Protein AF-A0A497PN27-F1 (afdb_monomer)

Mean predicted aligned error: 7.99 Å

Structure (mmCIF, N/CA/C/O backbone):
data_AF-A0A497PN27-F1
#
_entry.id   AF-A0A497PN27-F1
#
loop_
_atom_site.group_PDB
_atom_site.id
_atom_site.type_symbol
_atom_site.label_atom_id
_atom_site.label_alt_id
_atom_site.label_comp_id
_atom_site.label_asym_id
_atom_site.label_entity_id
_atom_site.label_seq_id
_atom_site.pdbx_PDB_ins_code
_atom_site.Cartn_x
_atom_site.Cartn_y
_atom_site.Cartn_z
_atom_site.occupancy
_atom_site.B_iso_or_equiv
_atom_site.auth_seq_id
_atom_site.auth_comp_id
_atom_site.auth_asym_id
_atom_site.auth_atom_id
_atom_site.pdbx_PDB_model_num
ATOM 1 N N . MET A 1 1 ? 17.041 17.507 54.004 1.00 37.53 1 MET A N 1
ATOM 2 C CA . MET A 1 1 ? 16.121 16.752 53.123 1.00 37.53 1 MET A CA 1
ATOM 3 C C . MET A 1 1 ? 15.592 17.704 52.048 1.00 37.53 1 MET A C 1
ATOM 5 O O . MET A 1 1 ? 14.578 18.343 52.244 1.00 37.53 1 MET A O 1
ATOM 9 N N . ARG A 1 2 ? 16.472 18.122 51.129 1.00 29.20 2 ARG A N 1
ATOM 10 C CA . ARG A 1 2 ? 16.419 17.856 49.673 1.00 29.20 2 ARG A CA 1
ATOM 11 C C . ARG A 1 2 ? 15.099 18.234 48.978 1.00 29.20 2 ARG A C 1
ATOM 13 O O . ARG A 1 2 ? 14.380 17.389 48.466 1.00 29.20 2 ARG A O 1
ATOM 20 N N . THR A 1 3 ? 14.883 19.544 48.914 1.00 31.75 3 THR A N 1
ATOM 21 C CA . THR A 1 3 ? 14.298 20.291 47.793 1.00 31.75 3 THR A CA 1
ATOM 22 C C . THR A 1 3 ? 15.016 19.929 46.487 1.00 31.75 3 THR A C 1
ATOM 24 O O . THR A 1 3 ? 16.246 19.991 46.442 1.00 31.75 3 THR A O 1
ATOM 27 N N . VAL A 1 4 ? 14.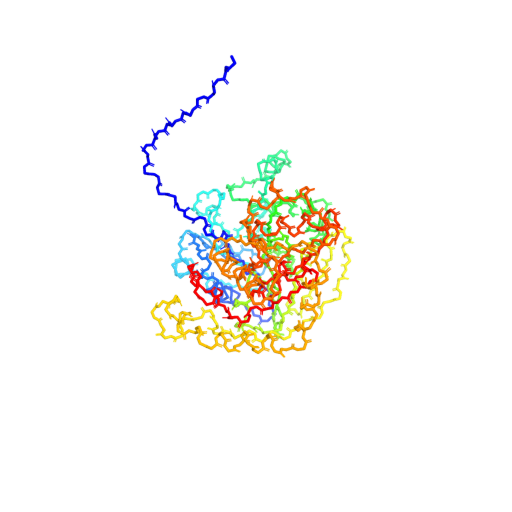280 19.554 45.438 1.00 29.28 4 VAL A N 1
ATOM 28 C CA . VAL A 1 4 ? 14.828 19.375 44.082 1.00 29.28 4 VAL A CA 1
ATOM 29 C C . VAL A 1 4 ? 14.240 20.444 43.170 1.00 29.28 4 VAL A C 1
ATOM 31 O O . VAL A 1 4 ? 13.047 20.732 43.196 1.00 29.28 4 VAL A O 1
ATOM 34 N N . TYR A 1 5 ? 15.159 21.068 42.448 1.00 27.50 5 TYR A N 1
ATOM 35 C CA . TYR A 1 5 ? 15.050 22.299 41.690 1.00 27.50 5 TYR A CA 1
ATOM 36 C C . TYR A 1 5 ? 14.263 22.138 40.386 1.00 27.50 5 TYR A C 1
ATOM 38 O O . TYR A 1 5 ? 14.474 21.194 39.629 1.00 27.50 5 TYR A O 1
ATOM 46 N N . LEU A 1 6 ? 13.438 23.145 40.101 1.00 27.86 6 LEU A N 1
ATOM 47 C CA . LEU A 1 6 ? 12.932 23.462 38.772 1.00 27.86 6 LEU A CA 1
ATOM 48 C C . LEU A 1 6 ? 14.074 24.137 37.993 1.00 27.86 6 LEU A C 1
ATOM 50 O O . LEU A 1 6 ? 14.546 25.198 38.400 1.00 27.86 6 LEU A O 1
ATOM 54 N N . VAL A 1 7 ? 14.534 23.534 36.897 1.00 27.78 7 VAL A N 1
ATOM 55 C CA . VAL A 1 7 ? 15.486 24.170 35.975 1.00 27.78 7 VAL A CA 1
ATOM 56 C C . VAL A 1 7 ? 14.773 24.397 34.648 1.00 27.78 7 VAL A C 1
ATOM 58 O O . VAL A 1 7 ? 14.574 23.475 33.862 1.00 27.78 7 VAL A O 1
ATOM 61 N N . LEU A 1 8 ? 14.370 25.650 34.432 1.00 25.27 8 LEU A N 1
ATOM 62 C CA . LEU A 1 8 ? 14.052 26.204 33.123 1.00 25.27 8 LEU A CA 1
ATOM 63 C C . LEU A 1 8 ? 15.368 26.481 32.387 1.00 25.27 8 LEU A C 1
ATOM 65 O O . LEU A 1 8 ? 16.186 27.257 32.876 1.00 25.27 8 LEU A O 1
ATOM 69 N N . PHE A 1 9 ? 15.534 25.919 31.193 1.00 26.34 9 PHE A N 1
ATOM 70 C CA . PHE A 1 9 ? 16.434 26.476 30.187 1.00 26.34 9 PHE A CA 1
ATOM 71 C C . PHE A 1 9 ? 15.620 26.829 28.948 1.00 26.34 9 PHE A C 1
ATOM 73 O O . PHE A 1 9 ? 15.089 25.962 28.257 1.00 26.34 9 PHE A O 1
ATOM 80 N N . GLY A 1 10 ? 15.518 28.135 28.701 1.00 25.56 10 GLY A N 1
ATOM 81 C CA . GLY A 1 10 ? 15.119 28.678 27.418 1.00 25.56 10 GLY A CA 1
ATOM 82 C C . GLY A 1 10 ? 16.273 28.534 26.435 1.00 25.56 10 GLY A C 1
ATOM 83 O O . GLY A 1 10 ? 17.371 29.025 26.683 1.00 25.56 10 GLY A O 1
ATOM 84 N N . ILE A 1 11 ? 16.002 27.877 25.313 1.00 26.17 11 ILE A N 1
ATOM 85 C CA . ILE A 1 11 ? 16.788 28.007 24.092 1.00 26.17 11 ILE A CA 1
ATOM 86 C C . ILE A 1 11 ? 15.805 28.457 23.019 1.00 26.17 11 ILE A C 1
ATOM 88 O O . ILE A 1 11 ? 14.969 27.699 22.534 1.00 26.17 11 ILE A O 1
ATOM 92 N N . THR A 1 12 ? 15.888 29.740 22.688 1.00 27.42 12 THR A N 1
ATOM 93 C CA . THR A 1 12 ? 15.303 30.319 21.488 1.00 27.42 12 THR A CA 1
ATOM 94 C C . THR A 1 12 ? 16.105 29.827 20.289 1.00 27.42 12 THR A C 1
ATOM 96 O O . THR A 1 12 ? 17.205 30.310 20.033 1.00 27.42 12 THR A O 1
ATOM 99 N N . SER A 1 13 ? 15.556 28.879 19.538 1.00 25.42 13 SER A N 1
ATOM 100 C CA . SER A 1 13 ? 15.930 28.692 18.139 1.00 25.42 13 SER A CA 1
ATOM 101 C C . SER A 1 13 ? 14.668 28.376 17.352 1.00 25.42 13 SER A C 1
ATOM 103 O O . SER A 1 13 ? 13.975 27.393 17.605 1.00 25.42 13 SER A O 1
ATOM 105 N N . SER A 1 14 ? 14.327 29.279 16.441 1.00 26.39 14 SER A N 1
ATOM 106 C CA . SER A 1 14 ? 13.289 29.102 15.439 1.00 26.39 14 SER A CA 1
ATOM 107 C C . SER A 1 14 ? 13.762 28.040 14.453 1.00 26.39 14 SER A C 1
ATOM 109 O O . SER A 1 14 ? 14.429 28.337 13.464 1.00 26.39 14 SER A O 1
ATOM 111 N N . HIS A 1 15 ? 13.468 26.782 14.750 1.00 23.41 15 HIS A N 1
ATOM 112 C CA . HIS A 1 15 ? 13.443 25.726 13.752 1.00 23.41 15 HIS A CA 1
ATOM 113 C C . HIS A 1 15 ? 11.990 25.563 13.332 1.00 23.41 15 HIS A C 1
ATOM 115 O O . HIS A 1 15 ? 11.125 25.269 14.155 1.00 23.41 15 HIS A O 1
ATOM 121 N N . HIS A 1 16 ? 11.717 25.838 12.056 1.00 24.20 16 HIS A N 1
ATOM 122 C CA . HIS A 1 16 ? 10.470 25.446 11.418 1.00 24.20 16 HIS A CA 1
ATOM 123 C C . HIS A 1 16 ? 10.326 23.930 11.575 1.00 24.20 16 HIS A C 1
ATOM 125 O O . HIS A 1 16 ? 10.949 23.152 10.857 1.00 24.20 16 HIS A O 1
ATOM 131 N N . PHE A 1 17 ? 9.530 23.516 12.556 1.00 21.05 17 PHE A N 1
ATOM 132 C CA . PHE A 1 17 ? 9.044 22.153 12.658 1.00 21.05 17 PHE A CA 1
ATOM 133 C C . PHE A 1 17 ? 8.073 21.954 11.492 1.00 21.05 17 PHE A C 1
ATOM 135 O O . PHE A 1 17 ? 6.913 22.360 11.556 1.00 21.05 17 PHE A O 1
ATOM 142 N N . SER A 1 18 ? 8.571 21.384 10.394 1.00 23.56 18 SER A N 1
ATOM 143 C CA . SER A 1 18 ? 7.709 20.815 9.364 1.00 23.56 18 SER A CA 1
ATOM 144 C C . SER A 1 18 ? 6.911 19.694 10.019 1.00 23.56 18 SER A C 1
ATOM 146 O O . SER A 1 18 ? 7.478 18.711 10.499 1.00 23.56 18 SER A O 1
ATOM 148 N N . ILE A 1 19 ? 5.598 19.879 10.098 1.00 25.30 19 ILE A N 1
ATOM 149 C CA . ILE A 1 19 ? 4.655 18.872 10.574 1.00 25.30 19 ILE A CA 1
ATOM 150 C C . ILE A 1 19 ? 4.836 17.641 9.676 1.00 25.30 19 ILE A C 1
ATOM 152 O O . ILE A 1 19 ? 4.710 17.748 8.458 1.00 25.30 19 ILE A O 1
ATOM 156 N N . ARG A 1 20 ? 5.188 16.491 10.269 1.00 28.73 20 ARG A N 1
ATOM 157 C CA . ARG A 1 20 ? 5.272 15.198 9.573 1.00 28.73 20 ARG A CA 1
ATOM 158 C C . ARG A 1 20 ? 3.864 14.785 9.143 1.00 28.73 20 ARG A C 1
ATOM 160 O O . ARG A 1 20 ? 3.145 14.141 9.905 1.00 28.73 20 ARG A O 1
ATOM 167 N N . GLY A 1 21 ? 3.456 15.236 7.959 1.00 27.98 21 GLY A N 1
ATOM 168 C CA . GLY A 1 21 ? 2.367 14.623 7.208 1.00 27.98 21 GLY A CA 1
ATOM 169 C C . GLY A 1 21 ? 2.752 13.188 6.857 1.00 27.98 21 GLY A C 1
ATOM 170 O O . GLY A 1 21 ? 3.933 12.875 6.766 1.00 27.98 21 GLY A O 1
ATOM 171 N N . SER A 1 22 ? 1.764 12.310 6.735 1.00 37.44 22 SER A N 1
ATOM 172 C CA . SER A 1 22 ? 1.952 10.904 6.376 1.00 37.44 22 SER A CA 1
ATOM 173 C C . SER A 1 22 ? 2.882 10.746 5.164 1.00 37.44 22 SER A C 1
ATOM 175 O O . SER A 1 22 ? 2.536 11.200 4.075 1.00 37.44 22 SER A O 1
ATOM 177 N N . ASP A 1 23 ? 4.034 10.104 5.367 1.00 45.03 23 ASP A N 1
ATOM 178 C CA . ASP A 1 23 ? 5.010 9.750 4.332 1.00 45.03 23 ASP A CA 1
ATOM 179 C C . ASP A 1 23 ? 4.366 8.755 3.346 1.00 45.03 23 ASP A C 1
ATOM 181 O O . ASP A 1 23 ? 4.362 7.548 3.587 1.00 45.03 23 ASP A O 1
ATOM 185 N N . LEU A 1 24 ? 3.737 9.236 2.269 1.00 54.97 24 LEU A N 1
ATOM 186 C CA . LEU A 1 24 ? 2.999 8.382 1.334 1.00 54.97 24 LEU A CA 1
ATOM 187 C C . LEU A 1 24 ? 3.555 8.544 -0.080 1.00 54.97 24 LEU A C 1
ATOM 189 O O . LEU A 1 24 ? 3.231 9.489 -0.788 1.00 54.97 24 LEU A O 1
ATOM 193 N N . CYS A 1 25 ? 4.363 7.577 -0.513 1.00 74.50 25 CYS A N 1
ATOM 194 C CA . CYS A 1 25 ? 4.687 7.415 -1.926 1.00 74.50 25 CYS A CA 1
ATOM 195 C C . CYS A 1 25 ? 3.486 6.798 -2.670 1.00 74.50 25 CYS A C 1
ATOM 197 O O . CYS A 1 25 ? 2.533 6.285 -2.070 1.00 74.50 25 CYS A O 1
ATOM 199 N N . GLY A 1 26 ? 3.539 6.834 -4.000 1.00 86.62 26 GLY A N 1
ATOM 200 C CA . GLY A 1 26 ? 2.612 6.127 -4.876 1.00 86.62 26 GLY A CA 1
ATOM 201 C C . GLY A 1 26 ? 3.330 5.042 -5.671 1.00 86.62 26 GLY A C 1
ATOM 202 O O . GLY A 1 26 ? 4.335 5.346 -6.302 1.00 86.62 26 GLY A O 1
ATOM 203 N N . ILE A 1 27 ? 2.817 3.809 -5.693 1.00 94.94 27 ILE A N 1
ATOM 204 C CA . ILE A 1 27 ? 3.272 2.755 -6.622 1.00 94.94 27 ILE A CA 1
ATOM 205 C C . ILE A 1 27 ? 2.103 2.356 -7.509 1.00 94.94 27 ILE A C 1
ATOM 207 O O . ILE A 1 27 ? 0.977 2.234 -7.025 1.00 94.94 27 ILE A O 1
ATOM 211 N N . THR A 1 28 ? 2.381 2.096 -8.782 1.00 97.44 28 THR A N 1
ATOM 212 C CA . THR A 1 28 ? 1.455 1.421 -9.694 1.00 97.44 28 THR A CA 1
ATOM 213 C C . THR A 1 28 ? 2.204 0.350 -10.480 1.00 97.44 28 THR A C 1
ATOM 215 O O . THR A 1 28 ? 3.196 0.670 -11.120 1.00 97.44 28 THR A O 1
ATOM 218 N N . GLY A 1 29 ? 1.737 -0.896 -10.469 1.00 98.12 29 GLY A N 1
ATOM 219 C CA . GLY A 1 29 ? 2.215 -1.972 -11.341 1.00 98.12 29 GLY A CA 1
ATOM 220 C C . GLY A 1 29 ? 1.086 -2.450 -12.246 1.00 98.12 29 GLY A C 1
ATOM 221 O O . GLY A 1 29 ? -0.030 -2.626 -11.769 1.00 98.12 29 GLY A O 1
ATOM 222 N N . ILE A 1 30 ? 1.339 -2.627 -13.542 1.00 98.31 30 ILE A N 1
ATOM 223 C CA . ILE A 1 30 ? 0.323 -3.060 -14.513 1.00 98.31 30 ILE A CA 1
ATOM 224 C C . ILE A 1 30 ? 0.901 -4.172 -15.383 1.00 98.31 30 ILE A C 1
ATOM 226 O O . ILE A 1 30 ? 2.037 -4.071 -15.843 1.00 98.31 30 ILE A O 1
ATOM 230 N N . VAL A 1 31 ? 0.093 -5.199 -15.639 1.00 98.31 31 VAL A N 1
ATOM 231 C CA . VAL A 1 31 ? 0.350 -6.248 -16.636 1.00 98.31 31 VAL A CA 1
ATOM 232 C C . VAL A 1 31 ? -0.828 -6.266 -17.603 1.00 98.31 31 VAL A C 1
ATOM 234 O O . VAL A 1 31 ? -1.978 -6.270 -17.167 1.00 98.31 31 VAL A O 1
ATOM 237 N N . THR A 1 32 ? -0.562 -6.249 -18.906 1.00 97.31 32 THR A N 1
ATOM 238 C CA . THR A 1 32 ? -1.578 -6.150 -19.964 1.00 97.31 32 THR A CA 1
ATOM 239 C C . THR A 1 32 ? -1.432 -7.258 -20.995 1.00 97.31 32 THR A C 1
ATOM 241 O O . THR A 1 32 ? -0.352 -7.809 -21.190 1.00 97.31 32 THR A O 1
ATOM 244 N N . LYS A 1 33 ? -2.533 -7.572 -21.681 1.00 93.62 33 LYS A N 1
ATOM 245 C CA . LYS A 1 33 ? -2.561 -8.464 -22.840 1.00 93.62 33 LYS A CA 1
ATOM 246 C C . LYS A 1 33 ? -2.953 -7.660 -24.070 1.00 93.62 33 LYS A C 1
ATOM 248 O O . LYS A 1 33 ? -3.862 -6.838 -24.006 1.00 93.62 33 LYS A O 1
ATOM 253 N N . ASN A 1 34 ? -2.314 -7.929 -25.209 1.00 86.62 34 ASN A N 1
ATOM 254 C CA . ASN A 1 34 ? -2.646 -7.308 -26.500 1.00 86.62 34 ASN A CA 1
ATOM 255 C C . ASN A 1 34 ? -2.577 -5.765 -26.505 1.00 86.62 34 ASN A C 1
ATOM 257 O O . ASN A 1 34 ? -3.284 -5.110 -27.275 1.00 86.62 34 ASN A O 1
ATOM 261 N N . ARG A 1 35 ? -1.733 -5.176 -25.653 1.00 91.19 35 ARG A N 1
ATOM 262 C CA . ARG A 1 35 ? -1.463 -3.738 -25.602 1.00 91.19 35 ARG A CA 1
ATOM 263 C C . ARG A 1 35 ? 0.039 -3.503 -25.625 1.00 91.19 35 ARG A C 1
ATOM 265 O O . ARG A 1 35 ? 0.805 -4.333 -25.159 1.00 91.19 35 ARG A O 1
ATOM 272 N N . ASP A 1 36 ? 0.432 -2.361 -26.178 1.00 93.56 36 ASP A N 1
ATOM 273 C CA . ASP A 1 36 ? 1.831 -1.918 -26.236 1.00 93.56 36 ASP A CA 1
ATOM 274 C C . ASP A 1 36 ? 1.983 -0.506 -25.648 1.00 93.56 36 ASP A C 1
ATOM 276 O O . ASP A 1 36 ? 3.001 0.138 -25.837 1.00 93.56 36 ASP A O 1
ATOM 280 N N . ASP A 1 37 ? 0.957 0.054 -25.002 1.00 96.25 37 ASP A N 1
ATOM 281 C CA . ASP A 1 37 ? 0.923 1.437 -24.507 1.00 96.25 37 ASP A CA 1
ATOM 282 C C . ASP A 1 37 ? 1.039 1.537 -22.979 1.00 96.25 37 ASP A C 1
ATOM 284 O O . ASP A 1 37 ? 0.483 2.451 -22.367 1.00 96.25 37 ASP A O 1
ATOM 288 N N . ILE A 1 38 ? 1.788 0.619 -22.357 1.00 97.50 38 ILE A N 1
ATOM 289 C CA . ILE A 1 38 ? 1.924 0.522 -20.897 1.00 97.50 38 ILE A CA 1
ATOM 290 C C . ILE A 1 38 ? 2.328 1.841 -20.227 1.00 97.50 38 ILE A C 1
ATOM 292 O O . ILE A 1 38 ? 1.798 2.179 -19.168 1.00 97.50 38 ILE A O 1
ATOM 296 N N . GLY A 1 39 ? 3.194 2.638 -20.866 1.00 98.06 39 GLY A N 1
ATOM 297 C CA . GLY A 1 39 ? 3.606 3.942 -20.348 1.00 98.06 39 GLY A CA 1
ATOM 298 C C . GLY A 1 39 ? 2.429 4.903 -20.172 1.00 98.06 39 GLY A C 1
ATOM 299 O O . GLY A 1 39 ? 2.338 5.599 -19.162 1.00 98.06 39 GLY A O 1
ATOM 300 N N . ALA A 1 40 ? 1.484 4.914 -21.116 1.00 97.62 40 ALA A N 1
ATOM 301 C CA . ALA A 1 40 ? 0.304 5.771 -21.048 1.00 97.62 40 ALA A CA 1
ATOM 302 C C . ALA A 1 40 ? -0.621 5.372 -19.889 1.00 97.62 40 ALA A C 1
ATOM 304 O O . ALA A 1 40 ? -1.112 6.246 -19.172 1.00 97.62 40 ALA A O 1
ATOM 305 N N . LEU A 1 41 ? -0.818 4.067 -19.673 1.00 96.81 41 LEU A N 1
ATOM 306 C CA . LEU A 1 41 ? -1.620 3.543 -18.563 1.00 96.81 41 LEU A CA 1
ATOM 307 C C . LEU A 1 41 ? -0.980 3.866 -17.209 1.00 96.81 41 LEU A C 1
ATOM 309 O O . LEU A 1 41 ? -1.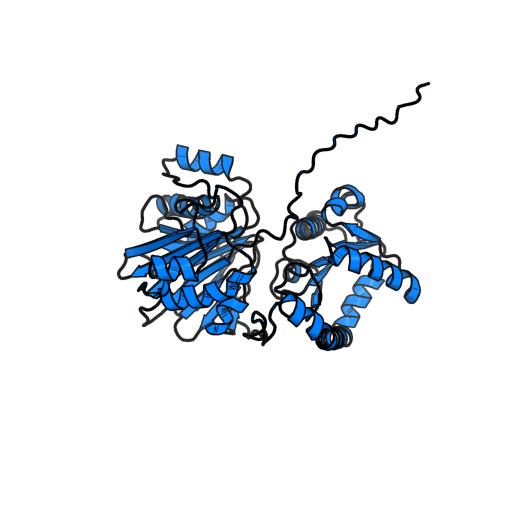637 4.416 -16.327 1.00 96.81 41 LEU A O 1
ATOM 313 N N . LEU A 1 42 ? 0.318 3.597 -17.066 1.00 97.69 42 LEU A N 1
ATOM 314 C CA . LEU A 1 42 ? 1.060 3.858 -15.835 1.00 97.69 42 LEU A CA 1
ATOM 315 C C . LEU A 1 42 ? 1.067 5.343 -15.465 1.00 97.69 42 LEU A C 1
ATOM 317 O O . LEU A 1 42 ? 0.875 5.677 -14.295 1.00 97.69 42 LEU A O 1
ATOM 321 N N . VAL A 1 43 ? 1.231 6.240 -16.444 1.00 97.00 43 VAL A N 1
ATOM 322 C CA . VAL A 1 43 ? 1.157 7.691 -16.216 1.00 97.00 43 VAL A CA 1
ATOM 323 C C . VAL A 1 43 ? -0.267 8.121 -15.850 1.00 97.00 43 VAL A C 1
ATOM 325 O O . VAL A 1 43 ? -0.443 8.918 -14.928 1.00 97.00 43 VAL A O 1
ATOM 328 N N . MET A 1 44 ? -1.292 7.587 -16.522 1.00 95.19 44 MET A N 1
ATOM 329 C CA . MET A 1 44 ? -2.699 7.880 -16.220 1.00 95.19 44 MET A CA 1
ATOM 330 C C . MET A 1 44 ? -3.059 7.515 -14.772 1.00 95.19 44 MET A C 1
ATOM 332 O O . MET A 1 44 ? -3.587 8.360 -14.048 1.00 95.19 44 MET A O 1
ATOM 336 N N . CYS A 1 45 ? -2.739 6.293 -14.341 1.00 94.12 45 CYS A N 1
ATOM 337 C CA . CYS A 1 45 ? -2.988 5.825 -12.978 1.00 94.12 45 CYS A CA 1
ATOM 338 C C . CYS A 1 45 ? -2.160 6.617 -11.957 1.00 94.12 45 CYS A C 1
ATOM 340 O O . CYS A 1 45 ? -2.692 7.110 -10.965 1.00 94.12 45 CYS A O 1
ATOM 342 N N . SER A 1 46 ? -0.875 6.842 -12.237 1.00 92.56 46 SER A N 1
ATOM 343 C CA . SER A 1 46 ? 0.019 7.587 -11.345 1.00 92.56 46 SER A CA 1
ATOM 344 C C . SER A 1 46 ? -0.397 9.050 -11.138 1.00 92.56 46 SER A C 1
ATOM 346 O O . SER A 1 46 ? -0.234 9.582 -10.041 1.00 92.56 46 SER A O 1
ATOM 348 N N . ARG A 1 47 ? -1.019 9.709 -12.131 1.00 91.94 47 ARG A N 1
ATOM 349 C CA . ARG A 1 47 ? -1.585 11.066 -11.961 1.00 91.94 47 ARG A CA 1
ATOM 350 C C . ARG A 1 47 ? -2.640 11.127 -10.858 1.00 91.94 47 ARG A C 1
ATOM 352 O O . ARG A 1 47 ? -2.743 12.140 -10.164 1.00 91.94 47 ARG A O 1
ATOM 359 N N . LYS A 1 48 ? -3.389 10.042 -10.652 1.00 89.38 48 LYS A N 1
ATOM 360 C CA . LYS A 1 48 ? -4.382 9.945 -9.578 1.00 89.38 48 LYS A CA 1
ATOM 361 C C . LYS A 1 48 ? -3.751 9.806 -8.195 1.00 89.38 48 LYS A C 1
ATOM 363 O O . LYS A 1 48 ? -4.462 10.020 -7.234 1.00 89.38 48 LYS A O 1
ATOM 368 N N . LEU A 1 49 ? -2.450 9.529 -8.072 1.00 87.69 49 LEU A N 1
ATOM 369 C CA . LEU A 1 49 ? -1.732 9.439 -6.791 1.00 87.69 49 LEU A CA 1
ATOM 370 C C . LEU A 1 49 ? -1.030 10.750 -6.396 1.00 87.69 49 LEU A C 1
ATOM 372 O O . LEU A 1 49 ? -0.451 10.839 -5.317 1.00 87.69 49 LEU A O 1
ATOM 376 N N . THR A 1 50 ? -1.086 11.782 -7.244 1.00 86.12 50 THR A N 1
ATOM 377 C CA . THR A 1 50 ? -0.328 13.037 -7.059 1.00 86.12 50 THR A CA 1
ATOM 378 C C . THR A 1 50 ? -0.670 13.792 -5.775 1.00 86.12 50 THR A C 1
ATOM 380 O O . THR A 1 50 ? 0.169 14.534 -5.268 1.00 86.12 50 THR A O 1
ATOM 383 N N . TYR A 1 51 ? -1.865 13.584 -5.216 1.00 75.00 51 TYR A N 1
ATOM 384 C CA . TYR A 1 51 ? -2.273 14.204 -3.956 1.00 75.00 51 TYR A CA 1
ATOM 385 C C . TYR A 1 51 ? -1.488 13.729 -2.738 1.00 75.00 51 TYR A C 1
ATOM 387 O O . TYR A 1 51 ? -1.465 14.426 -1.728 1.00 75.00 51 TYR A O 1
ATOM 395 N N . ARG A 1 52 ? -0.834 12.567 -2.826 1.00 76.88 52 ARG A N 1
ATOM 396 C CA . ARG A 1 52 ? 0.007 12.047 -1.745 1.00 76.88 52 ARG A CA 1
ATOM 397 C C . ARG A 1 52 ? 1.299 12.857 -1.567 1.00 76.88 52 ARG A C 1
ATOM 399 O O . ARG A 1 52 ? 1.943 12.744 -0.532 1.00 76.88 52 ARG A O 1
ATOM 406 N N . GLY A 1 53 ? 1.615 13.727 -2.533 1.00 71.62 53 GLY A N 1
ATOM 407 C CA . GLY A 1 53 ? 2.841 14.517 -2.566 1.00 71.62 53 GLY A CA 1
ATOM 408 C C . GLY A 1 53 ? 4.027 13.682 -3.043 1.00 71.62 53 GLY A C 1
ATOM 409 O O . GLY A 1 53 ? 4.111 12.489 -2.775 1.00 71.62 53 GLY A O 1
ATOM 410 N N . TYR A 1 54 ? 4.942 14.301 -3.793 1.00 84.38 54 TYR A N 1
ATOM 411 C CA . TYR A 1 54 ? 6.153 13.640 -4.281 1.00 84.38 54 TYR A CA 1
ATOM 412 C C . TYR A 1 54 ? 7.193 14.665 -4.763 1.00 84.38 54 TYR A C 1
ATOM 414 O O . TYR A 1 54 ? 6.851 15.790 -5.128 1.00 84.38 54 TYR A O 1
ATOM 422 N N . ASP A 1 55 ? 8.461 14.261 -4.757 1.00 89.38 55 ASP A N 1
ATOM 423 C CA . ASP A 1 55 ? 9.625 15.015 -5.237 1.00 89.38 55 ASP A CA 1
ATOM 424 C C . ASP A 1 55 ? 10.255 14.425 -6.507 1.00 89.38 55 ASP A C 1
ATOM 426 O O . ASP A 1 55 ? 10.981 15.120 -7.220 1.00 89.38 55 ASP A O 1
ATOM 430 N N . SER A 1 56 ? 9.991 13.155 -6.813 1.00 95.38 56 SER A N 1
ATOM 431 C CA . SER A 1 56 ? 10.554 12.467 -7.977 1.00 95.38 56 SER A CA 1
ATOM 432 C C . SER A 1 56 ? 9.617 11.391 -8.522 1.00 95.38 56 SER A C 1
ATOM 434 O O . SER A 1 56 ? 8.721 10.914 -7.820 1.00 95.38 56 SER A O 1
ATOM 436 N N . VAL A 1 57 ? 9.807 11.038 -9.797 1.00 97.25 57 VAL A N 1
ATOM 437 C CA . VAL A 1 57 ? 8.956 10.094 -10.536 1.00 97.25 57 VAL A CA 1
ATOM 438 C C . VAL A 1 57 ? 9.797 9.189 -11.420 1.00 97.25 57 VAL A C 1
ATOM 440 O O . VAL A 1 57 ? 10.802 9.617 -11.994 1.00 97.25 57 VAL A O 1
ATOM 443 N N . GLY A 1 58 ? 9.335 7.959 -11.614 1.00 98.06 58 GLY A N 1
ATOM 444 C CA . GLY A 1 58 ? 9.849 7.108 -12.674 1.00 98.06 58 GLY A CA 1
ATOM 445 C C . GLY A 1 58 ? 8.892 6.023 -13.131 1.00 98.06 58 GLY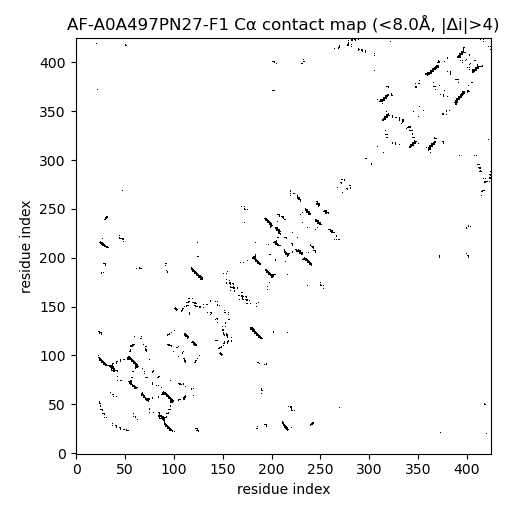 A C 1
ATOM 446 O O . GLY A 1 58 ? 7.888 5.723 -12.485 1.00 98.06 58 GLY A O 1
ATOM 447 N N . VAL A 1 59 ? 9.231 5.444 -14.280 1.00 98.69 59 VAL A N 1
ATOM 448 C CA . VAL A 1 59 ? 8.532 4.334 -14.926 1.00 98.69 59 VAL A CA 1
ATOM 449 C C . VAL A 1 59 ? 9.564 3.331 -15.429 1.00 98.69 59 VAL A C 1
ATOM 451 O O . VAL A 1 59 ? 10.550 3.713 -16.059 1.00 98.69 59 VAL A O 1
ATOM 454 N N . ALA A 1 60 ? 9.319 2.053 -15.165 1.00 98.62 60 ALA A N 1
ATOM 455 C CA . ALA A 1 60 ? 9.942 0.921 -15.831 1.00 98.62 60 ALA A CA 1
ATOM 456 C C . ALA A 1 60 ? 8.879 0.242 -16.701 1.00 98.62 60 ALA A C 1
ATOM 458 O O . ALA A 1 60 ? 7.826 -0.132 -16.187 1.00 98.62 60 ALA A O 1
ATOM 459 N N . ALA A 1 61 ? 9.132 0.106 -17.998 1.00 98.44 61 ALA A N 1
ATOM 460 C CA . ALA A 1 61 ? 8.267 -0.594 -18.944 1.00 98.44 61 ALA A CA 1
ATOM 461 C C . ALA A 1 61 ? 9.051 -1.724 -19.605 1.00 98.44 61 ALA A C 1
ATOM 463 O O . ALA A 1 61 ? 10.214 -1.531 -19.955 1.00 98.44 61 ALA A O 1
ATOM 464 N N . VAL A 1 62 ? 8.423 -2.882 -19.795 1.00 98.25 62 VAL A N 1
ATOM 465 C CA . VAL A 1 62 ? 9.071 -4.027 -20.435 1.00 98.25 62 VAL A CA 1
ATOM 466 C C . VAL A 1 62 ? 8.499 -4.258 -21.817 1.00 98.25 62 VAL A C 1
ATOM 468 O O . VAL A 1 62 ? 7.295 -4.448 -21.977 1.00 98.25 62 VAL A O 1
ATOM 471 N N . LYS A 1 63 ? 9.386 -4.283 -22.810 1.00 95.94 63 LYS A N 1
ATOM 472 C CA . LYS A 1 63 ? 9.063 -4.604 -24.195 1.00 95.94 63 LYS A CA 1
ATOM 473 C C . LYS A 1 63 ? 10.066 -5.606 -24.736 1.00 95.94 63 LYS A C 1
ATOM 475 O O . LYS A 1 63 ? 11.265 -5.375 -24.631 1.00 95.94 63 LYS A O 1
ATOM 480 N N . ASP A 1 64 ? 9.568 -6.697 -25.315 1.00 92.25 64 ASP A N 1
ATOM 481 C CA . ASP A 1 64 ? 10.387 -7.722 -25.976 1.00 92.25 64 ASP A CA 1
ATOM 482 C C . ASP A 1 64 ? 11.551 -8.225 -25.094 1.00 92.25 64 ASP A C 1
ATOM 484 O O . ASP A 1 64 ? 12.671 -8.421 -25.561 1.00 92.25 64 ASP A O 1
ATOM 488 N N . GLY A 1 65 ? 11.295 -8.390 -23.791 1.00 92.44 65 GLY A N 1
ATOM 489 C CA . GLY A 1 65 ? 12.296 -8.845 -22.823 1.00 92.44 65 GLY A CA 1
ATOM 490 C C . GLY A 1 65 ? 13.306 -7.785 -22.370 1.00 92.44 65 GLY A C 1
ATOM 491 O O . GLY A 1 65 ? 14.294 -8.130 -21.734 1.00 92.44 65 GLY A O 1
ATOM 492 N N . VAL A 1 66 ? 13.085 -6.503 -22.682 1.00 96.62 66 VAL A N 1
ATOM 493 C CA . VAL A 1 66 ? 13.984 -5.397 -22.319 1.00 96.62 66 VAL A CA 1
ATOM 494 C C . VAL A 1 66 ? 13.262 -4.390 -21.432 1.00 96.62 66 VAL A C 1
ATOM 496 O O . VAL A 1 66 ? 12.171 -3.925 -21.769 1.00 96.62 66 VAL A O 1
ATOM 499 N N . VAL A 1 67 ? 13.889 -4.017 -20.314 1.00 98.31 67 VAL A N 1
ATOM 500 C CA . VAL A 1 67 ? 13.382 -2.983 -19.403 1.00 98.31 67 VAL A CA 1
ATOM 501 C C . VAL A 1 67 ? 13.842 -1.597 -19.864 1.00 98.31 67 VAL A C 1
ATOM 503 O O . VAL A 1 67 ? 15.026 -1.267 -19.822 1.00 98.31 67 VAL A O 1
ATOM 506 N N . ASP A 1 68 ? 12.896 -0.753 -20.262 1.00 98.19 68 ASP A N 1
ATOM 507 C CA . ASP A 1 68 ? 13.089 0.686 -20.442 1.00 98.19 68 ASP A CA 1
ATOM 508 C C . ASP A 1 68 ? 12.762 1.385 -19.118 1.00 98.19 68 ASP A C 1
ATOM 510 O O . ASP A 1 68 ? 11.610 1.388 -18.685 1.00 98.19 68 ASP A O 1
ATOM 514 N N . LEU A 1 69 ? 13.774 1.945 -18.448 1.00 98.44 69 LEU A N 1
ATOM 515 C CA . LEU A 1 69 ? 13.630 2.613 -17.154 1.00 98.44 69 LEU A CA 1
ATOM 516 C C . LEU A 1 69 ? 13.954 4.102 -17.277 1.00 98.44 69 LEU A C 1
ATOM 518 O O . LEU A 1 69 ? 15.084 4.498 -17.573 1.00 98.44 69 LEU A O 1
ATOM 522 N N . ARG A 1 70 ? 12.958 4.943 -16.997 1.00 98.44 70 ARG A N 1
ATOM 523 C CA . ARG A 1 70 ? 13.043 6.403 -17.103 1.00 98.44 70 ARG A CA 1
ATOM 524 C C . ARG A 1 70 ? 12.578 7.036 -15.806 1.00 98.44 70 ARG A C 1
ATOM 526 O O . ARG A 1 70 ? 11.441 6.839 -15.391 1.00 98.44 70 ARG A O 1
ATOM 533 N N . LYS A 1 71 ? 13.458 7.803 -15.171 1.00 98.19 71 LYS A N 1
ATOM 534 C CA . LYS A 1 71 ? 13.188 8.448 -13.886 1.00 98.19 71 LYS A CA 1
ATOM 535 C C . LYS A 1 71 ? 13.953 9.750 -13.735 1.00 98.19 71 LYS A C 1
ATOM 537 O O . LYS A 1 71 ? 15.066 9.861 -14.258 1.00 98.19 71 LYS A O 1
ATOM 542 N N . ASP A 1 72 ? 13.357 10.705 -13.031 1.00 98.19 72 ASP A N 1
ATOM 543 C CA . ASP A 1 72 ? 14.001 11.961 -12.651 1.00 98.19 72 ASP A CA 1
ATOM 544 C C . ASP A 1 72 ? 13.291 12.656 -11.478 1.00 98.19 72 ASP A C 1
ATOM 546 O O . ASP A 1 72 ? 12.232 12.228 -11.013 1.00 98.19 72 ASP A O 1
ATOM 550 N N . VAL A 1 73 ? 13.897 13.739 -10.999 1.00 97.44 73 VAL A N 1
ATOM 551 C CA . VAL A 1 73 ? 13.300 14.665 -10.029 1.00 97.44 73 VAL A CA 1
ATOM 552 C C . VAL A 1 73 ? 12.292 15.570 -10.739 1.00 97.44 73 VAL A C 1
ATOM 554 O O . VAL A 1 73 ? 12.551 16.040 -11.847 1.00 97.44 73 VAL A O 1
ATOM 557 N N . GLY A 1 74 ? 11.161 15.841 -10.090 1.00 95.00 74 GLY A N 1
ATOM 558 C CA . GLY A 1 74 ? 10.111 16.717 -10.608 1.00 95.00 74 GLY A CA 1
ATOM 559 C C . GLY A 1 74 ? 8.722 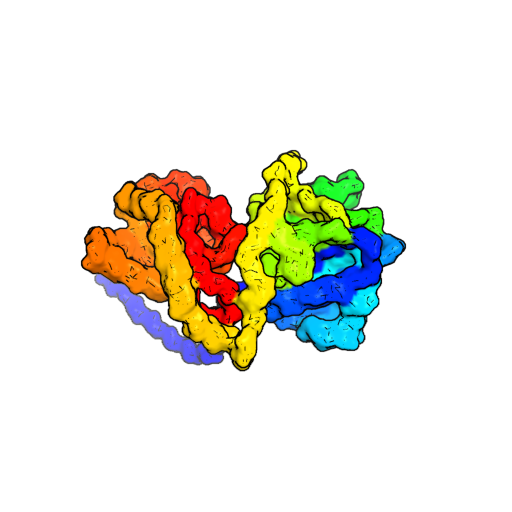16.094 -10.565 1.00 95.00 74 GLY A C 1
ATOM 560 O O . GLY A 1 74 ? 8.522 14.967 -10.106 1.00 95.00 74 GLY A O 1
ATOM 561 N N . THR A 1 75 ? 7.744 16.854 -11.050 1.00 94.62 75 THR A N 1
ATOM 562 C CA . THR A 1 75 ? 6.357 16.393 -11.146 1.00 94.62 75 THR A CA 1
ATOM 563 C C . THR A 1 75 ? 6.181 15.354 -12.261 1.00 94.62 75 THR A C 1
ATOM 565 O O . THR A 1 75 ? 6.957 15.314 -13.217 1.00 94.62 75 THR A O 1
ATOM 568 N N . ILE A 1 76 ? 5.128 14.530 -12.198 1.00 95.19 76 ILE A N 1
ATOM 569 C CA . ILE A 1 76 ? 4.849 13.511 -13.220 1.00 95.19 76 ILE A CA 1
ATOM 570 C C . ILE A 1 76 ? 4.710 14.130 -14.610 1.00 95.19 76 ILE A C 1
ATOM 572 O O . ILE A 1 76 ? 5.190 13.551 -15.576 1.00 95.19 76 ILE A O 1
ATOM 576 N N . ASP A 1 77 ? 4.115 15.317 -14.716 1.00 94.50 77 ASP A N 1
ATOM 577 C CA . ASP A 1 77 ? 3.923 15.995 -15.997 1.00 94.50 77 ASP A CA 1
ATOM 578 C C . ASP A 1 77 ? 5.232 16.591 -16.540 1.00 94.50 77 ASP A C 1
ATOM 580 O O . ASP A 1 77 ? 5.478 16.544 -17.747 1.00 94.50 77 ASP A O 1
ATOM 584 N N . GLU A 1 78 ? 6.102 17.111 -15.669 1.00 96.81 78 GLU A N 1
ATOM 585 C CA . GLU A 1 78 ? 7.435 17.589 -16.055 1.00 96.81 78 GLU A CA 1
ATOM 586 C C . GLU A 1 78 ? 8.318 16.436 -16.538 1.00 96.81 78 GLU A C 1
ATOM 588 O O . GLU A 1 78 ? 8.903 16.519 -17.623 1.00 96.81 78 GLU A O 1
ATOM 593 N N . VAL A 1 79 ? 8.373 15.341 -15.773 1.00 97.81 79 VAL A N 1
ATOM 594 C CA . VAL A 1 79 ? 9.186 14.166 -16.110 1.00 97.81 79 VAL A CA 1
ATOM 595 C C . VAL A 1 79 ? 8.615 13.438 -17.332 1.00 97.81 79 VAL A C 1
ATOM 597 O O . VAL A 1 79 ? 9.383 13.034 -18.203 1.00 97.81 79 VAL A O 1
ATOM 600 N N . ASP A 1 80 ? 7.288 13.336 -17.479 1.00 98.19 80 ASP A N 1
ATOM 601 C CA . ASP A 1 80 ? 6.640 12.799 -18.687 1.00 98.19 80 ASP A CA 1
ATOM 602 C C . ASP A 1 80 ? 6.982 13.630 -19.927 1.00 98.19 80 ASP A C 1
ATOM 604 O O . ASP A 1 80 ? 7.367 13.083 -20.961 1.00 98.19 80 ASP A O 1
ATOM 608 N N . LYS A 1 81 ? 6.941 14.961 -19.828 1.00 97.88 81 LYS A N 1
ATOM 609 C CA . LYS A 1 81 ? 7.333 15.843 -20.932 1.00 97.88 81 LYS A CA 1
ATOM 610 C C . LYS A 1 81 ? 8.813 15.696 -21.296 1.00 97.88 81 LYS A C 1
ATOM 612 O O . LYS A 1 81 ? 9.145 15.710 -22.481 1.00 97.88 81 LYS A O 1
ATOM 617 N N . MET A 1 82 ? 9.686 15.578 -20.297 1.00 97.81 82 MET A N 1
ATOM 618 C CA . MET A 1 82 ? 11.138 15.507 -20.474 1.00 97.81 82 MET A CA 1
ATOM 619 C C . MET A 1 82 ? 11.604 14.149 -21.006 1.00 97.81 82 MET A C 1
ATOM 621 O O . MET A 1 82 ? 12.419 14.094 -21.925 1.00 97.81 82 MET A O 1
ATOM 625 N N . LEU A 1 83 ? 11.097 13.058 -20.431 1.00 98.25 83 LEU A N 1
ATOM 626 C CA . LEU A 1 83 ? 11.563 11.695 -20.695 1.00 98.25 83 LEU A CA 1
ATOM 627 C C . LEU A 1 83 ? 10.586 10.871 -21.536 1.00 98.25 83 LEU A C 1
ATOM 629 O O . LEU A 1 83 ? 10.921 9.761 -21.938 1.00 98.25 83 LEU A O 1
ATOM 633 N N . GLY A 1 84 ? 9.387 11.378 -21.828 1.00 98.25 84 GLY A N 1
ATOM 634 C CA . GLY A 1 84 ? 8.379 10.678 -22.622 1.00 98.25 84 GLY A CA 1
ATOM 635 C C . GLY A 1 84 ? 7.841 9.421 -21.941 1.00 98.25 84 GLY A C 1
ATOM 636 O O . GLY A 1 84 ? 7.737 8.393 -22.609 1.00 98.25 84 GLY A O 1
ATOM 637 N N . LEU A 1 85 ? 7.529 9.491 -20.643 1.00 98.44 85 LEU A N 1
ATOM 638 C CA . LEU A 1 85 ? 7.050 8.351 -19.845 1.00 98.44 85 LEU A CA 1
ATOM 639 C C . LEU A 1 85 ? 5.791 7.713 -20.460 1.00 98.44 85 LEU A C 1
ATOM 641 O O . LEU A 1 85 ? 5.735 6.512 -20.700 1.00 98.44 85 LEU A O 1
ATOM 645 N N . SER A 1 86 ? 4.815 8.536 -20.837 1.00 97.88 86 SER A N 1
ATOM 646 C CA . SER A 1 86 ? 3.558 8.131 -21.480 1.00 97.88 86 SER A CA 1
ATOM 647 C C . SER A 1 86 ? 3.742 7.534 -22.878 1.00 97.88 86 SER A C 1
ATOM 649 O O . SER A 1 86 ? 2.829 6.912 -23.420 1.00 97.88 86 SER A O 1
ATOM 651 N N . LYS A 1 87 ? 4.920 7.718 -23.483 1.00 98.12 87 LYS A N 1
ATOM 652 C CA . LYS A 1 87 ? 5.263 7.181 -24.806 1.00 98.12 87 LYS A CA 1
ATOM 653 C C . LYS A 1 87 ? 5.960 5.824 -24.726 1.00 98.12 87 LYS A C 1
ATOM 655 O O . LYS A 1 87 ? 6.159 5.219 -25.782 1.00 98.12 87 LYS A O 1
ATOM 660 N N . MET A 1 88 ? 6.343 5.381 -23.526 1.00 98.44 88 MET A N 1
ATOM 661 C CA . MET A 1 88 ? 6.978 4.084 -23.298 1.00 98.44 88 MET A CA 1
ATOM 662 C C . MET A 1 88 ? 6.049 2.954 -23.738 1.00 98.44 88 MET A C 1
ATOM 664 O O . MET A 1 88 ? 4.824 3.035 -23.599 1.00 98.44 88 MET A O 1
ATOM 668 N N . ARG A 1 89 ? 6.661 1.927 -24.321 1.00 98.12 89 ARG A N 1
ATOM 669 C CA . ARG A 1 89 ? 5.986 0.791 -24.944 1.00 98.12 89 ARG A CA 1
ATOM 670 C C . ARG A 1 89 ? 6.271 -0.482 -24.167 1.00 98.12 89 ARG A C 1
ATOM 672 O O . ARG A 1 89 ? 7.250 -0.515 -23.427 1.00 98.12 89 ARG A O 1
ATOM 679 N N . GLY A 1 90 ? 5.416 -1.481 -24.320 1.00 97.12 90 GLY A N 1
ATOM 680 C CA . GLY A 1 90 ? 5.507 -2.715 -23.555 1.00 97.12 90 GLY A CA 1
ATOM 681 C C . GLY A 1 90 ? 4.167 -3.266 -23.096 1.00 97.12 90 GLY A C 1
ATOM 682 O O . GLY A 1 90 ? 3.128 -2.618 -23.247 1.00 97.12 90 GLY A O 1
ATOM 683 N N . ASP A 1 91 ? 4.230 -4.454 -22.507 1.00 96.56 91 ASP A N 1
ATOM 684 C CA . ASP A 1 91 ? 3.076 -5.206 -22.009 1.00 96.56 91 ASP A CA 1
ATOM 685 C C . ASP A 1 91 ? 2.907 -5.109 -20.487 1.00 96.56 91 ASP A C 1
ATOM 687 O O . ASP A 1 91 ? 1.798 -5.271 -19.976 1.00 96.56 91 ASP A O 1
ATOM 691 N N . ARG A 1 92 ? 3.975 -4.786 -19.756 1.00 98.12 92 ARG A N 1
ATOM 692 C CA . ARG A 1 92 ? 3.966 -4.652 -18.299 1.00 98.12 92 ARG A CA 1
ATOM 693 C C . ARG A 1 92 ? 4.962 -3.616 -17.813 1.00 98.12 92 ARG A C 1
ATOM 695 O O . ARG A 1 92 ? 5.897 -3.239 -18.521 1.00 98.12 92 ARG A O 1
ATOM 702 N N . GLY A 1 93 ? 4.748 -3.131 -16.600 1.00 98.25 93 GLY A N 1
ATOM 703 C CA . GLY A 1 93 ? 5.639 -2.148 -16.012 1.00 98.25 93 GLY A CA 1
ATOM 704 C C . GLY A 1 93 ? 5.205 -1.663 -14.643 1.00 98.25 93 GLY A C 1
ATOM 705 O O . GLY A 1 93 ? 4.120 -1.983 -14.155 1.00 98.25 93 GLY A O 1
ATOM 706 N N . ILE A 1 94 ? 6.081 -0.870 -14.034 1.00 98.69 94 ILE A N 1
ATOM 707 C CA . ILE A 1 94 ? 5.911 -0.300 -12.701 1.00 98.69 94 ILE A CA 1
ATOM 708 C C . ILE A 1 94 ? 6.228 1.193 -12.765 1.00 98.69 94 ILE A C 1
ATOM 710 O O . ILE A 1 94 ? 7.228 1.603 -13.349 1.00 98.69 94 ILE A O 1
ATOM 714 N N . ALA A 1 95 ? 5.389 2.009 -12.143 1.00 98.25 95 ALA A N 1
ATOM 715 C CA . ALA A 1 95 ? 5.591 3.435 -11.952 1.00 98.25 95 ALA A CA 1
ATOM 716 C C . ALA A 1 95 ? 5.613 3.784 -10.470 1.00 98.25 95 ALA A C 1
ATOM 718 O O . ALA A 1 95 ? 4.965 3.122 -9.652 1.00 98.25 95 ALA A O 1
ATOM 719 N N . GLN A 1 96 ? 6.347 4.842 -10.137 1.00 97.31 96 GLN A N 1
ATOM 720 C CA . GLN A 1 96 ? 6.481 5.292 -8.763 1.00 97.31 96 GLN A CA 1
ATOM 721 C C . GLN A 1 96 ? 6.534 6.819 -8.666 1.00 97.31 96 GLN A C 1
ATOM 723 O O . GLN A 1 96 ? 7.174 7.482 -9.486 1.00 97.31 96 GLN A O 1
ATOM 728 N N . LEU A 1 97 ? 5.833 7.350 -7.659 1.00 94.88 97 LEU A N 1
ATOM 729 C CA . LEU A 1 97 ? 5.872 8.737 -7.192 1.00 94.88 97 LEU A CA 1
ATOM 730 C C . LEU A 1 97 ? 6.483 8.746 -5.791 1.00 94.88 97 LEU A C 1
ATOM 732 O O . LEU A 1 97 ? 5.886 8.203 -4.860 1.00 94.88 97 LEU A O 1
ATOM 736 N N . ARG A 1 98 ? 7.662 9.347 -5.632 1.00 92.38 98 ARG A N 1
ATOM 737 C CA . ARG A 1 98 ? 8.451 9.260 -4.399 1.00 92.38 98 ARG A CA 1
ATOM 738 C C . ARG A 1 98 ? 8.323 10.509 -3.555 1.00 92.38 98 ARG A C 1
ATOM 740 O O . ARG A 1 98 ? 8.547 11.605 -4.052 1.00 92.38 98 ARG A O 1
ATOM 747 N N . TRP A 1 99 ? 8.113 10.306 -2.263 1.00 86.00 99 TRP A N 1
ATOM 748 C CA . TRP A 1 99 ? 8.397 11.268 -1.209 1.00 86.00 99 TRP A CA 1
ATOM 749 C C . TRP A 1 99 ? 9.629 10.805 -0.421 1.00 86.00 99 TRP A C 1
ATOM 751 O O . TRP A 1 99 ? 9.638 9.717 0.157 1.00 86.00 99 TRP A O 1
ATOM 761 N N . ALA A 1 100 ? 10.701 11.588 -0.448 1.00 80.19 100 ALA A N 1
ATOM 762 C CA . ALA A 1 100 ? 12.008 11.203 0.059 1.00 80.19 100 ALA A CA 1
ATOM 763 C C . ALA A 1 100 ? 12.034 11.081 1.590 1.00 80.19 100 ALA A C 1
ATOM 765 O O . ALA A 1 100 ? 11.857 12.062 2.309 1.00 80.19 100 ALA A O 1
ATOM 766 N N . THR A 1 101 ? 12.348 9.881 2.078 1.00 75.62 101 THR A N 1
ATOM 767 C CA . THR A 1 101 ? 12.620 9.591 3.496 1.00 75.62 101 THR A CA 1
ATOM 768 C C . THR A 1 101 ? 14.095 9.236 3.703 1.00 75.62 101 THR A C 1
ATOM 770 O O . THR A 1 101 ? 14.778 9.868 4.509 1.00 75.62 101 THR A O 1
ATOM 773 N N . TYR A 1 102 ? 14.611 8.293 2.910 1.00 79.19 102 TYR A N 1
ATOM 774 C CA . TYR A 1 102 ? 16.027 7.926 2.829 1.00 79.19 102 TYR A CA 1
ATOM 775 C C . TYR A 1 102 ? 16.638 8.402 1.509 1.00 79.19 102 TYR A C 1
ATOM 777 O O . TYR A 1 102 ? 16.141 8.065 0.433 1.00 79.19 102 TYR A O 1
ATOM 785 N N . GLY A 1 103 ? 17.718 9.185 1.592 1.00 86.81 103 GLY A N 1
ATOM 786 C CA . GLY A 1 103 ? 18.418 9.756 0.439 1.00 86.81 103 GLY A CA 1
ATOM 787 C C . GLY A 1 103 ? 17.748 11.009 -0.136 1.00 86.81 103 GLY A C 1
ATOM 788 O O . GLY A 1 103 ? 16.522 11.124 -0.192 1.00 86.81 103 GLY A O 1
ATOM 789 N N . ALA A 1 104 ? 18.551 11.961 -0.613 1.00 90.50 104 ALA A N 1
ATOM 790 C CA . ALA A 1 104 ? 18.030 13.198 -1.204 1.00 90.50 104 ALA A CA 1
ATOM 791 C C . ALA A 1 104 ? 17.210 12.932 -2.491 1.00 90.50 104 ALA A C 1
ATOM 793 O O . ALA A 1 104 ? 17.460 11.930 -3.169 1.00 90.50 104 ALA A O 1
ATOM 794 N N . PRO A 1 105 ? 16.260 13.809 -2.873 1.00 92.94 105 PRO A N 1
ATOM 795 C CA . PRO A 1 105 ? 15.617 13.777 -4.189 1.00 92.94 105 PRO A CA 1
ATOM 796 C C . PRO A 1 105 ? 16.650 13.909 -5.314 1.00 92.94 105 PRO A C 1
ATOM 798 O O . PRO A 1 105 ? 17.149 14.992 -5.610 1.00 92.94 105 PRO A O 1
ATOM 801 N N . THR A 1 106 ? 17.014 12.785 -5.925 1.00 96.94 106 THR A N 1
ATOM 802 C CA . THR A 1 106 ? 17.960 12.715 -7.043 1.00 96.94 106 THR A CA 1
ATOM 803 C C . THR A 1 106 ? 17.469 11.692 -8.052 1.00 96.94 106 THR A C 1
ATOM 805 O O . THR A 1 106 ? 16.731 10.772 -7.703 1.00 96.94 106 THR A O 1
ATOM 808 N N . LYS A 1 107 ? 17.937 11.784 -9.299 1.00 96.81 107 LYS A N 1
ATOM 809 C CA . LYS A 1 107 ? 17.653 10.775 -10.328 1.00 96.81 107 LYS A CA 1
ATOM 810 C C . LYS A 1 107 ? 18.044 9.352 -9.904 1.00 96.81 107 LYS A C 1
ATOM 812 O O . LYS A 1 107 ? 17.360 8.398 -10.259 1.00 96.81 107 LYS A O 1
ATOM 817 N N . VAL A 1 108 ? 19.135 9.205 -9.149 1.00 97.25 108 VAL A N 1
ATOM 818 C CA . VAL A 1 108 ? 19.612 7.902 -8.653 1.00 97.25 108 VAL A CA 1
ATOM 819 C C . VAL A 1 108 ? 18.650 7.334 -7.605 1.00 97.25 108 VAL A C 1
ATOM 821 O O . VAL A 1 108 ? 18.310 6.154 -7.676 1.00 97.25 108 VAL A O 1
ATOM 824 N N . ASN A 1 109 ? 18.171 8.185 -6.691 1.00 97.19 109 ASN A N 1
ATOM 825 C CA . ASN A 1 109 ? 17.252 7.814 -5.611 1.00 97.19 109 ASN A CA 1
ATOM 826 C C . ASN A 1 109 ? 15.776 7.760 -6.041 1.00 97.19 109 ASN A C 1
ATOM 828 O O . ASN A 1 109 ? 14.957 7.228 -5.296 1.00 97.19 109 ASN A O 1
ATOM 832 N N . ALA A 1 110 ? 15.410 8.306 -7.203 1.00 97.44 110 ALA A N 1
ATOM 833 C CA . ALA A 1 110 ? 14.084 8.115 -7.781 1.00 97.44 110 ALA A CA 1
ATOM 834 C C . ALA A 1 110 ? 13.842 6.619 -8.051 1.00 97.44 110 ALA A C 1
ATOM 836 O O . ALA A 1 110 ? 14.788 5.871 -8.306 1.00 97.44 110 ALA A O 1
ATOM 837 N N . GLN A 1 111 ? 12.588 6.179 -8.023 1.00 97.56 111 GLN A N 1
ATOM 838 C CA . GLN A 1 111 ? 12.208 4.790 -8.297 1.00 97.56 111 GLN A CA 1
ATOM 839 C C . GLN A 1 111 ? 11.487 4.700 -9.658 1.00 97.56 111 GLN A C 1
ATOM 841 O O . GLN A 1 111 ? 11.006 5.730 -10.130 1.00 97.56 111 GLN A O 1
ATOM 846 N N . PRO A 1 112 ? 11.378 3.527 -10.314 1.00 98.12 112 PRO A N 1
ATOM 847 C CA . PRO A 1 112 ? 11.879 2.201 -9.921 1.00 98.12 112 PRO A CA 1
ATOM 848 C C . PRO A 1 112 ? 13.412 2.071 -9.829 1.00 98.12 112 PRO A C 1
ATOM 850 O O . PRO A 1 112 ? 14.172 2.899 -10.347 1.00 98.12 112 PRO A O 1
ATOM 853 N N . HIS A 1 113 ? 13.870 1.014 -9.163 1.00 98.12 113 HIS A N 1
ATOM 854 C CA . HIS A 1 113 ? 15.267 0.582 -9.099 1.00 98.12 113 HIS A CA 1
ATOM 855 C C . HIS A 1 113 ? 15.477 -0.691 -9.914 1.00 98.12 113 HIS A C 1
ATOM 857 O O . HIS A 1 113 ? 14.550 -1.484 -10.059 1.00 98.12 113 HIS A O 1
ATOM 863 N N . PHE A 1 114 ? 16.697 -0.870 -10.421 1.00 97.88 114 PHE A N 1
ATOM 864 C CA . PHE A 1 114 ? 17.153 -2.150 -10.956 1.00 97.88 114 PHE A CA 1
ATOM 865 C C . PHE A 1 114 ? 17.692 -3.041 -9.833 1.00 97.88 114 PHE A C 1
ATOM 867 O O . PHE A 1 114 ? 18.095 -2.523 -8.791 1.00 97.88 114 PHE A O 1
ATOM 874 N N . GLY A 1 115 ? 17.758 -4.350 -10.076 1.00 95.00 115 GLY A N 1
ATOM 875 C CA . GLY A 1 115 ? 18.574 -5.265 -9.277 1.00 95.00 115 GLY A CA 1
ATOM 876 C C . GLY A 1 115 ? 20.073 -5.138 -9.585 1.00 95.00 115 GLY A C 1
ATOM 877 O O . GLY A 1 115 ? 20.568 -4.122 -10.094 1.00 95.00 115 GLY A O 1
ATOM 878 N N . CYS A 1 116 ? 20.831 -6.190 -9.299 1.00 93.25 116 CYS A N 1
ATOM 879 C CA . CYS A 1 116 ? 22.209 -6.364 -9.748 1.00 93.25 116 CYS A CA 1
ATOM 880 C C . CYS A 1 116 ? 22.283 -6.327 -11.279 1.00 93.25 116 CYS A C 1
ATOM 882 O O . CYS A 1 116 ? 23.136 -5.631 -11.839 1.00 93.25 116 CYS A O 1
ATOM 884 N N . THR A 1 117 ? 21.328 -6.985 -11.938 1.00 91.69 117 THR A N 1
ATOM 885 C CA . THR A 1 117 ? 21.152 -6.988 -13.395 1.00 91.69 117 THR A CA 1
ATOM 886 C C . THR A 1 117 ? 20.019 -6.044 -13.829 1.00 91.69 117 THR A C 1
ATOM 888 O O . THR A 1 117 ? 19.102 -5.775 -13.049 1.00 91.69 117 THR A O 1
ATOM 891 N N . PRO A 1 118 ? 20.055 -5.515 -15.068 1.00 93.06 118 PRO A N 1
ATOM 892 C CA . PRO A 1 118 ? 19.000 -4.642 -15.589 1.00 93.06 118 PRO A CA 1
ATOM 893 C C . PRO A 1 118 ? 17.687 -5.380 -15.902 1.00 93.06 118 PRO A C 1
ATOM 895 O O . PRO A 1 118 ? 16.703 -4.735 -16.255 1.00 93.06 118 PRO A O 1
ATOM 898 N N . ASP A 1 119 ? 17.656 -6.707 -15.765 1.00 94.25 119 ASP A N 1
ATOM 899 C CA . ASP A 1 119 ? 16.458 -7.510 -16.012 1.00 94.25 119 ASP A CA 1
ATOM 900 C C . ASP A 1 119 ? 15.488 -7.444 -14.827 1.00 94.25 119 ASP A C 1
ATOM 902 O O . ASP A 1 119 ? 14.278 -7.552 -15.011 1.00 94.25 119 ASP A O 1
ATOM 906 N N . PHE A 1 120 ? 16.004 -7.224 -13.617 1.00 96.69 120 PHE A N 1
ATOM 907 C CA . PHE A 1 120 ? 15.221 -7.036 -12.401 1.00 96.69 120 PHE A CA 1
ATOM 908 C C . PHE A 1 120 ? 14.850 -5.578 -12.199 1.00 96.69 120 PHE A C 1
ATOM 910 O O . PHE A 1 120 ? 15.729 -4.721 -12.212 1.00 96.69 120 PHE A O 1
ATOM 917 N N . TYR A 1 121 ? 13.582 -5.293 -11.915 1.00 98.19 121 TYR A N 1
ATOM 918 C CA . TYR A 1 121 ? 13.132 -3.938 -11.614 1.00 98.19 121 TYR A CA 1
ATOM 919 C C . TYR A 1 121 ? 12.025 -3.925 -10.562 1.00 98.19 121 TYR A C 1
ATOM 921 O O . TYR A 1 121 ? 11.199 -4.833 -10.494 1.00 98.19 121 TYR A O 1
ATOM 929 N N . GLY A 1 122 ? 11.968 -2.873 -9.749 1.00 98.19 122 GLY A N 1
ATOM 930 C CA . GLY A 1 122 ? 10.913 -2.743 -8.750 1.00 98.19 122 GLY A CA 1
ATOM 931 C C . GLY A 1 122 ? 10.841 -1.385 -8.070 1.00 98.19 122 GLY A C 1
ATOM 932 O O . GLY A 1 122 ? 11.718 -0.533 -8.214 1.00 98.19 122 GLY A O 1
ATOM 933 N N . ALA A 1 123 ? 9.750 -1.177 -7.348 1.00 97.88 123 ALA A N 1
ATOM 934 C CA . ALA A 1 123 ? 9.437 0.051 -6.637 1.00 97.88 123 ALA A CA 1
ATOM 935 C C . ALA A 1 123 ? 8.749 -0.254 -5.305 1.00 97.88 123 ALA A C 1
ATOM 937 O O . ALA A 1 123 ? 8.196 -1.333 -5.109 1.00 97.88 123 ALA A O 1
ATOM 938 N N . HIS A 1 124 ? 8.758 0.719 -4.405 1.00 95.00 124 HIS A N 1
ATOM 939 C CA . HIS A 1 124 ? 8.395 0.590 -3.004 1.00 95.00 124 HIS A CA 1
ATOM 940 C C . HIS A 1 124 ? 7.692 1.854 -2.472 1.00 95.00 124 HIS A C 1
ATOM 942 O O . HIS A 1 124 ? 7.818 2.961 -3.005 1.00 95.00 124 HIS A O 1
ATOM 948 N N . ASN A 1 125 ? 6.907 1.647 -1.418 1.00 90.75 125 ASN A N 1
ATOM 949 C CA . ASN A 1 125 ? 6.180 2.634 -0.641 1.00 90.75 125 ASN A CA 1
ATOM 950 C C . ASN A 1 125 ? 6.309 2.252 0.833 1.00 90.75 125 ASN A C 1
ATOM 952 O O . ASN A 1 125 ? 6.179 1.077 1.169 1.00 90.75 125 ASN A O 1
ATOM 956 N N . GLY A 1 126 ? 6.517 3.238 1.702 1.00 86.81 126 GLY A N 1
ATOM 957 C CA . GLY A 1 126 ? 6.722 3.039 3.135 1.00 86.81 126 GLY A CA 1
ATOM 958 C C . GLY A 1 126 ? 8.193 3.131 3.528 1.00 86.81 126 GLY A C 1
ATOM 959 O O . GLY A 1 126 ? 8.946 3.889 2.923 1.00 86.81 126 GLY A O 1
ATOM 960 N N . ASN A 1 127 ? 8.607 2.387 4.555 1.00 85.19 127 ASN A N 1
ATOM 961 C CA . ASN A 1 127 ? 9.968 2.438 5.093 1.00 85.19 127 ASN A CA 1
ATOM 962 C C . ASN A 1 127 ? 10.498 1.062 5.497 1.00 85.19 127 ASN A C 1
ATOM 964 O O . ASN A 1 127 ? 9.807 0.300 6.183 1.00 85.19 127 ASN A O 1
ATOM 968 N N . ILE A 1 128 ? 11.764 0.803 5.167 1.00 88.44 128 ILE A N 1
ATOM 969 C CA . ILE A 1 128 ? 12.531 -0.355 5.640 1.00 88.44 128 ILE A CA 1
ATOM 970 C C . ILE A 1 128 ? 13.367 0.052 6.860 1.00 88.44 128 ILE A C 1
ATOM 972 O O . ILE A 1 128 ? 14.332 0.807 6.774 1.00 88.44 128 ILE A O 1
ATOM 976 N N . HIS A 1 129 ? 12.997 -0.448 8.035 1.00 87.06 129 HIS A N 1
ATOM 977 C CA . HIS A 1 129 ? 13.624 -0.108 9.310 1.00 87.06 129 HIS A CA 1
ATOM 978 C C . HIS A 1 129 ? 15.022 -0.718 9.482 1.00 87.06 129 HIS A C 1
ATOM 980 O O . HIS A 1 129 ? 15.880 -0.082 10.088 1.00 87.06 129 HIS A O 1
ATOM 986 N N . ASN A 1 130 ? 15.277 -1.920 8.956 1.00 91.00 130 ASN A N 1
ATOM 987 C CA . ASN A 1 130 ? 16.604 -2.551 8.993 1.00 91.00 130 ASN A CA 1
ATOM 988 C C . ASN A 1 130 ? 17.496 -2.158 7.802 1.00 91.00 130 ASN A C 1
ATOM 990 O O . ASN A 1 130 ? 18.425 -2.887 7.470 1.00 91.00 130 ASN A O 1
ATOM 994 N N . TYR A 1 131 ? 17.240 -0.999 7.178 1.00 91.88 131 TYR A N 1
ATOM 995 C CA . TYR A 1 131 ? 17.954 -0.512 5.994 1.00 91.88 131 TYR A CA 1
ATOM 996 C C . 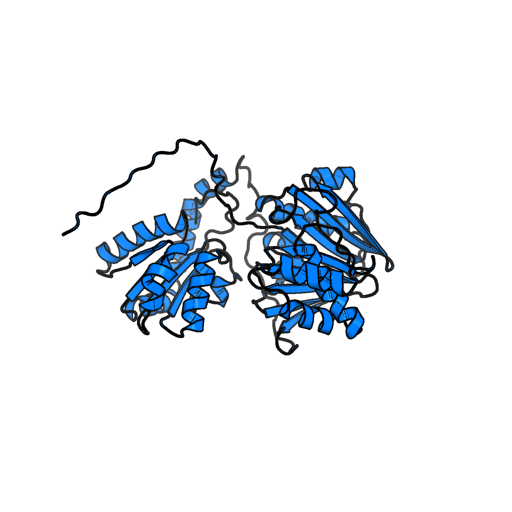TYR A 1 131 ? 19.482 -0.584 6.126 1.00 91.88 131 TYR A C 1
ATOM 998 O O . TYR A 1 131 ? 20.148 -1.144 5.262 1.00 91.88 131 TYR A O 1
ATOM 1006 N N . ALA A 1 132 ? 20.048 -0.026 7.200 1.00 90.50 132 ALA A N 1
ATOM 1007 C CA . ALA A 1 132 ? 21.501 0.095 7.334 1.00 90.50 132 ALA A CA 1
ATOM 1008 C C . ALA A 1 132 ? 22.193 -1.274 7.443 1.00 90.50 132 ALA A C 1
ATOM 1010 O O . ALA A 1 132 ? 23.196 -1.511 6.774 1.00 90.50 132 ALA A O 1
ATOM 1011 N N . GLU A 1 133 ? 21.628 -2.166 8.259 1.00 95.00 133 GLU A N 1
ATOM 1012 C CA . GLU A 1 133 ? 22.130 -3.526 8.477 1.00 95.00 133 GLU A CA 1
ATOM 1013 C C . GLU A 1 133 ? 22.012 -4.353 7.192 1.00 95.00 133 GLU A C 1
ATOM 1015 O O . GLU A 1 133 ? 22.989 -4.943 6.738 1.00 95.00 133 GLU A O 1
ATOM 1020 N N . TYR A 1 134 ? 20.838 -4.326 6.558 1.00 95.38 134 TYR A N 1
ATOM 1021 C CA . TYR A 1 134 ? 20.559 -5.146 5.383 1.00 95.38 134 TYR A CA 1
ATOM 1022 C C . TYR A 1 134 ? 21.290 -4.657 4.126 1.00 95.38 134 TYR A C 1
ATOM 1024 O O . TYR A 1 134 ? 21.755 -5.454 3.315 1.00 95.38 134 TYR A O 1
ATOM 1032 N N . ARG A 1 135 ? 21.478 -3.339 3.977 1.00 95.88 135 ARG A N 1
ATOM 1033 C CA . ARG A 1 135 ? 22.321 -2.777 2.913 1.00 95.88 135 ARG A CA 1
ATOM 1034 C C . ARG A 1 135 ? 23.760 -3.270 3.018 1.00 95.88 135 ARG A C 1
ATOM 1036 O O . ARG A 1 135 ? 24.373 -3.559 1.994 1.00 95.88 135 ARG A O 1
ATOM 1043 N N . GLN A 1 136 ? 24.299 -3.319 4.235 1.00 96.06 136 GLN A N 1
ATOM 1044 C CA . GLN A 1 136 ? 25.659 -3.789 4.464 1.00 96.06 136 GLN A CA 1
ATOM 1045 C C . GLN A 1 136 ? 25.784 -5.279 4.123 1.00 96.06 136 GLN A C 1
ATOM 1047 O O . GLN A 1 136 ? 26.704 -5.642 3.396 1.00 96.06 136 GLN A O 1
ATOM 1052 N N . GLU A 1 137 ? 24.821 -6.102 4.550 1.00 95.56 137 GLU A N 1
ATOM 1053 C CA . GLU A 1 137 ? 24.754 -7.526 4.192 1.00 95.56 137 GLU A CA 1
ATOM 1054 C C . GLU A 1 137 ? 24.759 -7.730 2.669 1.00 95.56 137 GLU A C 1
ATOM 1056 O O . GLU A 1 137 ? 25.595 -8.466 2.148 1.00 95.56 137 GLU A O 1
ATOM 1061 N N . LEU A 1 138 ? 23.886 -7.028 1.936 1.00 95.25 138 LEU A N 1
ATOM 1062 C CA . LEU A 1 138 ? 23.803 -7.145 0.477 1.00 95.25 138 LEU A CA 1
ATOM 1063 C C . LEU A 1 138 ? 25.139 -6.807 -0.204 1.00 95.25 138 LEU A C 1
ATOM 1065 O O . LEU A 1 138 ? 25.598 -7.551 -1.073 1.00 95.25 138 LEU A O 1
ATOM 1069 N N . ILE A 1 139 ? 25.801 -5.726 0.220 1.00 95.56 139 ILE A N 1
ATOM 1070 C CA . ILE A 1 139 ? 27.113 -5.327 -0.313 1.00 95.56 139 ILE A CA 1
ATOM 1071 C C . ILE A 1 139 ? 28.182 -6.382 -0.009 1.00 95.56 139 ILE A C 1
ATOM 1073 O O . ILE A 1 139 ? 28.989 -6.699 -0.883 1.00 95.56 139 ILE A O 1
ATOM 1077 N N . GLU A 1 140 ? 28.188 -6.947 1.198 1.00 95.19 140 GLU A N 1
ATOM 1078 C CA . GLU A 1 140 ? 29.118 -8.014 1.590 1.00 95.19 140 GLU A CA 1
ATOM 1079 C C . GLU A 1 140 ? 28.904 -9.298 0.781 1.00 95.19 140 GLU A C 1
ATOM 1081 O O . GLU A 1 140 ? 29.870 -9.991 0.462 1.00 95.19 140 GLU A O 1
ATOM 1086 N N . THR A 1 141 ? 27.662 -9.573 0.377 1.00 91.19 141 THR A N 1
ATOM 1087 C CA . THR A 1 141 ? 27.318 -10.678 -0.532 1.00 91.19 141 THR A CA 1
ATOM 1088 C C . THR A 1 141 ? 27.551 -10.363 -2.016 1.00 91.19 141 THR A C 1
ATOM 1090 O O . THR A 1 141 ? 27.304 -11.210 -2.865 1.00 91.19 141 THR A O 1
ATOM 1093 N N . GLY A 1 142 ? 28.076 -9.177 -2.347 1.00 93.25 142 GLY A N 1
ATOM 1094 C CA . GLY A 1 142 ? 28.485 -8.808 -3.707 1.00 93.25 142 GLY A CA 1
ATOM 1095 C C . GLY A 1 142 ? 27.453 -8.019 -4.518 1.00 93.25 142 GLY A C 1
ATOM 1096 O O . GLY A 1 142 ? 27.712 -7.711 -5.683 1.00 93.25 142 GLY A O 1
ATOM 1097 N N . HIS A 1 143 ? 26.315 -7.640 -3.928 1.00 95.56 143 HIS A N 1
ATOM 1098 C CA . HIS A 1 143 ? 25.313 -6.823 -4.610 1.00 95.56 143 HIS A CA 1
ATOM 1099 C C . HIS A 1 143 ? 25.803 -5.384 -4.818 1.00 95.56 143 HIS A C 1
ATOM 1101 O O . HIS A 1 143 ? 26.366 -4.746 -3.925 1.00 95.56 143 HIS A O 1
ATOM 1107 N N . ILE A 1 144 ? 25.517 -4.828 -5.996 1.00 93.19 144 ILE A N 1
ATOM 1108 C CA . ILE A 1 144 ? 25.852 -3.440 -6.340 1.00 93.19 144 ILE A CA 1
ATOM 1109 C C . ILE A 1 144 ? 24.652 -2.537 -6.028 1.00 93.19 144 ILE A C 1
ATOM 1111 O O . ILE A 1 144 ? 23.864 -2.221 -6.918 1.00 93.19 144 ILE A O 1
ATOM 1115 N N . VAL A 1 145 ? 24.532 -2.110 -4.768 1.00 94.56 145 VAL A N 1
ATOM 1116 C CA . VAL A 1 145 ? 23.503 -1.153 -4.316 1.00 94.56 145 VAL A CA 1
ATOM 1117 C C . VAL A 1 145 ? 23.926 0.274 -4.683 1.00 94.56 145 VAL A C 1
ATOM 1119 O O . VAL A 1 145 ? 24.961 0.760 -4.217 1.00 94.56 145 VAL A O 1
ATOM 1122 N N . ARG A 1 146 ? 23.151 0.957 -5.533 1.00 94.31 146 ARG A N 1
ATOM 1123 C CA . ARG A 1 146 ? 23.579 2.196 -6.218 1.00 94.31 146 ARG A CA 1
ATOM 1124 C C . ARG A 1 146 ? 23.083 3.474 -5.556 1.00 94.31 146 ARG A C 1
ATOM 1126 O O . ARG A 1 146 ? 23.691 4.527 -5.729 1.00 94.31 146 ARG A O 1
ATOM 1133 N N . SER A 1 147 ? 21.966 3.398 -4.856 1.00 94.62 147 SER A N 1
ATOM 1134 C CA . SER A 1 147 ? 21.242 4.522 -4.283 1.00 94.62 147 SER A CA 1
ATOM 1135 C C . SER A 1 147 ? 21.285 4.500 -2.754 1.00 94.62 147 SER A C 1
ATOM 1137 O O . SER A 1 147 ? 21.814 3.586 -2.113 1.00 94.62 147 SER A O 1
ATOM 1139 N N . GLU A 1 148 ? 20.742 5.564 -2.175 1.00 93.75 148 GLU A N 1
ATOM 1140 C CA . GLU A 1 148 ? 20.497 5.698 -0.739 1.00 93.75 148 GLU A CA 1
ATOM 1141 C C . GLU A 1 148 ? 19.020 5.451 -0.390 1.00 93.75 148 GLU A C 1
ATOM 1143 O O . GLU A 1 148 ? 18.622 5.630 0.758 1.00 93.75 148 GLU A O 1
ATOM 1148 N N . ASN A 1 149 ? 18.195 5.104 -1.385 1.00 94.31 149 ASN A N 1
ATOM 1149 C CA . ASN A 1 149 ? 16.774 4.834 -1.218 1.00 94.31 149 ASN A CA 1
ATOM 1150 C C . ASN A 1 149 ? 16.587 3.413 -0.672 1.00 94.31 149 ASN A C 1
ATOM 1152 O O . ASN A 1 149 ? 17.089 2.443 -1.237 1.00 94.31 149 ASN A O 1
ATOM 1156 N N . ASP A 1 150 ? 15.826 3.279 0.407 1.00 92.25 150 ASP A N 1
ATOM 1157 C CA . ASP A 1 150 ? 15.543 1.997 1.045 1.00 92.25 150 ASP A CA 1
ATOM 1158 C C . ASP A 1 150 ? 14.699 1.050 0.180 1.00 92.25 150 ASP A C 1
ATOM 1160 O O . ASP A 1 150 ? 14.823 -0.169 0.293 1.00 92.25 150 ASP A O 1
ATOM 1164 N N . GLY A 1 151 ? 13.927 1.589 -0.760 1.00 92.56 151 GLY A N 1
ATOM 1165 C CA . GLY A 1 151 ? 13.206 0.829 -1.775 1.00 92.56 151 GLY A CA 1
ATOM 1166 C C . GLY A 1 151 ? 14.102 0.031 -2.729 1.00 92.56 151 GLY A C 1
ATOM 1167 O O . GLY A 1 151 ? 13.659 -0.994 -3.243 1.00 92.56 151 GLY A O 1
ATOM 1168 N N . GLU A 1 152 ? 15.366 0.422 -2.934 1.00 96.75 152 GLU A N 1
ATOM 1169 C CA . GLU A 1 152 ? 16.321 -0.383 -3.715 1.00 96.75 152 GLU A CA 1
ATOM 1170 C C . GLU A 1 152 ? 16.640 -1.713 -3.013 1.00 96.75 152 GLU A C 1
ATOM 1172 O O . GLU A 1 152 ? 16.804 -2.737 -3.679 1.00 96.75 152 GLU A O 1
ATOM 1177 N N . LEU A 1 153 ? 16.638 -1.736 -1.673 1.00 95.75 153 LEU A N 1
ATOM 1178 C CA . LEU A 1 153 ? 16.853 -2.971 -0.915 1.00 95.75 153 LEU A CA 1
ATOM 1179 C C . LEU A 1 153 ? 15.744 -3.992 -1.154 1.00 95.75 153 LEU A C 1
ATOM 1181 O O . LEU A 1 153 ? 16.037 -5.179 -1.165 1.00 95.75 153 LEU A O 1
ATOM 1185 N N . CYS A 1 154 ? 14.499 -3.559 -1.387 1.00 96.25 154 CYS A N 1
ATOM 1186 C CA . CYS A 1 154 ? 13.406 -4.482 -1.710 1.00 96.25 154 CYS A CA 1
ATOM 1187 C C . CYS A 1 154 ? 13.694 -5.243 -3.011 1.00 96.25 154 CYS A C 1
ATOM 1189 O O . CYS A 1 154 ? 13.457 -6.443 -3.089 1.00 96.25 154 CYS A O 1
ATOM 1191 N N . VAL A 1 155 ? 14.246 -4.557 -4.018 1.00 97.38 155 VAL A N 1
ATOM 1192 C CA . VAL A 1 155 ? 14.581 -5.168 -5.312 1.00 97.38 155 VAL A CA 1
ATOM 1193 C C . VAL A 1 155 ? 15.757 -6.131 -5.162 1.00 97.38 155 VAL A C 1
ATOM 1195 O O . VAL A 1 155 ? 15.665 -7.269 -5.610 1.00 97.38 155 VAL A O 1
ATOM 1198 N N . HIS A 1 156 ? 16.828 -5.722 -4.475 1.00 97.69 156 HIS A N 1
ATOM 1199 C CA . HIS A 1 156 ? 17.980 -6.604 -4.258 1.00 97.69 156 HIS A CA 1
ATOM 1200 C C . HIS A 1 156 ? 17.694 -7.775 -3.316 1.00 97.69 156 HIS A C 1
ATOM 1202 O O . HIS A 1 156 ? 18.312 -8.821 -3.485 1.00 97.69 156 HIS A O 1
ATOM 1208 N N . ALA A 1 157 ? 16.776 -7.633 -2.355 1.00 96.94 157 ALA A N 1
ATOM 1209 C CA . ALA A 1 157 ? 16.352 -8.741 -1.504 1.00 96.94 157 ALA A CA 1
ATOM 1210 C C . ALA A 1 157 ? 15.757 -9.868 -2.356 1.00 96.94 157 ALA A C 1
ATOM 1212 O O . ALA A 1 157 ? 16.107 -11.032 -2.190 1.00 96.94 157 ALA A O 1
ATOM 1213 N N . VAL A 1 158 ? 14.878 -9.512 -3.298 1.00 97.94 158 VAL A N 1
ATOM 1214 C CA . VAL A 1 158 ? 14.268 -10.472 -4.225 1.00 97.94 158 VAL A CA 1
ATOM 1215 C C . VAL A 1 158 ? 15.322 -11.038 -5.176 1.00 97.94 158 VAL A C 1
ATOM 1217 O O . VAL A 1 158 ? 15.373 -12.246 -5.364 1.00 97.94 158 VAL A O 1
ATOM 1220 N N . ASP A 1 159 ? 16.195 -10.189 -5.723 1.00 96.81 159 ASP A N 1
ATOM 1221 C CA . ASP A 1 159 ? 17.282 -10.607 -6.618 1.00 96.81 159 ASP A CA 1
ATOM 1222 C C . ASP A 1 159 ? 18.186 -11.668 -5.963 1.00 96.81 159 ASP A C 1
ATOM 1224 O O . ASP A 1 159 ? 18.402 -12.733 -6.533 1.00 96.81 159 ASP A O 1
ATOM 1228 N N . LYS A 1 160 ? 18.590 -11.445 -4.701 1.00 96.44 160 LYS A N 1
ATOM 1229 C CA . LYS A 1 160 ? 19.413 -12.374 -3.906 1.00 96.44 160 LYS A CA 1
ATOM 1230 C C . LYS A 1 160 ? 18.790 -13.771 -3.850 1.00 96.44 160 LYS A C 1
ATOM 1232 O O . LYS A 1 160 ? 19.431 -14.759 -4.190 1.00 96.44 160 LYS A O 1
ATOM 1237 N N . TYR A 1 161 ? 17.522 -13.864 -3.448 1.00 97.12 161 TYR A N 1
ATOM 1238 C CA . TYR A 1 161 ? 16.851 -15.162 -3.355 1.00 97.12 161 TYR A CA 1
ATOM 1239 C C . TYR A 1 161 ? 16.519 -15.763 -4.722 1.00 97.12 161 TYR A C 1
ATOM 1241 O O . TYR A 1 161 ? 16.399 -16.982 -4.834 1.00 97.12 161 TYR A O 1
ATOM 1249 N N . TYR A 1 162 ? 16.375 -14.954 -5.771 1.00 97.06 162 TYR A N 1
ATOM 1250 C CA . TYR A 1 162 ? 16.203 -15.475 -7.122 1.00 97.06 162 TYR A CA 1
ATOM 1251 C C . TYR A 1 162 ? 17.484 -16.135 -7.637 1.00 97.06 162 TYR A C 1
ATOM 1253 O O . TYR A 1 162 ? 17.402 -17.195 -8.248 1.00 97.06 162 TYR A O 1
ATOM 1261 N N . GLU A 1 163 ? 18.663 -15.578 -7.345 1.00 94.69 163 GLU A N 1
ATOM 1262 C CA . GLU A 1 163 ? 19.943 -16.231 -7.659 1.00 94.69 163 GLU A CA 1
ATOM 1263 C C . GLU A 1 163 ? 20.075 -17.604 -6.975 1.00 94.69 163 GLU A C 1
ATOM 1265 O O . GLU A 1 163 ? 20.631 -18.537 -7.557 1.00 94.69 163 GLU A O 1
ATOM 1270 N N . GLU A 1 164 ? 19.522 -17.755 -5.768 1.00 94.62 164 GLU A N 1
ATOM 1271 C CA . GLU A 1 164 ? 19.531 -19.016 -5.017 1.00 94.62 164 GLU A CA 1
ATOM 1272 C C . GLU A 1 164 ? 18.481 -20.030 -5.505 1.00 94.62 164 GLU A C 1
ATOM 1274 O O . GLU A 1 164 ? 18.745 -21.234 -5.536 1.00 94.62 164 GLU A O 1
ATOM 1279 N N . THR A 1 165 ? 17.278 -19.564 -5.851 1.00 96.81 165 THR A N 1
ATOM 1280 C CA . THR A 1 165 ? 16.109 -20.431 -6.100 1.00 96.81 165 THR A CA 1
ATOM 1281 C C . THR A 1 165 ? 15.788 -20.633 -7.577 1.00 96.81 165 THR A C 1
ATOM 1283 O O . THR A 1 165 ? 15.234 -21.670 -7.941 1.00 96.81 165 THR A O 1
ATOM 1286 N N . GLY A 1 166 ? 16.102 -19.655 -8.429 1.00 96.25 166 GLY A N 1
ATOM 1287 C CA . GLY A 1 166 ? 15.635 -19.583 -9.814 1.00 96.25 166 GLY A CA 1
ATOM 1288 C C . GLY A 1 166 ? 14.116 -19.424 -9.961 1.00 96.25 166 GLY A C 1
ATOM 1289 O O . GLY A 1 166 ? 13.599 -19.635 -11.056 1.00 96.25 166 GLY A O 1
ATOM 1290 N N . ASP A 1 167 ? 13.398 -19.097 -8.881 1.00 97.12 167 ASP A N 1
ATOM 1291 C CA . ASP A 1 167 ? 11.940 -18.965 -8.860 1.00 97.12 167 ASP A CA 1
ATOM 1292 C C . ASP A 1 167 ? 11.538 -17.632 -8.222 1.00 97.12 167 ASP A C 1
ATOM 1294 O O . ASP A 1 167 ? 11.715 -17.406 -7.024 1.00 97.12 167 ASP A O 1
ATOM 1298 N N . MET A 1 168 ? 10.958 -16.744 -9.028 1.00 97.38 168 MET A N 1
ATOM 1299 C CA . MET A 1 168 ? 10.522 -15.422 -8.590 1.00 97.38 168 MET A CA 1
ATOM 1300 C C . MET A 1 168 ? 9.448 -15.471 -7.500 1.00 97.38 168 MET A C 1
ATOM 1302 O O . MET A 1 168 ? 9.424 -14.605 -6.624 1.00 97.38 168 MET A O 1
ATOM 1306 N N . PHE A 1 169 ? 8.589 -16.494 -7.501 1.00 98.00 169 PHE A N 1
ATOM 1307 C CA . PHE A 1 169 ? 7.589 -16.678 -6.454 1.00 98.00 169 PHE A CA 1
ATOM 1308 C C . PHE A 1 169 ? 8.257 -16.899 -5.091 1.00 98.00 169 PHE A C 1
ATOM 1310 O O . PHE A 1 169 ? 7.973 -16.178 -4.130 1.00 98.00 169 PHE A O 1
ATOM 1317 N N . GLU A 1 170 ? 9.179 -17.862 -5.012 1.00 98.12 170 GLU A N 1
ATOM 1318 C CA . GLU A 1 170 ? 9.905 -18.157 -3.774 1.00 98.12 170 GLU A CA 1
ATOM 1319 C C . GLU A 1 170 ? 10.843 -17.014 -3.389 1.00 98.12 170 GLU A C 1
ATOM 1321 O O . GLU A 1 170 ? 10.935 -16.670 -2.210 1.00 98.12 170 GLU A O 1
ATOM 1326 N N . ALA A 1 171 ? 11.465 -16.359 -4.369 1.00 98.06 171 ALA A N 1
ATOM 1327 C CA . ALA A 1 171 ? 12.332 -15.218 -4.129 1.00 98.06 171 ALA A CA 1
ATOM 1328 C C . ALA A 1 171 ? 11.596 -14.063 -3.434 1.00 98.06 171 ALA A C 1
ATOM 1330 O O . ALA A 1 171 ? 12.068 -13.538 -2.421 1.00 98.06 171 ALA A O 1
ATOM 1331 N N . VAL A 1 172 ? 10.399 -13.699 -3.907 1.00 98.25 172 VAL A N 1
ATOM 1332 C CA . VAL A 1 172 ? 9.561 -12.661 -3.278 1.00 98.25 172 VAL A CA 1
ATOM 1333 C C . VAL A 1 172 ? 9.116 -13.079 -1.875 1.00 98.25 172 VAL A C 1
ATOM 1335 O O . VAL A 1 172 ? 9.136 -12.274 -0.937 1.00 98.25 172 VAL A O 1
ATOM 1338 N N . ARG A 1 173 ? 8.753 -14.352 -1.703 1.00 97.62 173 ARG A N 1
ATOM 1339 C CA . ARG A 1 173 ? 8.298 -14.893 -0.421 1.00 97.62 173 ARG A CA 1
ATOM 1340 C C . ARG A 1 173 ? 9.396 -14.866 0.646 1.00 97.62 173 ARG A C 1
ATOM 1342 O O . ARG A 1 173 ? 9.159 -14.399 1.760 1.00 97.62 173 ARG A O 1
ATOM 1349 N N . LEU A 1 174 ? 10.587 -15.361 0.314 1.00 97.25 174 LEU A N 1
ATOM 1350 C CA . LEU A 1 174 ? 11.723 -15.437 1.233 1.00 97.25 174 LEU A CA 1
ATOM 1351 C C . LEU A 1 174 ? 12.283 -14.047 1.550 1.00 97.25 174 LEU A C 1
ATOM 1353 O O . LEU A 1 174 ? 12.422 -13.710 2.724 1.00 97.25 174 LEU A O 1
ATOM 1357 N N . SER A 1 175 ? 12.484 -13.206 0.531 1.00 96.69 175 SER A N 1
ATOM 1358 C CA . SER A 1 175 ? 12.995 -11.835 0.696 1.00 96.69 175 SER A CA 1
ATOM 1359 C C . SER A 1 175 ? 12.149 -10.980 1.633 1.00 96.69 175 SER A C 1
ATOM 1361 O O . SER A 1 175 ? 12.687 -10.241 2.457 1.00 96.69 175 SER A O 1
ATOM 1363 N N . THR A 1 176 ? 10.822 -11.114 1.575 1.00 95.62 176 THR A N 1
ATOM 1364 C CA . THR A 1 176 ? 9.926 -10.337 2.439 1.00 95.62 176 THR A CA 1
ATOM 1365 C C . THR A 1 176 ? 10.169 -10.606 3.927 1.00 95.62 176 THR A C 1
ATOM 1367 O O . THR A 1 176 ? 9.956 -9.720 4.751 1.00 95.62 176 THR A O 1
ATOM 1370 N N . ARG A 1 177 ? 10.636 -11.806 4.295 1.00 92.88 177 ARG A N 1
ATOM 1371 C CA . ARG A 1 177 ? 10.864 -12.185 5.698 1.00 92.88 177 ARG A CA 1
ATOM 1372 C C . ARG A 1 177 ? 12.095 -11.514 6.308 1.00 92.88 177 ARG A C 1
ATOM 1374 O O . ARG A 1 177 ? 12.144 -11.359 7.528 1.00 92.88 177 ARG A O 1
ATOM 1381 N N . ASP A 1 178 ? 13.047 -11.100 5.477 1.00 92.81 178 ASP A N 1
ATOM 1382 C CA . ASP A 1 178 ? 14.267 -10.418 5.916 1.00 92.81 178 ASP A CA 1
ATOM 1383 C C . ASP A 1 178 ? 14.042 -8.913 6.113 1.00 92.81 178 ASP A C 1
ATOM 1385 O O . ASP A 1 178 ? 14.718 -8.262 6.916 1.00 92.81 178 ASP A O 1
ATOM 1389 N N . LEU A 1 179 ? 13.066 -8.347 5.401 1.00 93.44 179 LEU A N 1
ATOM 1390 C CA . LEU A 1 179 ? 12.731 -6.931 5.454 1.00 93.44 179 LEU A CA 1
ATOM 1391 C C . LEU A 1 179 ? 11.880 -6.623 6.693 1.00 93.44 179 LEU A C 1
ATOM 1393 O O . LEU A 1 179 ? 10.804 -7.178 6.905 1.00 93.44 179 LEU A O 1
ATOM 1397 N N . LYS A 1 180 ? 12.337 -5.673 7.511 1.00 89.88 180 LYS A N 1
ATOM 1398 C CA . LYS A 1 180 ? 11.612 -5.190 8.693 1.00 89.88 180 LYS A CA 1
ATOM 1399 C C . LYS A 1 180 ? 11.118 -3.788 8.418 1.00 89.88 180 LYS A C 1
ATOM 1401 O O . LYS A 1 180 ? 11.916 -2.917 8.093 1.00 89.88 180 LYS A O 1
ATOM 1406 N N . GLY A 1 181 ? 9.835 -3.520 8.609 1.00 85.62 181 GLY A N 1
ATOM 1407 C CA . GLY A 1 181 ? 9.305 -2.190 8.341 1.00 85.62 181 GLY A CA 1
ATOM 1408 C C . GLY A 1 181 ? 7.799 -2.158 8.184 1.00 85.62 181 GLY A C 1
ATOM 1409 O O . GLY A 1 181 ? 7.115 -3.135 8.472 1.00 85.62 181 GLY A O 1
ATOM 1410 N N . ALA A 1 182 ? 7.319 -1.010 7.719 1.00 84.31 182 ALA A N 1
ATOM 1411 C CA . ALA A 1 182 ? 5.974 -0.850 7.192 1.00 84.31 182 ALA A CA 1
ATOM 1412 C C . ALA A 1 182 ? 6.127 -0.413 5.737 1.00 84.31 182 ALA A C 1
ATOM 1414 O O . ALA A 1 182 ? 6.478 0.733 5.470 1.00 84.31 182 ALA A O 1
ATOM 1415 N N . PHE A 1 183 ? 5.940 -1.338 4.807 1.00 90.69 183 PHE A N 1
ATOM 1416 C CA . PHE A 1 183 ? 6.198 -1.154 3.395 1.00 90.69 183 PHE A CA 1
ATOM 1417 C C . PHE A 1 183 ? 5.213 -1.915 2.502 1.00 90.69 183 PHE A C 1
ATOM 1419 O O . PHE A 1 183 ? 4.488 -2.816 2.912 1.00 90.69 183 PHE A O 1
ATOM 1426 N N . ALA A 1 184 ? 5.185 -1.530 1.240 1.00 95.25 184 ALA A N 1
ATOM 1427 C CA . ALA A 1 184 ? 4.649 -2.311 0.147 1.00 95.25 184 ALA A CA 1
ATOM 1428 C C . ALA A 1 184 ? 5.621 -2.163 -1.018 1.00 95.25 184 ALA A C 1
ATOM 1430 O O . ALA A 1 184 ? 6.213 -1.097 -1.194 1.00 95.25 184 ALA A O 1
ATOM 1431 N N . PHE A 1 185 ? 5.809 -3.210 -1.808 1.00 97.75 185 PHE A N 1
ATOM 1432 C CA . PHE A 1 185 ? 6.653 -3.126 -2.996 1.00 97.75 185 PHE A CA 1
ATOM 1433 C C . PHE A 1 185 ? 6.057 -3.921 -4.146 1.00 97.75 185 PHE A C 1
ATOM 1435 O O . PHE A 1 185 ? 5.250 -4.823 -3.936 1.00 97.75 185 PHE A O 1
ATOM 1442 N N . SER A 1 186 ? 6.452 -3.562 -5.360 1.00 98.38 186 SER A N 1
ATOM 1443 C CA . SER A 1 186 ? 6.174 -4.308 -6.578 1.00 98.38 186 SER A CA 1
ATOM 1444 C C . SER A 1 186 ? 7.480 -4.547 -7.316 1.00 98.38 186 SER A C 1
ATOM 1446 O O . SER A 1 186 ? 8.340 -3.667 -7.360 1.00 98.38 186 SER A O 1
ATOM 1448 N N . VAL A 1 187 ? 7.638 -5.742 -7.868 1.00 98.56 187 VAL A N 1
ATOM 1449 C CA . VAL A 1 187 ? 8.866 -6.195 -8.511 1.00 98.56 187 VAL A CA 1
ATOM 1450 C C . VAL A 1 187 ? 8.528 -7.082 -9.707 1.00 98.56 187 VAL A C 1
ATOM 1452 O O . VAL A 1 187 ? 7.545 -7.825 -9.693 1.00 98.56 187 VAL A O 1
ATOM 1455 N N . GLY A 1 188 ? 9.339 -6.996 -10.752 1.00 98.12 188 GLY A N 1
ATOM 1456 C CA . GLY A 1 188 ? 9.237 -7.835 -11.934 1.00 98.12 188 GLY A CA 1
ATOM 1457 C C . GLY A 1 188 ? 10.608 -8.159 -12.510 1.00 98.12 188 GLY A C 1
ATOM 1458 O O . GLY A 1 188 ? 11.622 -7.555 -12.143 1.00 98.12 188 GLY A O 1
ATOM 1459 N N . ARG A 1 189 ? 10.606 -9.109 -13.444 1.00 97.50 189 ARG A N 1
ATOM 1460 C CA . ARG A 1 189 ? 11.754 -9.443 -14.282 1.00 97.50 189 ARG A CA 1
ATOM 1461 C C . ARG A 1 189 ? 11.418 -9.307 -15.765 1.00 97.50 189 ARG A C 1
ATOM 1463 O O . ARG A 1 189 ? 10.266 -9.467 -16.176 1.00 97.50 189 ARG A O 1
ATOM 1470 N N . ALA A 1 190 ? 12.420 -8.992 -16.577 1.00 96.88 190 ALA A N 1
ATOM 1471 C CA . ALA A 1 190 ? 12.266 -8.778 -18.012 1.00 96.88 190 ALA A CA 1
ATOM 1472 C C . ALA A 1 190 ? 11.935 -10.064 -18.792 1.00 96.88 190 ALA A C 1
ATOM 1474 O O . ALA A 1 190 ? 11.245 -10.009 -19.809 1.00 96.88 190 ALA A O 1
ATOM 1475 N N . ASP A 1 191 ? 12.365 -11.218 -18.289 1.00 94.50 191 ASP A N 1
ATOM 1476 C CA . ASP A 1 191 ? 12.130 -12.548 -18.862 1.00 94.50 191 ASP A CA 1
ATOM 1477 C C . ASP A 1 191 ? 10.851 -13.231 -18.345 1.00 94.50 191 ASP A C 1
ATOM 1479 O O . ASP A 1 191 ? 10.452 -14.264 -18.880 1.00 94.50 191 ASP A O 1
ATOM 1483 N N . GLU A 1 192 ? 10.161 -12.641 -17.365 1.00 95.12 192 GLU A N 1
ATOM 1484 C CA . GLU A 1 192 ? 8.899 -13.160 -16.833 1.00 95.12 192 GLU A CA 1
ATOM 1485 C C . GLU A 1 192 ? 7.700 -12.297 -17.205 1.00 95.12 192 GLU A C 1
ATOM 1487 O O . GLU A 1 192 ? 7.711 -11.090 -17.002 1.00 95.12 192 GLU A O 1
ATOM 1492 N N . GLU A 1 193 ? 6.597 -12.914 -17.624 1.00 94.12 193 GLU A N 1
ATOM 1493 C CA . GLU A 1 193 ? 5.336 -12.219 -17.936 1.00 94.12 193 GLU A CA 1
ATOM 1494 C C . GLU A 1 193 ? 4.610 -11.653 -16.698 1.00 94.12 193 GLU A C 1
ATOM 1496 O O . GLU A 1 193 ? 3.569 -11.004 -16.819 1.00 94.12 193 GLU A O 1
ATOM 1501 N N . LYS A 1 194 ? 5.134 -11.918 -15.497 1.00 97.00 194 LYS A N 1
ATOM 1502 C CA . LYS A 1 194 ? 4.487 -11.628 -14.219 1.00 97.00 194 LYS A CA 1
ATOM 1503 C C . LYS A 1 194 ? 5.084 -10.406 -13.537 1.00 97.00 194 LYS A C 1
ATOM 1505 O O . LYS A 1 194 ? 6.271 -10.108 -13.661 1.00 97.00 194 LYS A O 1
ATOM 1510 N N . ILE A 1 195 ? 4.250 -9.741 -12.745 1.00 98.50 195 ILE A N 1
ATOM 1511 C CA . ILE A 1 195 ? 4.686 -8.801 -11.710 1.00 98.50 195 ILE A CA 1
ATOM 1512 C C . ILE A 1 195 ? 4.220 -9.346 -10.366 1.00 98.50 195 ILE A C 1
ATOM 1514 O O . ILE A 1 195 ? 3.082 -9.788 -10.232 1.00 98.50 195 ILE A O 1
ATOM 1518 N N . TYR A 1 196 ? 5.084 -9.275 -9.364 1.00 98.69 196 TYR A N 1
ATOM 1519 C CA . TYR A 1 196 ? 4.738 -9.592 -7.988 1.00 98.69 196 TYR A CA 1
ATOM 1520 C C . TYR A 1 196 ? 4.621 -8.307 -7.172 1.00 98.69 196 TYR A C 1
ATOM 1522 O O . TYR A 1 196 ? 5.289 -7.308 -7.454 1.00 98.69 196 TYR A O 1
ATOM 1530 N N . ALA A 1 197 ? 3.766 -8.310 -6.156 1.00 98.44 197 ALA A N 1
ATOM 1531 C CA . ALA A 1 197 ? 3.723 -7.236 -5.174 1.00 98.44 197 ALA A CA 1
ATOM 1532 C C . ALA A 1 197 ? 3.406 -7.761 -3.775 1.00 98.44 197 ALA A C 1
ATOM 1534 O O . ALA A 1 197 ? 2.807 -8.819 -3.618 1.00 98.44 197 ALA A O 1
ATOM 1535 N N . VAL A 1 198 ? 3.826 -7.024 -2.755 1.00 98.19 198 VAL A N 1
ATOM 1536 C CA . VAL A 1 198 ? 3.776 -7.436 -1.349 1.00 98.19 198 VAL A CA 1
ATOM 1537 C C . VAL A 1 198 ? 3.170 -6.324 -0.515 1.00 98.19 198 VAL A C 1
ATOM 1539 O O . VAL A 1 198 ? 3.558 -5.163 -0.668 1.00 98.19 198 VAL A O 1
ATOM 1542 N N . LYS A 1 199 ? 2.260 -6.680 0.397 1.00 95.06 199 LYS A N 1
ATOM 1543 C CA . LYS A 1 199 ? 1.711 -5.763 1.398 1.00 95.06 199 LYS A CA 1
ATOM 1544 C C . LYS A 1 199 ? 2.240 -6.104 2.791 1.00 95.06 199 LYS A C 1
ATOM 1546 O O . LYS A 1 199 ? 2.021 -7.201 3.298 1.00 95.06 199 LYS A O 1
ATOM 1551 N N . MET A 1 200 ? 2.894 -5.129 3.420 1.00 90.62 200 MET A N 1
ATOM 1552 C CA . MET A 1 200 ? 3.461 -5.226 4.766 1.00 90.62 200 MET A CA 1
ATOM 1553 C C . MET A 1 200 ? 3.296 -3.907 5.531 1.00 90.62 200 MET A C 1
ATOM 1555 O O . MET A 1 200 ? 4.255 -3.183 5.754 1.00 90.62 200 MET A O 1
ATOM 1559 N N . GLY A 1 201 ? 2.083 -3.539 5.933 1.00 80.12 201 GLY A N 1
ATOM 1560 C CA . GLY A 1 201 ? 1.827 -2.349 6.753 1.00 80.12 201 GLY A CA 1
ATOM 1561 C C . GLY A 1 201 ? 1.791 -1.018 5.994 1.00 80.12 201 GLY A C 1
ATOM 1562 O O . GLY A 1 201 ? 1.493 0.008 6.593 1.00 80.12 201 GLY A O 1
ATOM 1563 N N . SER A 1 202 ? 2.068 -1.000 4.684 1.00 85.88 202 SER A N 1
ATOM 1564 C CA . SER A 1 202 ? 1.661 0.101 3.793 1.00 85.88 202 SER A CA 1
ATOM 1565 C C . SER A 1 202 ? 0.456 -0.303 2.945 1.00 85.88 202 SER A C 1
ATOM 1567 O O . SER A 1 202 ? 0.205 -1.489 2.730 1.00 85.88 202 SER A O 1
ATOM 1569 N N . SER A 1 203 ? -0.316 0.670 2.459 1.00 88.56 203 SER A N 1
ATOM 1570 C CA . SER A 1 203 ? -1.500 0.410 1.635 1.00 88.56 203 SER A CA 1
ATOM 1571 C C . SER A 1 203 ? -1.131 -0.219 0.283 1.00 88.56 203 SER A C 1
ATOM 1573 O O . SER A 1 203 ? -0.169 0.201 -0.363 1.00 88.56 203 SER A O 1
ATOM 1575 N N . LEU A 1 204 ? -1.907 -1.225 -0.135 1.00 93.31 204 LEU A N 1
ATOM 1576 C CA . LEU A 1 204 ? -1.787 -1.898 -1.428 1.00 93.31 204 LEU A CA 1
ATOM 1577 C C . LEU A 1 204 ? -3.130 -2.546 -1.795 1.00 93.31 204 LEU A C 1
ATOM 1579 O O . LEU A 1 204 ? -3.747 -3.211 -0.963 1.00 93.31 204 LEU A O 1
ATOM 1583 N N . VAL A 1 205 ? -3.573 -2.365 -3.033 1.00 95.31 205 VAL A N 1
ATOM 1584 C CA . VAL A 1 205 ? -4.806 -2.938 -3.583 1.00 95.31 205 VAL A CA 1
ATOM 1585 C C . VAL A 1 205 ? -4.553 -3.399 -5.011 1.00 95.31 205 VAL A C 1
ATOM 1587 O O . VAL A 1 205 ? -3.848 -2.728 -5.765 1.00 95.31 205 VAL A O 1
ATOM 1590 N N . ALA A 1 206 ? -5.111 -4.547 -5.384 1.00 97.81 206 ALA A N 1
ATOM 1591 C CA . ALA A 1 206 ? -5.072 -5.044 -6.751 1.00 97.81 206 ALA A CA 1
ATOM 1592 C C . ALA A 1 206 ? -6.425 -4.843 -7.450 1.00 97.81 206 ALA A C 1
ATOM 1594 O O . ALA A 1 206 ? -7.463 -4.702 -6.809 1.00 97.81 206 ALA A O 1
ATOM 1595 N N . GLY A 1 207 ? -6.410 -4.811 -8.776 1.00 97.12 207 GLY A N 1
ATOM 1596 C CA . GLY A 1 207 ? -7.581 -4.642 -9.621 1.00 97.12 207 GLY A CA 1
ATOM 1597 C C . GLY A 1 207 ? -7.515 -5.549 -10.840 1.00 97.12 207 GLY A C 1
ATOM 1598 O O . GLY A 1 207 ? -6.443 -5.779 -11.406 1.00 97.12 207 GLY A O 1
ATOM 1599 N N . VAL A 1 208 ? -8.679 -6.042 -11.253 1.00 97.12 208 VAL A N 1
ATOM 1600 C CA . VAL A 1 208 ? -8.846 -6.906 -12.425 1.00 97.12 208 VAL A CA 1
ATOM 1601 C C . VAL A 1 208 ? -9.672 -6.165 -13.469 1.00 97.12 208 VAL A C 1
ATOM 1603 O O . VAL A 1 208 ? -10.834 -5.842 -13.231 1.00 97.12 208 VAL A O 1
ATOM 1606 N N . ALA A 1 209 ? -9.085 -5.876 -14.627 1.00 95.06 209 ALA A N 1
ATOM 1607 C CA . ALA A 1 209 ? -9.780 -5.329 -15.789 1.00 95.06 209 ALA A CA 1
ATOM 1608 C C . ALA A 1 209 ? -9.849 -6.381 -16.909 1.00 95.06 209 ALA A C 1
ATOM 1610 O O . ALA A 1 209 ? -9.267 -7.457 -16.805 1.00 95.06 209 ALA A O 1
ATOM 1611 N N . LYS A 1 210 ? -10.557 -6.069 -18.000 1.00 89.69 210 LYS A N 1
ATOM 1612 C CA . LYS A 1 210 ? -10.821 -7.022 -19.093 1.00 89.69 210 LYS A CA 1
ATOM 1613 C C . LYS A 1 210 ? -9.555 -7.636 -19.717 1.00 89.69 210 LYS A C 1
ATOM 1615 O O . LYS A 1 210 ? -9.558 -8.822 -20.013 1.00 89.69 210 LYS A O 1
ATOM 1620 N N . ASP A 1 211 ? -8.511 -6.833 -19.919 1.00 92.00 211 ASP A N 1
ATOM 1621 C CA . ASP A 1 211 ? -7.269 -7.236 -20.603 1.00 92.00 211 ASP A CA 1
ATOM 1622 C C . ASP A 1 211 ? -6.017 -6.780 -19.829 1.00 92.00 211 ASP A C 1
ATOM 1624 O O . ASP A 1 211 ? -4.934 -6.602 -20.396 1.00 92.00 211 ASP A O 1
ATOM 1628 N N . SER A 1 212 ? -6.176 -6.500 -18.535 1.00 96.88 212 SER A N 1
ATOM 1629 C CA . SER A 1 212 ? -5.076 -6.057 -17.689 1.00 96.88 212 SER A CA 1
ATOM 1630 C C . SER A 1 212 ? -5.365 -6.270 -16.216 1.00 96.88 212 SER A C 1
ATOM 1632 O O . SER A 1 212 ? -6.488 -6.062 -15.758 1.00 96.88 212 SER A O 1
ATOM 1634 N N . THR A 1 213 ? -4.317 -6.530 -15.452 1.00 98.25 213 THR A N 1
ATOM 1635 C CA . THR A 1 213 ? -4.347 -6.453 -13.991 1.00 98.25 213 THR A CA 1
ATOM 1636 C C . THR A 1 213 ? -3.476 -5.311 -13.516 1.00 98.25 213 THR A C 1
ATOM 1638 O O . THR A 1 213 ? -2.455 -5.002 -14.134 1.00 98.25 213 THR A O 1
ATOM 1641 N N . ILE A 1 214 ? -3.864 -4.710 -12.402 1.00 98.00 214 ILE A N 1
ATOM 1642 C CA . ILE A 1 214 ? -3.178 -3.570 -11.809 1.00 98.00 214 ILE A CA 1
ATOM 1643 C C . ILE A 1 214 ? -2.994 -3.802 -10.316 1.00 98.00 214 ILE A C 1
ATOM 1645 O O . ILE A 1 214 ? -3.853 -4.381 -9.663 1.00 98.00 214 ILE A O 1
ATOM 1649 N N . VAL A 1 215 ? -1.886 -3.328 -9.765 1.00 97.94 215 VAL A N 1
ATOM 1650 C CA . VAL A 1 215 ? -1.694 -3.155 -8.329 1.00 97.94 215 VAL A CA 1
ATOM 1651 C C . VAL A 1 215 ? -1.326 -1.706 -8.069 1.00 97.94 215 VAL A C 1
ATOM 1653 O O . VAL A 1 215 ? -0.563 -1.108 -8.829 1.00 97.94 215 VAL A O 1
ATOM 1656 N N . SER A 1 216 ? -1.864 -1.118 -7.010 1.00 95.94 216 SER A N 1
ATOM 1657 C CA . SER A 1 216 ? -1.481 0.223 -6.599 1.00 95.94 216 SER A CA 1
ATOM 1658 C C . SER A 1 216 ? -1.506 0.405 -5.093 1.00 95.94 216 SER A C 1
ATOM 1660 O O . SER A 1 216 ? -2.231 -0.274 -4.373 1.00 95.94 216 SER A O 1
ATOM 1662 N N . SER A 1 217 ? -0.730 1.372 -4.617 1.00 91.81 217 SER A N 1
ATOM 1663 C CA . SER A 1 217 ? -0.777 1.846 -3.239 1.00 91.81 217 SER A CA 1
ATOM 1664 C C . SER A 1 217 ? -2.108 2.498 -2.852 1.00 91.81 217 SER A C 1
ATOM 1666 O O . SER A 1 217 ? -2.351 2.680 -1.661 1.00 91.81 217 SER A O 1
ATOM 1668 N N . ASP A 1 218 ? -2.951 2.898 -3.812 1.00 88.75 218 ASP A N 1
ATOM 1669 C CA . ASP A 1 218 ? -4.280 3.443 -3.513 1.00 88.75 218 ASP A CA 1
ATOM 1670 C C . ASP A 1 218 ? -5.314 3.137 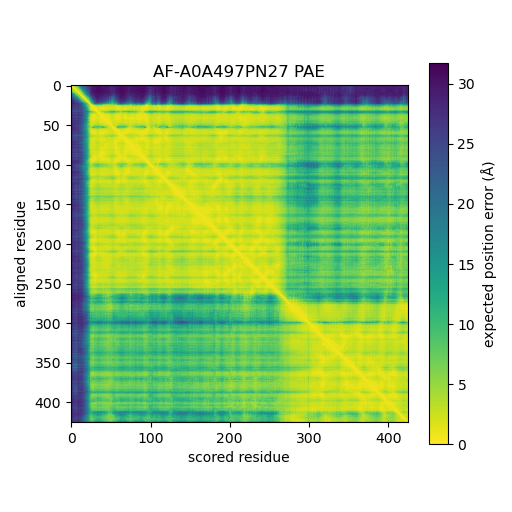-4.603 1.00 88.75 218 ASP A C 1
ATOM 1672 O O . ASP A 1 218 ? -5.023 3.160 -5.801 1.00 88.75 218 ASP A O 1
ATOM 1676 N N . LEU A 1 219 ? -6.549 2.927 -4.166 1.00 88.94 219 LEU A N 1
ATOM 1677 C CA . LEU A 1 219 ? -7.692 2.544 -4.986 1.00 88.94 219 LEU A CA 1
ATOM 1678 C C . LEU A 1 219 ? -8.079 3.585 -6.061 1.00 88.94 219 LEU A C 1
ATOM 1680 O O . LEU A 1 219 ? -8.328 3.177 -7.193 1.00 88.94 219 LEU A O 1
ATOM 1684 N N . PRO A 1 220 ? -8.067 4.916 -5.839 1.00 86.44 220 PRO A N 1
ATOM 1685 C CA . PRO A 1 220 ? -8.471 5.878 -6.871 1.00 86.44 220 PRO A CA 1
ATOM 1686 C C . PRO A 1 220 ? -7.628 5.818 -8.143 1.00 86.44 220 PRO A C 1
ATOM 1688 O O . PRO A 1 220 ? -8.078 6.243 -9.205 1.00 86.44 220 PRO A O 1
ATOM 1691 N N . SER A 1 221 ? -6.402 5.301 -8.048 1.00 89.56 221 SER A N 1
ATOM 1692 C CA . SER A 1 221 ? -5.520 5.148 -9.202 1.00 89.56 221 SER A CA 1
ATOM 1693 C C . SER A 1 221 ? -5.903 3.995 -10.124 1.00 89.56 221 SER A C 1
ATOM 1695 O O . SER A 1 221 ? -5.575 4.046 -11.309 1.00 89.56 221 SER A O 1
ATOM 1697 N N . ILE A 1 222 ? -6.619 2.991 -9.608 1.00 92.62 222 ILE A N 1
ATOM 1698 C CA . ILE A 1 222 ? -7.029 1.813 -10.377 1.00 92.62 222 ILE A CA 1
ATOM 1699 C C . ILE A 1 222 ? -8.427 1.978 -10.982 1.00 92.62 222 ILE A C 1
ATOM 1701 O O . ILE A 1 222 ? -8.702 1.402 -12.033 1.00 92.62 222 ILE A O 1
ATOM 1705 N N . LEU A 1 223 ? -9.267 2.840 -10.392 1.00 90.81 223 LEU A N 1
ATOM 1706 C CA . LEU A 1 223 ? -10.641 3.115 -10.841 1.00 90.81 223 LEU A CA 1
ATOM 1707 C C . LEU A 1 223 ? -10.790 3.576 -12.304 1.00 90.81 223 LEU A C 1
ATOM 1709 O O . LEU A 1 223 ? -11.808 3.236 -12.906 1.00 90.81 223 LEU A O 1
ATOM 1713 N N . PRO A 1 224 ? -9.824 4.284 -12.931 1.00 89.31 224 PRO A N 1
ATOM 1714 C CA . PRO A 1 224 ? -9.880 4.559 -14.367 1.00 89.31 224 PRO A CA 1
ATOM 1715 C C . PRO A 1 224 ? -9.858 3.302 -15.250 1.00 89.31 224 PRO A C 1
ATOM 1717 O O . PRO A 1 224 ? -10.276 3.369 -16.404 1.00 89.31 224 PRO A O 1
ATOM 1720 N N . LEU A 1 225 ? -9.350 2.176 -14.735 1.00 91.75 225 LEU A N 1
ATOM 1721 C CA . LEU A 1 225 ? -9.246 0.907 -15.460 1.00 91.75 225 LEU A CA 1
ATOM 1722 C C . LEU A 1 225 ? -10.282 -0.117 -14.999 1.00 91.75 225 LEU A C 1
ATOM 1724 O O . LEU A 1 225 ? -10.793 -0.877 -15.821 1.00 91.75 225 LEU A O 1
ATOM 1728 N N . THR A 1 226 ? -10.566 -0.172 -13.698 1.00 93.94 226 THR A N 1
ATOM 1729 C CA . THR A 1 226 ? -11.506 -1.137 -13.125 1.00 93.94 226 THR A CA 1
ATOM 1730 C C . THR A 1 226 ? -11.961 -0.743 -11.724 1.00 93.94 226 THR A C 1
ATOM 1732 O O . THR A 1 226 ? -11.193 -0.196 -10.936 1.00 93.94 226 THR A O 1
ATOM 1735 N N . ASN A 1 227 ? -13.206 -1.080 -11.396 1.00 93.44 227 ASN A N 1
ATOM 1736 C CA . ASN A 1 227 ? -13.736 -1.072 -10.034 1.00 93.44 227 ASN A CA 1
ATOM 1737 C C . ASN A 1 227 ? -13.833 -2.485 -9.433 1.00 93.44 227 ASN A C 1
ATOM 1739 O O . ASN A 1 227 ? -14.374 -2.632 -8.343 1.00 93.44 227 ASN A O 1
ATOM 1743 N N . ASN A 1 228 ? -13.332 -3.511 -10.126 1.00 95.81 228 ASN A N 1
ATOM 1744 C CA . ASN A 1 228 ? -13.268 -4.876 -9.624 1.00 95.81 228 ASN A CA 1
ATOM 1745 C C . ASN A 1 228 ? -11.932 -5.095 -8.905 1.00 95.81 228 ASN A C 1
ATOM 1747 O O . ASN A 1 228 ? -10.878 -5.130 -9.550 1.00 95.81 228 ASN A O 1
ATOM 1751 N N . VAL A 1 229 ? -11.968 -5.177 -7.576 1.00 95.62 229 VAL A N 1
ATOM 1752 C CA . VAL A 1 229 ? -10.796 -4.999 -6.714 1.00 95.62 229 VAL A CA 1
ATOM 1753 C C . VAL A 1 229 ? -10.536 -6.193 -5.816 1.00 95.62 229 VAL A C 1
ATOM 1755 O O . VAL A 1 229 ? -11.446 -6.858 -5.340 1.00 95.62 229 VAL A O 1
ATOM 1758 N N . VAL A 1 230 ? -9.260 -6.439 -5.556 1.00 96.50 230 VAL A N 1
ATOM 1759 C CA . VAL A 1 230 ? -8.763 -7.474 -4.658 1.00 96.50 230 VAL A CA 1
ATOM 1760 C C . VAL A 1 230 ? -7.982 -6.768 -3.557 1.00 96.50 230 VAL A C 1
ATOM 1762 O O . VAL A 1 230 ? -6.871 -6.274 -3.772 1.00 96.50 230 VAL A O 1
ATOM 1765 N N . TYR A 1 231 ? -8.579 -6.684 -2.371 1.00 94.00 231 TYR A N 1
ATOM 1766 C CA . TYR A 1 231 ? -7.911 -6.123 -1.202 1.00 94.00 231 TYR A CA 1
ATOM 1767 C C . TYR A 1 231 ? -6.890 -7.107 -0.646 1.00 94.00 231 TYR A C 1
ATOM 1769 O O . TYR A 1 231 ? -7.187 -8.294 -0.487 1.00 94.00 231 TYR A O 1
ATOM 1777 N N . LEU A 1 232 ? -5.708 -6.592 -0.318 1.00 93.56 232 LEU A N 1
ATOM 1778 C CA . LEU A 1 232 ? -4.622 -7.354 0.284 1.00 93.56 232 LEU A CA 1
ATOM 1779 C C . LEU A 1 232 ? -4.547 -7.072 1.783 1.00 93.56 232 LEU A C 1
ATOM 1781 O O . LEU A 1 232 ? -4.847 -5.969 2.247 1.00 93.56 232 LEU A O 1
ATOM 1785 N N . ARG A 1 233 ? -4.110 -8.073 2.539 1.00 93.44 233 ARG A N 1
ATOM 1786 C CA . ARG A 1 233 ? -3.777 -7.963 3.961 1.00 93.44 233 ARG A CA 1
ATOM 1787 C C . ARG A 1 233 ? -2.265 -7.976 4.140 1.00 93.44 233 ARG A C 1
ATOM 1789 O O . ARG A 1 233 ? -1.520 -8.312 3.225 1.00 93.44 233 ARG A O 1
ATOM 1796 N N . ASP A 1 234 ? -1.818 -7.588 5.326 1.00 90.50 234 ASP A N 1
ATOM 1797 C CA . ASP A 1 234 ? -0.409 -7.735 5.680 1.00 90.50 234 ASP A CA 1
ATOM 1798 C C . ASP A 1 234 ? -0.001 -9.210 5.642 1.00 90.50 234 ASP A C 1
ATOM 1800 O O . ASP A 1 234 ? -0.806 -10.088 5.966 1.00 90.50 234 ASP A O 1
ATOM 1804 N N . TRP A 1 235 ? 1.252 -9.462 5.260 1.00 94.62 235 TRP A N 1
ATOM 1805 C CA . TRP A 1 235 ? 1.796 -10.802 5.010 1.00 94.62 235 TRP A CA 1
ATOM 1806 C C . TRP A 1 235 ? 1.148 -11.538 3.830 1.00 94.62 235 TRP A C 1
ATOM 1808 O O . TRP A 1 235 ? 1.267 -12.762 3.716 1.00 94.62 235 TRP A O 1
ATOM 1818 N N . GLU A 1 236 ? 0.503 -10.797 2.928 1.00 97.56 236 GLU A N 1
ATOM 1819 C CA . GLU A 1 236 ? 0.042 -11.302 1.639 1.00 97.56 236 GLU A CA 1
ATOM 1820 C C . GLU A 1 236 ? 0.913 -10.741 0.506 1.00 97.56 236 GLU A C 1
ATOM 1822 O O . GLU A 1 236 ? 1.321 -9.574 0.499 1.00 97.56 236 GLU A O 1
ATOM 1827 N N . MET A 1 237 ? 1.178 -11.596 -0.478 1.00 97.94 237 MET A N 1
ATOM 1828 C CA . MET A 1 237 ? 1.757 -11.217 -1.757 1.00 97.94 237 MET A CA 1
ATOM 1829 C C . MET A 1 237 ? 0.777 -11.526 -2.880 1.00 97.94 237 MET A C 1
ATOM 1831 O O . MET A 1 237 ? -0.072 -12.411 -2.767 1.00 97.94 237 MET A O 1
ATOM 1835 N N . VAL A 1 238 ? 0.906 -10.800 -3.976 1.00 98.00 238 VAL A N 1
ATOM 1836 C CA . VAL A 1 238 ? 0.076 -10.945 -5.158 1.00 98.00 238 VAL A CA 1
ATOM 1837 C C . VAL A 1 238 ? 0.945 -11.242 -6.367 1.00 98.00 238 VAL A C 1
ATOM 1839 O O . VAL A 1 238 ? 1.982 -10.614 -6.565 1.00 98.00 238 VAL A O 1
ATOM 1842 N N . GLU A 1 239 ? 0.506 -12.196 -7.178 1.00 98.38 239 GLU A N 1
ATOM 1843 C CA . GLU A 1 239 ? 1.027 -12.435 -8.517 1.00 98.38 239 GLU A CA 1
ATOM 1844 C C . GLU A 1 239 ? 0.049 -11.847 -9.537 1.00 98.38 239 GLU A C 1
ATOM 1846 O O . GLU A 1 239 ? -1.137 -12.195 -9.555 1.00 98.38 239 GLU A O 1
ATOM 1851 N N . LEU A 1 240 ? 0.558 -10.964 -10.391 1.00 98.19 240 LEU A N 1
ATOM 1852 C CA . LEU A 1 240 ? -0.169 -10.341 -11.483 1.00 98.19 240 LEU A CA 1
ATOM 1853 C C . LEU A 1 240 ? 0.257 -10.971 -12.804 1.00 98.19 240 LEU A C 1
ATOM 1855 O O . LEU A 1 240 ? 1.426 -10.936 -13.185 1.00 98.19 240 LEU A O 1
ATOM 1859 N N . THR A 1 241 ? -0.728 -11.489 -13.524 1.00 97.31 241 THR A N 1
ATOM 1860 C CA . THR A 1 241 ? -0.657 -11.788 -14.959 1.00 97.31 241 THR A CA 1
ATOM 1861 C C . THR A 1 241 ? -1.696 -10.923 -15.652 1.00 97.31 241 THR A C 1
ATOM 1863 O O . THR A 1 241 ? -2.646 -10.507 -15.005 1.00 97.31 241 THR A O 1
ATOM 1866 N N . ALA A 1 242 ? -1.623 -10.727 -16.966 1.00 95.69 242 ALA A N 1
ATOM 1867 C CA . ALA A 1 242 ? -2.618 -9.905 -17.658 1.00 95.69 242 ALA A CA 1
ATOM 1868 C C . ALA A 1 242 ? -4.085 -10.366 -17.489 1.00 95.69 242 ALA A C 1
ATOM 1870 O O . ALA A 1 242 ? -4.999 -9.578 -17.717 1.00 95.69 242 ALA A O 1
ATOM 1871 N N . GLU A 1 243 ? -4.307 -11.631 -17.115 1.00 93.88 243 GLU A N 1
ATOM 1872 C CA . GLU A 1 243 ? -5.632 -12.257 -17.021 1.00 93.88 243 GLU A CA 1
ATOM 1873 C C . GLU A 1 243 ? -6.146 -12.402 -15.587 1.00 93.88 243 GLU A C 1
ATOM 1875 O O . GLU A 1 243 ? -7.357 -12.423 -15.369 1.00 93.88 243 GLU A O 1
ATOM 1880 N N . ARG A 1 244 ? -5.251 -12.558 -14.605 1.00 94.69 244 ARG A N 1
ATOM 1881 C CA . ARG A 1 244 ? -5.639 -12.874 -13.227 1.00 94.69 244 ARG A CA 1
ATOM 1882 C C . ARG A 1 244 ? -4.697 -12.290 -12.189 1.00 94.69 244 ARG A C 1
ATOM 1884 O O . ARG A 1 244 ? -3.491 -12.163 -12.408 1.00 94.69 244 ARG A O 1
ATOM 1891 N N . VAL A 1 245 ? -5.295 -12.033 -11.034 1.00 97.75 245 VAL A N 1
ATOM 1892 C CA . VAL A 1 245 ? -4.656 -11.667 -9.775 1.00 97.75 245 VAL A CA 1
ATOM 1893 C C . VAL A 1 245 ? -4.755 -12.879 -8.853 1.00 97.75 245 VAL A C 1
ATOM 1895 O O . VAL A 1 245 ? -5.859 -13.356 -8.606 1.00 97.75 245 VAL A O 1
ATOM 1898 N N . ARG A 1 246 ? -3.622 -13.386 -8.358 1.00 98.00 246 ARG A N 1
ATOM 1899 C CA . ARG A 1 246 ? -3.585 -14.486 -7.377 1.00 98.00 246 ARG A CA 1
ATOM 1900 C C . ARG A 1 246 ? -2.945 -14.014 -6.086 1.00 98.00 246 ARG A C 1
ATOM 1902 O O . ARG A 1 246 ? -1.897 -13.375 -6.137 1.00 98.00 246 ARG A O 1
ATOM 1909 N N . VAL A 1 247 ? -3.558 -14.326 -4.948 1.00 98.50 247 VAL A N 1
ATOM 1910 C CA . VAL A 1 247 ? -3.091 -13.885 -3.628 1.00 98.50 247 VAL A CA 1
ATOM 1911 C C . VAL A 1 247 ? -2.501 -15.066 -2.876 1.00 98.50 247 VAL A C 1
ATOM 1913 O O . VAL A 1 247 ? -3.089 -16.141 -2.839 1.00 98.50 247 VAL A O 1
ATOM 1916 N N . PHE A 1 248 ? -1.351 -14.862 -2.246 1.00 98.50 248 PHE A N 1
ATOM 1917 C CA . PHE A 1 248 ? -0.640 -15.889 -1.498 1.00 98.50 248 PHE A CA 1
ATOM 1918 C C . PHE A 1 248 ? -0.242 -15.367 -0.130 1.00 98.50 248 PHE A C 1
ATOM 1920 O O . PHE A 1 248 ? 0.134 -14.206 0.032 1.00 98.50 248 PHE A O 1
ATOM 1927 N N . ARG A 1 249 ? -0.282 -16.250 0.862 1.00 97.62 249 ARG A N 1
ATOM 1928 C CA . ARG A 1 249 ? 0.280 -15.974 2.178 1.00 97.62 249 ARG A CA 1
ATOM 1929 C C . ARG A 1 249 ? 1.793 -16.154 2.139 1.00 97.62 249 ARG A C 1
ATOM 1931 O O . ARG A 1 249 ? 2.291 -17.190 1.710 1.00 97.62 249 ARG A O 1
ATOM 1938 N N . ILE A 1 250 ? 2.521 -15.166 2.645 1.00 96.94 250 ILE A N 1
ATOM 1939 C CA . ILE A 1 250 ? 3.989 -15.146 2.601 1.00 96.94 250 ILE A CA 1
ATOM 1940 C C . ILE A 1 250 ? 4.606 -16.221 3.506 1.00 96.94 250 ILE A C 1
ATOM 1942 O O . ILE A 1 250 ? 5.627 -16.820 3.172 1.00 96.94 250 ILE A O 1
ATOM 1946 N N . GLU A 1 251 ? 3.975 -16.506 4.644 1.00 94.88 251 GLU A N 1
ATOM 1947 C CA . GLU A 1 251 ? 4.494 -17.455 5.635 1.00 94.88 251 GLU A CA 1
ATOM 1948 C C . GLU A 1 251 ? 4.734 -18.858 5.051 1.00 94.88 251 GLU A C 1
ATOM 1950 O O . GLU A 1 251 ? 5.820 -19.419 5.212 1.00 94.88 251 GLU A O 1
ATOM 1955 N N . ASP A 1 252 ? 3.747 -19.399 4.334 1.00 95.44 252 ASP A N 1
ATOM 1956 C CA . ASP A 1 252 ? 3.728 -20.786 3.857 1.00 95.44 252 ASP A CA 1
ATOM 1957 C C . ASP A 1 252 ? 3.576 -20.928 2.334 1.00 95.44 252 ASP A C 1
ATOM 1959 O O . ASP A 1 252 ? 3.570 -22.047 1.828 1.00 95.44 252 ASP A O 1
ATOM 1963 N N . GLY A 1 253 ? 3.445 -19.820 1.599 1.00 96.62 253 GLY A N 1
ATOM 1964 C CA . GLY A 1 253 ? 3.238 -19.822 0.148 1.00 96.62 253 GLY A CA 1
ATOM 1965 C C . GLY A 1 253 ? 1.843 -20.287 -0.274 1.00 96.62 253 GLY A C 1
ATOM 1966 O O . GLY A 1 253 ? 1.595 -20.500 -1.460 1.00 96.62 253 GLY A O 1
ATOM 1967 N N . LYS A 1 254 ? 0.908 -20.465 0.668 1.00 97.88 254 LYS A N 1
ATOM 1968 C CA . LYS A 1 254 ? -0.426 -20.976 0.355 1.00 97.88 254 LYS A CA 1
ATOM 1969 C C . LYS A 1 254 ? -1.226 -19.943 -0.439 1.00 97.88 254 LYS A C 1
ATOM 1971 O O . LYS A 1 254 ? -1.371 -18.802 0.002 1.00 97.88 254 LYS A O 1
ATOM 1976 N N . GLU A 1 255 ? -1.811 -20.373 -1.556 1.00 98.12 255 GLU A N 1
ATOM 1977 C CA . GLU A 1 255 ? -2.793 -19.578 -2.298 1.00 98.12 255 GLU A CA 1
ATOM 1978 C C . GLU A 1 255 ? -4.039 -19.343 -1.435 1.00 98.12 255 GLU A C 1
ATOM 1980 O O . GLU A 1 255 ? -4.595 -20.262 -0.820 1.00 98.12 255 GLU A O 1
ATOM 1985 N N . LEU A 1 256 ? -4.441 -18.081 -1.345 1.00 97.50 256 LEU A N 1
ATOM 1986 C CA . LEU A 1 256 ? -5.600 -17.631 -0.600 1.00 97.50 256 LEU A CA 1
ATOM 1987 C C . LEU A 1 256 ? -6.739 -17.395 -1.581 1.00 97.50 256 LEU A C 1
ATOM 1989 O O . LEU A 1 256 ? -6.600 -16.623 -2.526 1.00 97.50 256 LEU A O 1
ATOM 1993 N N . ASP A 1 257 ? -7.875 -18.027 -1.310 1.00 93.88 257 ASP A N 1
ATOM 1994 C CA . ASP A 1 257 ? -9.106 -17.764 -2.043 1.00 93.88 257 ASP A CA 1
ATOM 1995 C C . ASP A 1 257 ? -9.554 -16.318 -1.768 1.00 93.88 257 ASP A C 1
ATOM 1997 O O . ASP A 1 257 ? -9.867 -15.941 -0.628 1.00 93.88 257 ASP A O 1
ATOM 2001 N N . ARG A 1 258 ? -9.464 -15.476 -2.799 1.00 93.19 258 ARG A N 1
ATOM 2002 C CA . ARG A 1 258 ? -9.766 -14.046 -2.736 1.00 93.19 258 ARG A CA 1
ATOM 2003 C C . ARG A 1 258 ? -10.409 -13.616 -4.044 1.00 93.19 258 ARG A C 1
ATOM 2005 O O . ARG A 1 258 ? -9.737 -13.169 -4.972 1.00 93.19 258 ARG A O 1
ATOM 2012 N N . GLU A 1 259 ? -11.726 -13.732 -4.079 1.00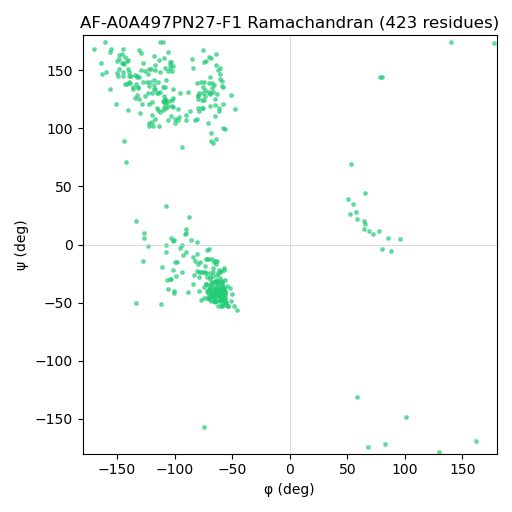 90.38 259 GLU A N 1
ATOM 2013 C CA . GLU A 1 259 ? -12.511 -13.242 -5.200 1.00 90.38 259 GLU A CA 1
ATOM 2014 C C . GLU A 1 259 ? -12.476 -11.705 -5.271 1.00 90.38 259 GLU A C 1
ATOM 2016 O O . GLU A 1 259 ? -12.553 -11.036 -4.232 1.00 90.38 259 GLU A O 1
ATOM 2021 N N . PRO A 1 260 ? -12.357 -11.132 -6.480 1.00 93.25 260 PRO A N 1
ATOM 2022 C CA . PRO A 1 260 ? -12.534 -9.705 -6.689 1.00 93.25 260 PRO A CA 1
ATOM 2023 C C . PRO A 1 260 ? -13.930 -9.225 -6.263 1.00 93.25 260 PRO A C 1
ATOM 2025 O O . PRO A 1 260 ? -14.937 -9.885 -6.526 1.00 93.25 260 PRO A O 1
ATOM 2028 N N . GLU A 1 261 ? -14.001 -8.047 -5.650 1.00 93.31 261 GLU A N 1
ATOM 2029 C CA . GLU A 1 261 ? -15.254 -7.394 -5.276 1.00 93.31 261 GLU A CA 1
ATOM 2030 C C . GLU A 1 261 ? -15.450 -6.060 -6.002 1.00 93.31 261 GLU A C 1
ATOM 2032 O O . GLU A 1 261 ? -14.495 -5.361 -6.343 1.00 93.31 261 GLU A O 1
ATOM 2037 N N . ILE A 1 262 ? -16.708 -5.686 -6.246 1.00 91.75 262 ILE A N 1
ATOM 2038 C CA . ILE A 1 262 ? -17.028 -4.406 -6.883 1.00 91.75 262 ILE A CA 1
ATOM 2039 C C . ILE A 1 262 ? -16.917 -3.294 -5.841 1.00 91.75 262 ILE A C 1
ATOM 2041 O O . ILE A 1 262 ? -17.713 -3.211 -4.905 1.00 91.75 262 ILE A O 1
ATOM 2045 N N . SER A 1 263 ? -15.955 -2.400 -6.042 1.00 85.62 263 SER A N 1
ATOM 2046 C CA . SER A 1 263 ? -15.828 -1.185 -5.254 1.00 85.62 263 SER A CA 1
ATOM 2047 C C . SER A 1 263 ? -16.883 -0.155 -5.659 1.00 85.62 263 SER A C 1
ATOM 2049 O O . SER A 1 263 ? -17.027 0.184 -6.835 1.00 85.62 263 SER A O 1
ATOM 2051 N N . ASN A 1 264 ? -17.583 0.392 -4.663 1.00 79.44 264 ASN A N 1
ATOM 2052 C CA . ASN A 1 264 ? -18.559 1.476 -4.831 1.00 79.44 264 ASN A CA 1
ATOM 2053 C C . ASN A 1 264 ? -17.930 2.875 -4.708 1.00 79.44 264 ASN A C 1
ATOM 2055 O O . ASN A 1 264 ? -18.646 3.868 -4.589 1.00 79.44 264 ASN A O 1
ATOM 2059 N N . VAL A 1 265 ? -16.599 2.966 -4.677 1.00 75.69 265 VAL A N 1
ATOM 2060 C CA . VAL A 1 265 ? -15.902 4.251 -4.619 1.00 75.69 265 VAL A CA 1
ATOM 2061 C C . VAL A 1 265 ? -16.117 5.021 -5.919 1.00 75.69 265 VAL A C 1
ATOM 2063 O O . VAL A 1 265 ? -15.890 4.494 -7.005 1.00 75.69 265 VAL A O 1
ATOM 2066 N N . ASP A 1 266 ? -16.497 6.293 -5.796 1.00 72.50 266 ASP A N 1
ATOM 2067 C CA . ASP A 1 266 ? -16.606 7.209 -6.930 1.00 72.50 266 ASP A CA 1
ATOM 2068 C C . ASP A 1 266 ? -15.217 7.469 -7.567 1.00 72.50 266 ASP A C 1
ATOM 2070 O O . ASP A 1 266 ? -14.326 8.004 -6.894 1.00 72.50 266 ASP A O 1
ATOM 2074 N N . PRO A 1 267 ? -15.014 7.154 -8.865 1.00 66.56 267 PRO A N 1
ATOM 2075 C CA . PRO A 1 267 ? -13.777 7.443 -9.599 1.00 66.56 267 PRO A CA 1
ATOM 2076 C C . PRO A 1 267 ? -13.369 8.926 -9.613 1.00 66.56 267 PRO A C 1
ATOM 2078 O O . PRO A 1 267 ? -12.191 9.245 -9.816 1.00 66.56 267 PRO A O 1
ATOM 2081 N N . HIS A 1 268 ? -14.320 9.837 -9.388 1.00 69.81 268 HIS A N 1
ATOM 2082 C CA . HIS A 1 268 ? -14.100 11.282 -9.324 1.00 69.81 268 HIS A CA 1
ATOM 2083 C C . HIS A 1 268 ? -13.851 11.802 -7.903 1.00 69.81 268 HIS A C 1
ATOM 2085 O O . HIS A 1 268 ? -13.579 12.991 -7.727 1.00 69.81 268 HIS A O 1
ATOM 2091 N N . ALA A 1 269 ? -13.869 10.940 -6.878 1.00 68.69 269 ALA A N 1
ATOM 2092 C CA . ALA A 1 269 ? -13.707 11.364 -5.486 1.00 68.69 269 ALA A CA 1
ATOM 2093 C C . ALA A 1 269 ? -12.378 12.105 -5.229 1.00 68.69 269 ALA A C 1
ATOM 2095 O O . ALA A 1 269 ? -12.332 13.019 -4.405 1.00 68.69 269 ALA A O 1
ATOM 2096 N N . ALA A 1 270 ? -11.324 11.753 -5.976 1.00 67.50 270 ALA A N 1
ATOM 2097 C CA . ALA A 1 270 ? -9.998 12.373 -5.913 1.00 67.50 270 ALA A CA 1
ATOM 2098 C C . ALA A 1 270 ? -9.813 13.572 -6.875 1.00 67.50 270 ALA A C 1
ATOM 2100 O O . ALA A 1 270 ? -8.688 14.014 -7.113 1.00 67.50 270 ALA A O 1
ATOM 2101 N N . GLU A 1 271 ? -10.888 14.111 -7.458 1.00 78.12 271 GLU A N 1
ATOM 2102 C CA . GLU A 1 271 ? -10.851 15.286 -8.337 1.00 78.12 271 GLU A CA 1
ATOM 2103 C C . GLU A 1 271 ? -11.365 16.547 -7.630 1.00 78.12 271 GLU A C 1
ATOM 2105 O O . GLU A 1 271 ? -12.165 16.492 -6.699 1.00 78.12 271 GLU A O 1
ATOM 2110 N N . LYS A 1 272 ? -10.919 17.727 -8.082 1.00 77.50 272 LYS A N 1
ATOM 2111 C CA . LYS A 1 272 ? -11.323 19.004 -7.471 1.00 77.50 272 LYS A CA 1
ATOM 2112 C C . LYS A 1 272 ? -12.773 19.407 -7.761 1.00 77.50 272 LYS A C 1
ATOM 2114 O O . LYS A 1 272 ? -13.246 20.349 -7.139 1.00 77.50 272 LYS A O 1
ATOM 2119 N N . GLY A 1 273 ? -13.466 18.762 -8.703 1.00 77.94 273 GLY A N 1
ATOM 2120 C CA . GLY A 1 273 ? -14.905 18.970 -8.933 1.00 77.94 273 GLY A CA 1
ATOM 2121 C C . GLY A 1 273 ? -15.333 20.426 -9.180 1.00 77.94 273 GLY A C 1
ATOM 2122 O O . GLY A 1 273 ? -16.390 20.834 -8.718 1.00 77.94 273 GLY A O 1
ATOM 2123 N N . GLY A 1 274 ? -14.501 21.236 -9.845 1.00 82.00 274 GLY A N 1
ATOM 2124 C CA . GLY A 1 274 ? -14.780 22.658 -10.104 1.00 82.00 274 GLY A CA 1
ATOM 2125 C C . GLY A 1 274 ? -14.329 23.633 -9.007 1.00 82.00 274 GLY A C 1
ATOM 2126 O O . GLY A 1 274 ? -14.370 24.842 -9.222 1.00 82.00 274 GLY A O 1
ATOM 2127 N N . TYR A 1 275 ? -13.830 23.147 -7.867 1.00 87.75 275 TYR A N 1
ATOM 2128 C CA . TYR A 1 275 ? -13.228 23.986 -6.828 1.00 87.75 275 TYR A CA 1
ATOM 2129 C C . TYR A 1 275 ? -11.751 24.294 -7.125 1.00 87.75 275 TYR A C 1
ATOM 2131 O O . TYR A 1 275 ? -11.022 23.496 -7.715 1.00 87.75 275 TYR A O 1
ATOM 2139 N N . HIS A 1 276 ? -11.259 25.441 -6.650 1.00 86.56 276 HIS A N 1
ATOM 2140 C CA . HIS A 1 276 ? -9.841 25.806 -6.786 1.00 86.56 276 HIS A CA 1
ATOM 2141 C C . HIS A 1 276 ? -8.909 24.918 -5.933 1.00 86.56 276 HIS A C 1
ATOM 2143 O O . HIS A 1 276 ? -7.787 24.589 -6.346 1.00 86.56 276 HIS A O 1
ATOM 2149 N N . HIS A 1 277 ? -9.393 24.482 -4.765 1.00 87.50 277 HIS A N 1
ATOM 2150 C CA . HIS A 1 277 ? -8.648 23.699 -3.777 1.00 87.50 277 HIS A CA 1
ATOM 2151 C C . HIS A 1 277 ? -9.483 22.523 -3.259 1.00 87.50 277 HIS A C 1
ATOM 2153 O O . HIS A 1 277 ? -10.691 22.663 -3.076 1.00 87.50 277 HIS A O 1
ATOM 2159 N N . PHE A 1 278 ? -8.821 21.403 -2.951 1.00 86.50 278 PHE A N 1
ATOM 2160 C CA . PHE A 1 278 ? -9.456 20.236 -2.327 1.00 86.50 278 PHE A CA 1
ATOM 2161 C C . PHE A 1 278 ? -10.068 20.568 -0.965 1.00 86.50 278 PHE A C 1
ATOM 2163 O O . PHE A 1 278 ? -11.227 20.255 -0.744 1.00 86.50 278 PHE A O 1
ATOM 2170 N N . MET A 1 279 ? -9.359 21.322 -0.116 1.00 92.81 279 MET A N 1
ATOM 2171 C CA . MET A 1 279 ? -9.878 21.737 1.195 1.00 92.81 279 MET A CA 1
ATOM 2172 C C . MET A 1 279 ? -11.210 22.494 1.076 1.00 92.81 279 MET A C 1
ATOM 2174 O O . MET A 1 279 ? -12.124 22.282 1.861 1.00 92.81 279 MET A O 1
ATOM 2178 N N . LEU A 1 280 ? -11.351 23.361 0.064 1.00 93.50 280 LEU A N 1
ATOM 2179 C CA . LEU A 1 280 ? -12.598 24.093 -0.157 1.00 93.50 280 LEU A CA 1
ATOM 2180 C C . LEU A 1 280 ? -13.725 23.155 -0.606 1.00 93.50 280 LEU A C 1
ATOM 2182 O O . LEU A 1 280 ? -14.832 23.272 -0.087 1.00 93.50 280 LEU A O 1
ATOM 2186 N N . LYS A 1 281 ? -13.449 22.230 -1.535 1.00 91.62 281 LYS A N 1
ATOM 2187 C CA . LYS A 1 281 ? -14.399 21.174 -1.923 1.00 91.62 281 LYS A CA 1
ATOM 2188 C C . LYS A 1 281 ? -14.869 20.406 -0.689 1.00 91.62 281 LYS A C 1
ATOM 2190 O O . LYS A 1 281 ? -16.062 20.339 -0.433 1.00 91.62 281 LYS A O 1
ATOM 2195 N N . GLU A 1 282 ? -13.934 19.905 0.107 1.00 92.62 282 GLU A N 1
ATOM 2196 C CA . GLU A 1 282 ? -14.203 19.029 1.251 1.00 92.62 282 GLU A CA 1
ATOM 2197 C C . GLU A 1 282 ? -14.982 19.732 2.370 1.00 92.62 282 GLU A C 1
ATOM 2199 O O . GLU A 1 282 ? -15.920 19.149 2.910 1.00 92.62 282 GLU A O 1
ATOM 2204 N N . ILE A 1 283 ? -14.701 21.012 2.647 1.00 95.06 283 ILE A N 1
ATOM 2205 C CA . ILE A 1 283 ? -15.528 21.830 3.554 1.00 95.06 283 ILE A CA 1
ATOM 2206 C C . ILE A 1 283 ? -16.977 21.911 3.052 1.00 95.06 283 ILE A C 1
ATOM 2208 O O . ILE A 1 283 ? -17.911 21.786 3.840 1.00 95.06 283 ILE A O 1
ATOM 2212 N N . ASN A 1 284 ? -17.183 22.101 1.745 1.00 94.19 284 ASN A N 1
ATOM 2213 C CA . ASN A 1 284 ? -18.525 22.176 1.159 1.00 94.19 284 ASN A CA 1
ATOM 2214 C C . ASN A 1 284 ? -19.223 20.804 1.074 1.00 94.19 284 ASN A C 1
ATOM 2216 O O . ASN A 1 284 ? -20.446 20.756 0.961 1.00 94.19 284 ASN A O 1
ATOM 2220 N N . GLU A 1 285 ? -18.480 19.697 1.162 1.00 91.81 285 GLU A N 1
ATOM 2221 C CA . GLU A 1 285 ? -19.023 18.332 1.198 1.00 91.81 285 GLU A CA 1
ATOM 2222 C C . GLU A 1 285 ? -19.542 17.924 2.588 1.00 91.81 285 GLU A C 1
ATOM 2224 O O . GLU A 1 285 ? -20.334 16.985 2.681 1.00 91.81 285 GLU A O 1
ATOM 2229 N N . GLN A 1 286 ? -19.159 18.634 3.660 1.00 94.12 286 GLN A N 1
ATOM 2230 C CA . GLN A 1 286 ? -19.517 18.291 5.046 1.00 94.12 286 GLN A CA 1
ATOM 2231 C C . GLN A 1 286 ? -21.017 18.021 5.280 1.00 94.12 286 GLN A C 1
ATOM 2233 O O . GLN A 1 286 ? -21.319 17.043 5.964 1.00 94.12 286 GLN A O 1
ATOM 2238 N N . PRO A 1 287 ? -21.982 18.795 4.728 1.00 93.81 287 PRO A N 1
ATOM 2239 C CA . PRO A 1 287 ? -23.402 18.507 4.943 1.00 93.81 287 PRO A CA 1
ATOM 2240 C C . PRO A 1 287 ? -23.826 17.141 4.392 1.00 93.81 287 PRO A C 1
ATOM 2242 O O . PRO A 1 287 ? -24.589 16.422 5.036 1.00 93.81 287 PRO A O 1
ATOM 2245 N N . LYS A 1 288 ? -23.310 16.770 3.214 1.00 87.69 288 LYS A N 1
ATOM 2246 C CA . LYS A 1 288 ? -23.589 15.474 2.588 1.00 87.69 288 LYS A CA 1
ATOM 2247 C C . LYS A 1 288 ? -22.919 14.345 3.369 1.00 87.69 288 LYS A C 1
ATOM 2249 O O . LYS A 1 288 ? -23.573 13.361 3.690 1.00 87.69 288 LYS A O 1
ATOM 2254 N N . VAL A 1 289 ? -21.661 14.537 3.757 1.00 89.00 289 VAL A N 1
ATOM 2255 C CA . VAL A 1 289 ? -20.914 13.579 4.582 1.00 89.00 289 VAL A CA 1
ATOM 2256 C C . VAL A 1 289 ? -21.604 13.321 5.919 1.00 89.00 289 VAL A C 1
ATOM 2258 O O . VAL A 1 289 ? -21.751 12.171 6.315 1.00 89.00 289 VAL A O 1
ATOM 2261 N N . ALA A 1 290 ? -22.081 14.362 6.602 1.00 89.94 290 ALA A N 1
ATOM 2262 C CA . ALA A 1 290 ? -22.814 14.202 7.854 1.00 89.94 290 ALA A CA 1
ATOM 2263 C C . ALA A 1 290 ? -24.087 13.359 7.664 1.00 89.94 290 ALA A C 1
ATOM 2265 O O . ALA A 1 290 ? -24.405 12.526 8.510 1.00 89.94 290 ALA A O 1
ATOM 2266 N N . GLN A 1 291 ? -24.791 13.530 6.538 1.00 85.62 291 GLN A N 1
ATOM 2267 C CA . GLN A 1 291 ? -25.936 12.691 6.181 1.00 85.62 291 GLN A CA 1
ATOM 2268 C C . GLN A 1 291 ? -25.535 11.228 5.952 1.00 85.62 291 GLN A C 1
ATOM 2270 O O . GLN A 1 291 ? -26.224 10.326 6.427 1.00 85.62 291 GLN A O 1
ATOM 2275 N N . ASP A 1 292 ? -24.421 10.992 5.262 1.00 85.00 292 ASP A N 1
ATOM 2276 C CA . ASP A 1 292 ? -23.932 9.642 4.974 1.00 85.00 292 ASP A CA 1
ATOM 2277 C C . ASP A 1 292 ? -23.479 8.925 6.260 1.00 85.00 292 ASP A C 1
ATOM 2279 O O . ASP A 1 292 ? -23.829 7.763 6.471 1.00 85.00 292 ASP A O 1
ATOM 2283 N N . VAL A 1 293 ? -22.811 9.636 7.178 1.00 87.81 293 VAL A N 1
ATOM 2284 C CA . VAL A 1 293 ? -22.456 9.133 8.518 1.00 87.81 293 VAL A CA 1
ATOM 2285 C C . VAL A 1 293 ? -23.704 8.750 9.314 1.00 87.81 293 VAL A C 1
ATOM 2287 O O . VAL A 1 293 ? -23.730 7.679 9.918 1.00 87.81 293 VAL A O 1
ATOM 2290 N N . MET A 1 294 ? -24.755 9.579 9.310 1.00 86.62 294 MET A N 1
ATOM 2291 C CA . MET A 1 294 ? -26.015 9.230 9.983 1.00 86.62 294 MET A CA 1
ATOM 2292 C C . MET A 1 294 ? -26.608 7.936 9.417 1.00 86.62 294 MET A C 1
ATOM 2294 O O . MET A 1 294 ? -26.990 7.064 10.190 1.00 86.62 294 MET A O 1
ATOM 2298 N N . GLY A 1 295 ? -26.583 7.757 8.093 1.00 82.50 295 GLY A N 1
ATOM 2299 C CA . GLY A 1 295 ? -27.028 6.515 7.457 1.00 82.50 295 GLY A CA 1
ATOM 2300 C C . GLY A 1 295 ? -26.222 5.283 7.887 1.00 82.50 295 GLY A C 1
ATOM 2301 O O . GLY A 1 295 ? -26.795 4.211 8.076 1.00 82.50 295 GLY A O 1
ATOM 2302 N N . VAL A 1 296 ? -24.907 5.421 8.098 1.00 85.38 296 VAL A N 1
ATOM 2303 C CA . VAL A 1 296 ? -24.072 4.341 8.657 1.00 85.38 296 VAL A CA 1
ATOM 2304 C C . VAL A 1 296 ? -24.484 4.009 10.092 1.00 85.38 296 VAL A C 1
ATOM 2306 O O . VAL A 1 296 ? -24.598 2.832 10.438 1.00 85.38 296 VAL A O 1
ATOM 2309 N N . LEU A 1 297 ? -24.703 5.029 10.926 1.00 85.31 297 LEU A N 1
ATOM 2310 C CA . LEU A 1 297 ? -25.043 4.863 12.342 1.00 85.31 297 LEU A CA 1
ATOM 2311 C C . LEU A 1 297 ? -26.469 4.336 12.562 1.00 85.31 297 LEU A C 1
ATOM 2313 O O . LEU A 1 297 ? -26.710 3.644 13.544 1.00 85.31 297 LEU A O 1
ATOM 2317 N N . GLU A 1 298 ? -27.398 4.612 11.648 1.00 85.06 298 GLU A N 1
ATOM 2318 C CA . GLU A 1 298 ? -28.754 4.040 11.637 1.00 85.06 298 GLU A CA 1
ATOM 2319 C C . GLU A 1 298 ? -28.797 2.624 11.030 1.00 85.06 298 GLU A C 1
ATOM 2321 O O . GLU A 1 298 ? -29.822 1.943 11.087 1.00 85.06 298 GLU A O 1
ATOM 2326 N N . GLY A 1 299 ? -27.687 2.160 10.450 1.00 81.25 299 GLY A N 1
ATOM 2327 C CA . GLY A 1 299 ? -27.569 0.835 9.854 1.00 81.25 299 GLY A CA 1
ATOM 2328 C C . GLY A 1 299 ? -27.578 -0.300 10.883 1.00 81.25 299 GLY A C 1
ATOM 2329 O O . GLY A 1 299 ? -27.267 -0.119 12.057 1.00 81.25 299 GLY A O 1
ATOM 2330 N N . SER A 1 300 ? -27.857 -1.523 10.422 1.00 69.44 300 SER A N 1
ATOM 2331 C CA . SER A 1 300 ? -28.049 -2.705 11.282 1.00 69.44 300 SER A CA 1
ATOM 2332 C C . SER A 1 300 ? -26.816 -3.156 12.076 1.00 69.44 300 SER A C 1
ATOM 2334 O O . SER A 1 300 ? -26.948 -3.974 12.977 1.00 69.44 300 SER A O 1
ATOM 2336 N N . ARG A 1 301 ? -25.613 -2.668 11.745 1.00 83.44 301 ARG A N 1
ATOM 2337 C CA . ARG A 1 301 ? -24.368 -3.001 12.468 1.00 83.44 301 ARG A CA 1
ATOM 2338 C C . ARG A 1 301 ? -24.152 -2.134 13.712 1.00 83.44 301 ARG A C 1
ATOM 2340 O O . ARG A 1 301 ? -23.253 -2.422 14.496 1.00 83.44 301 ARG A O 1
ATOM 2347 N N . SER A 1 302 ? -24.945 -1.077 13.890 1.00 87.50 302 SER A N 1
ATOM 2348 C CA . SER A 1 302 ? -24.790 -0.138 15.003 1.00 87.50 302 SER A CA 1
ATOM 2349 C C . SER A 1 302 ? -25.016 -0.788 16.365 1.00 87.50 302 SER A C 1
ATOM 2351 O O . SER A 1 302 ? -24.281 -0.490 17.305 1.00 87.50 302 SER A O 1
ATOM 2353 N N . GLU A 1 303 ? -25.952 -1.734 16.459 1.00 90.00 303 GLU A N 1
ATOM 2354 C CA . GLU A 1 303 ? -26.220 -2.491 17.685 1.00 90.00 303 GLU A CA 1
ATOM 2355 C C . GLU A 1 303 ? -24.995 -3.291 18.150 1.00 90.00 303 GLU A C 1
ATOM 2357 O O . GLU A 1 303 ? -24.675 -3.288 19.339 1.00 90.00 303 GLU A O 1
ATOM 2362 N N . ASP A 1 304 ? -24.251 -3.907 17.224 1.00 92.06 304 ASP A N 1
ATOM 2363 C CA . ASP A 1 304 ? -23.028 -4.651 17.548 1.00 92.06 304 ASP A CA 1
ATOM 2364 C C . ASP A 1 304 ? -21.939 -3.724 18.105 1.00 92.06 304 ASP A C 1
ATOM 2366 O O . ASP A 1 304 ? -21.253 -4.062 19.074 1.00 92.06 304 ASP A O 1
ATOM 2370 N N . TRP A 1 305 ? -21.785 -2.533 17.514 1.00 94.50 305 TRP A N 1
ATOM 2371 C CA . TRP A 1 305 ? -20.819 -1.534 17.975 1.00 94.50 305 TRP A CA 1
ATOM 2372 C C . TRP A 1 305 ? -21.185 -0.989 19.354 1.00 94.50 305 TRP A C 1
ATOM 2374 O O . TRP A 1 305 ? -20.317 -0.878 20.221 1.00 94.50 305 TRP A O 1
ATOM 2384 N N . LEU A 1 306 ? -22.465 -0.676 19.568 1.00 92.81 306 LEU A N 1
ATOM 2385 C CA . LEU A 1 306 ? -22.975 -0.203 20.853 1.00 92.81 306 LEU A CA 1
ATOM 2386 C C . LEU A 1 306 ? -22.757 -1.250 21.937 1.00 92.81 306 LEU A C 1
ATOM 2388 O O . LEU A 1 306 ? -22.162 -0.938 22.964 1.00 92.81 306 LEU A O 1
ATOM 2392 N N . LYS A 1 307 ? -23.124 -2.505 21.669 1.00 94.06 307 LYS A N 1
ATOM 2393 C CA . LYS A 1 307 ? -22.914 -3.612 22.599 1.00 94.06 307 LYS A CA 1
ATOM 2394 C C . LYS A 1 307 ? -21.440 -3.792 22.953 1.00 94.06 307 LYS A C 1
ATOM 2396 O O . LYS A 1 307 ? -21.098 -3.934 24.121 1.00 94.06 307 LYS A O 1
ATOM 2401 N N . MET A 1 308 ? -20.546 -3.728 21.965 1.00 95.12 308 MET A N 1
ATOM 2402 C CA . MET A 1 308 ? -19.102 -3.806 22.202 1.00 95.12 308 MET A CA 1
ATOM 2403 C C . MET A 1 308 ? -18.608 -2.690 23.132 1.00 95.12 308 MET A C 1
ATOM 2405 O O . MET A 1 308 ? -17.761 -2.934 23.994 1.00 95.12 308 MET A O 1
ATOM 2409 N N . ILE A 1 309 ? -19.134 -1.473 22.972 1.00 95.06 309 ILE A N 1
ATOM 2410 C CA . ILE A 1 309 ? -18.826 -0.344 23.850 1.00 95.06 309 ILE A CA 1
ATOM 2411 C C . ILE A 1 309 ? -19.414 -0.576 25.247 1.00 95.06 309 ILE A C 1
ATOM 2413 O O . ILE A 1 309 ? -18.691 -0.432 26.228 1.00 95.06 309 ILE A O 1
ATOM 2417 N N . GLU A 1 310 ? -20.683 -0.951 25.366 1.00 93.69 310 GLU A N 1
ATOM 2418 C CA . GLU A 1 310 ? -21.373 -1.156 26.647 1.00 93.69 310 GLU A CA 1
ATOM 2419 C C . GLU A 1 310 ? -20.749 -2.275 27.489 1.00 93.69 310 GLU A C 1
ATOM 2421 O O . GLU A 1 310 ? -20.516 -2.078 28.683 1.00 93.69 310 GLU A O 1
ATOM 2426 N N . ASP A 1 311 ? -20.389 -3.395 26.857 1.00 94.69 311 ASP A N 1
ATOM 2427 C CA . ASP A 1 311 ? -19.785 -4.569 27.502 1.00 94.69 311 ASP A CA 1
ATOM 2428 C C . ASP A 1 311 ? -18.362 -4.302 28.038 1.00 94.69 311 ASP A C 1
ATOM 2430 O O . ASP A 1 311 ? -17.805 -5.112 28.782 1.00 94.69 311 ASP A O 1
ATOM 2434 N N . SER A 1 312 ? -17.747 -3.178 27.660 1.00 95.88 312 SER A N 1
ATOM 2435 C CA . SER A 1 312 ? -16.362 -2.856 28.007 1.00 95.88 312 SER A CA 1
ATOM 2436 C C . SER A 1 312 ? -16.280 -1.983 29.259 1.00 95.88 312 SER A C 1
ATOM 2438 O O . SER A 1 312 ? -16.911 -0.929 29.346 1.00 95.88 312 SER A O 1
ATOM 2440 N N . GLY A 1 313 ? -15.447 -2.358 30.230 1.00 93.88 313 GLY A N 1
ATOM 2441 C CA . GLY A 1 313 ? -15.258 -1.588 31.461 1.00 93.88 313 GLY A CA 1
ATOM 2442 C C . GLY A 1 313 ? -14.377 -0.355 31.256 1.00 93.88 313 GLY A C 1
ATOM 2443 O O . GLY A 1 313 ? -14.744 0.755 31.652 1.00 93.88 313 GLY A O 1
ATOM 2444 N N . ARG A 1 314 ? -13.229 -0.519 30.586 1.00 95.44 314 ARG A N 1
ATOM 2445 C CA . ARG A 1 314 ? -12.256 0.561 30.335 1.00 95.44 314 ARG A CA 1
ATOM 2446 C C . ARG A 1 314 ? -12.286 0.951 28.870 1.00 95.44 314 ARG A C 1
ATOM 2448 O O . ARG A 1 314 ? -12.078 0.104 28.015 1.00 95.44 314 ARG A O 1
ATOM 2455 N N . LYS A 1 315 ? -12.509 2.226 28.566 1.00 97.19 315 LYS A N 1
ATOM 2456 C CA . LYS A 1 315 ? -12.673 2.694 27.186 1.00 97.19 315 LYS A CA 1
ATOM 2457 C C . LYS A 1 315 ? -11.640 3.763 26.878 1.00 97.19 315 LYS A C 1
ATOM 2459 O O . LYS A 1 315 ? -11.610 4.808 27.530 1.00 97.19 315 LYS A O 1
ATOM 2464 N N . PHE A 1 316 ? -10.820 3.505 25.872 1.00 97.88 316 PHE A N 1
ATOM 2465 C CA . PHE A 1 316 ? -9.818 4.433 25.372 1.00 97.88 316 PHE A CA 1
ATOM 2466 C C . PHE A 1 316 ? -10.177 4.827 23.948 1.00 97.88 316 PHE A C 1
ATOM 2468 O O . PHE A 1 316 ? -10.415 3.955 23.119 1.00 97.88 316 PHE A O 1
ATOM 2475 N N . LEU A 1 317 ? -10.189 6.123 23.653 1.00 97.94 317 LEU A N 1
ATOM 2476 C CA . LEU A 1 317 ? -10.243 6.617 22.281 1.00 97.94 317 LEU A CA 1
ATOM 2477 C C . LEU A 1 317 ? -8.846 7.078 21.902 1.00 97.94 317 LEU A C 1
ATOM 2479 O O . LEU A 1 317 ? -8.340 8.061 22.440 1.00 97.94 317 LEU A O 1
ATOM 2483 N N . VAL A 1 318 ? -8.216 6.344 20.996 1.00 98.19 318 VAL A N 1
ATOM 2484 C CA . VAL A 1 318 ? -6.828 6.552 20.605 1.00 98.19 318 VAL A CA 1
ATOM 2485 C C . VAL A 1 318 ? -6.784 7.117 19.196 1.00 98.19 318 VAL A C 1
ATOM 2487 O O . VAL A 1 318 ? -7.320 6.524 18.261 1.00 98.19 318 VAL A O 1
ATOM 2490 N N . ALA A 1 319 ? -6.154 8.278 19.051 1.00 97.12 319 ALA A N 1
ATOM 2491 C CA . ALA A 1 319 ? -6.119 9.022 17.798 1.00 97.12 319 ALA A CA 1
ATOM 2492 C C . ALA A 1 319 ? -4.883 9.935 17.725 1.00 97.12 319 ALA A C 1
ATOM 2494 O O . ALA A 1 319 ? -4.219 10.181 18.734 1.00 97.12 319 ALA A O 1
ATOM 2495 N N . CYS A 1 320 ? -4.590 10.483 16.544 1.00 94.75 320 CYS A N 1
ATOM 2496 C CA . CYS A 1 320 ? -3.518 11.464 16.342 1.00 94.75 320 CYS A CA 1
ATOM 2497 C C . CYS A 1 320 ? -4.055 12.735 15.663 1.00 94.75 320 CYS A C 1
ATOM 2499 O O . CYS A 1 320 ? -4.993 12.673 14.871 1.00 94.75 320 CYS A O 1
ATOM 2501 N N . GLY A 1 321 ? -3.454 13.894 15.956 1.00 93.50 321 GLY A N 1
ATOM 2502 C CA . GLY A 1 321 ? -3.776 15.160 15.281 1.00 93.50 321 GLY A CA 1
ATOM 2503 C C . GLY A 1 321 ? -5.250 15.570 15.399 1.00 93.50 321 GLY A C 1
ATOM 2504 O O . GLY A 1 321 ? -5.819 15.553 16.490 1.00 93.50 321 GLY A O 1
ATOM 2505 N N . SER A 1 322 ? -5.879 15.933 14.277 1.00 92.00 322 SER A N 1
ATOM 2506 C CA . SER A 1 322 ? -7.288 16.357 14.242 1.00 92.00 322 SER A CA 1
ATOM 2507 C C . SER A 1 322 ? -8.253 15.286 14.759 1.00 92.00 322 SER A C 1
ATOM 2509 O O . SER A 1 322 ? -9.200 15.619 15.469 1.00 92.00 322 SER A O 1
ATOM 2511 N N . SER A 1 323 ? -7.975 14.000 14.515 1.00 93.44 323 SER A N 1
ATOM 2512 C CA . SER A 1 323 ? -8.796 12.898 15.036 1.00 93.44 323 SER A CA 1
ATOM 2513 C C . SER A 1 323 ? -8.767 12.824 16.570 1.00 93.44 323 SER A C 1
ATOM 2515 O O . SER A 1 323 ? -9.762 12.460 17.191 1.00 93.44 323 SER A O 1
ATOM 2517 N N . TYR A 1 324 ? -7.662 13.227 17.212 1.00 96.44 324 TYR A N 1
ATOM 2518 C CA . TYR A 1 324 ? -7.603 13.344 18.674 1.00 96.44 324 TYR A CA 1
ATOM 2519 C C . TYR A 1 324 ? -8.458 14.505 19.191 1.00 96.44 324 TYR A C 1
ATOM 2521 O O . TYR A 1 324 ? -9.154 14.350 20.194 1.00 96.44 324 TYR A O 1
ATOM 2529 N N . ASN A 1 325 ? -8.485 15.634 18.477 1.00 95.69 325 ASN A N 1
ATOM 2530 C CA . ASN A 1 325 ? -9.366 16.751 18.824 1.00 95.69 325 ASN A CA 1
ATOM 2531 C C . ASN A 1 325 ? -10.846 16.336 18.751 1.00 95.69 325 ASN A C 1
ATOM 2533 O O . ASN A 1 325 ? -11.606 16.630 19.675 1.00 95.69 325 ASN A O 1
ATOM 2537 N N . ALA A 1 326 ? -11.237 15.587 17.712 1.00 93.75 326 ALA A N 1
ATOM 2538 C CA . ALA A 1 326 ? -12.567 14.978 17.625 1.00 93.75 326 ALA A CA 1
ATOM 2539 C C . ALA A 1 326 ? -12.820 14.002 18.788 1.00 93.75 326 ALA A C 1
ATOM 2541 O O . ALA A 1 326 ? -13.891 14.013 19.392 1.00 93.75 326 ALA A O 1
ATOM 2542 N N . GLY A 1 327 ? -11.807 13.223 19.175 1.00 95.31 327 GLY A N 1
ATOM 2543 C CA . GLY A 1 327 ? -11.848 12.323 20.325 1.00 95.31 327 GLY A CA 1
ATOM 2544 C C . GLY A 1 327 ? -12.118 13.009 21.667 1.00 95.31 327 GLY A C 1
ATOM 2545 O O . GLY A 1 327 ? -12.895 12.492 22.468 1.00 95.31 327 GLY A O 1
ATOM 2546 N N . ILE A 1 328 ? -11.539 14.192 21.906 1.00 96.88 328 ILE A N 1
ATOM 2547 C CA . ILE A 1 328 ? -11.827 15.001 23.105 1.00 96.88 328 ILE A CA 1
ATOM 2548 C C . ILE A 1 328 ? -13.309 15.397 23.142 1.00 96.88 328 ILE A C 1
ATOM 2550 O O . ILE A 1 328 ? -13.962 15.274 24.180 1.00 96.88 328 ILE A O 1
ATOM 2554 N N . VAL A 1 329 ? -13.851 15.849 22.008 1.00 96.81 329 VAL A N 1
ATOM 2555 C CA . VAL A 1 329 ? -15.272 16.209 21.886 1.00 96.81 329 VAL A CA 1
ATOM 2556 C C . VAL A 1 329 ? -16.163 14.976 22.072 1.00 96.81 329 VAL A C 1
ATOM 2558 O O . VAL A 1 329 ? -17.156 15.033 22.798 1.00 96.81 329 VAL A O 1
ATOM 2561 N N . GLY A 1 330 ? -15.777 13.835 21.499 1.00 94.62 330 GLY A N 1
ATOM 2562 C CA . GLY A 1 330 ? -16.447 12.554 21.708 1.00 94.62 330 GLY A CA 1
ATOM 2563 C C . GLY A 1 330 ? -16.505 12.172 23.187 1.00 94.62 330 GLY A C 1
ATOM 2564 O O . GLY A 1 330 ? -17.584 11.891 23.702 1.00 94.62 330 GLY A O 1
ATOM 2565 N N . ALA A 1 331 ? -15.383 12.248 23.906 1.00 96.50 331 ALA A N 1
ATOM 2566 C CA . ALA A 1 331 ? -15.327 11.948 25.337 1.00 96.50 331 ALA A CA 1
ATOM 2567 C C . ALA A 1 331 ? -16.273 12.831 26.169 1.00 96.50 331 ALA A C 1
ATOM 2569 O O . ALA A 1 331 ? -16.935 12.341 27.088 1.00 96.50 331 ALA A O 1
ATOM 2570 N N . TYR A 1 332 ? -16.400 14.114 25.811 1.00 96.69 332 TYR A N 1
ATOM 2571 C CA . TYR A 1 332 ? -17.384 15.006 26.423 1.00 96.69 332 TYR A CA 1
ATOM 2572 C C . TYR A 1 332 ? -18.822 14.503 26.218 1.00 96.69 332 TYR A C 1
ATOM 2574 O O . TYR A 1 332 ? -19.584 14.442 27.186 1.00 96.69 332 TYR A O 1
ATOM 2582 N N . TYR A 1 333 ? -19.197 14.110 24.996 1.00 96.00 333 TYR A N 1
ATOM 2583 C CA . TYR A 1 333 ? -20.553 13.634 24.699 1.00 96.00 333 TYR A CA 1
ATOM 2584 C C . TYR A 1 333 ? -20.859 12.258 25.294 1.00 96.00 333 TYR A C 1
ATOM 2586 O O . TYR A 1 333 ? -21.939 12.087 25.858 1.00 96.00 333 TYR A O 1
ATOM 2594 N N . PHE A 1 334 ? -19.915 11.315 25.259 1.00 94.94 334 PHE A N 1
ATOM 2595 C CA . PHE A 1 334 ? -20.065 10.007 25.909 1.00 94.94 334 PHE A CA 1
ATOM 2596 C C . PHE A 1 334 ? -20.361 10.156 27.406 1.00 94.94 334 PHE A C 1
ATOM 2598 O O . PHE A 1 334 ? -21.286 9.528 27.927 1.00 94.94 334 PHE A O 1
ATOM 2605 N N . ASN A 1 335 ? -19.651 11.055 28.091 1.00 94.31 335 ASN A N 1
ATOM 2606 C CA . ASN A 1 335 ? -19.909 11.316 29.501 1.00 94.31 335 ASN A CA 1
ATOM 2607 C C . ASN A 1 335 ? -21.225 12.081 29.718 1.00 94.31 335 ASN A C 1
ATOM 2609 O O . ASN A 1 335 ? -22.018 11.719 30.584 1.00 94.31 335 ASN A O 1
ATOM 2613 N N . ARG A 1 336 ? -21.478 13.141 28.939 1.00 96.44 336 ARG A N 1
ATOM 2614 C CA . ARG A 1 336 ? -22.636 14.027 29.143 1.00 96.44 336 ARG A CA 1
ATOM 2615 C C . ARG A 1 336 ? -23.976 13.377 28.800 1.00 96.44 336 ARG A C 1
ATOM 2617 O O . ARG A 1 336 ? -24.967 13.714 29.440 1.00 96.44 336 ARG A O 1
ATOM 2624 N N . LEU A 1 337 ? -24.017 12.522 27.780 1.00 95.56 337 LEU A N 1
ATOM 2625 C CA . LEU A 1 337 ? -25.256 11.934 27.264 1.00 95.56 337 LEU A CA 1
ATOM 2626 C C . LEU A 1 337 ? -25.472 10.505 27.765 1.00 95.56 337 LEU A C 1
ATOM 2628 O O . LEU A 1 337 ? -26.588 10.165 28.139 1.00 95.56 337 LEU A O 1
ATOM 2632 N N . ALA A 1 338 ? -24.413 9.690 27.797 1.00 92.19 338 ALA A N 1
ATOM 2633 C CA . ALA A 1 338 ? -24.505 8.263 28.112 1.00 92.19 338 ALA A CA 1
ATOM 2634 C C . ALA A 1 338 ? -23.948 7.896 29.498 1.00 92.19 338 ALA A C 1
ATOM 2636 O O . ALA A 1 338 ? -23.919 6.719 29.848 1.00 92.19 338 ALA A O 1
ATOM 2637 N N . GLY A 1 339 ? -23.442 8.863 30.278 1.00 94.44 339 GLY A N 1
ATOM 2638 C CA . GLY A 1 339 ? -22.811 8.589 31.577 1.00 94.44 339 GLY A CA 1
ATOM 2639 C C . GLY A 1 339 ? -21.607 7.643 31.482 1.00 94.44 339 GLY A C 1
ATOM 2640 O O . GLY A 1 339 ? -21.257 6.986 32.460 1.00 94.44 339 GLY A O 1
ATOM 2641 N N . THR A 1 340 ? -20.999 7.539 30.297 1.00 93.50 340 THR A N 1
ATOM 2642 C CA . THR A 1 340 ? -19.957 6.558 29.998 1.00 93.50 340 THR A CA 1
ATOM 2643 C C . THR A 1 340 ? -18.596 7.248 29.945 1.00 93.50 340 THR A C 1
ATOM 2645 O O . THR A 1 340 ? -18.396 8.126 29.102 1.00 93.50 340 THR A O 1
ATOM 2648 N N . PRO A 1 341 ? -17.632 6.870 30.806 1.00 94.56 341 PRO A N 1
ATOM 2649 C CA . PRO A 1 341 ? -16.294 7.435 30.747 1.00 94.56 341 PRO A CA 1
ATOM 2650 C C . PRO A 1 341 ? -15.560 6.920 29.505 1.00 94.56 341 PRO A C 1
ATOM 2652 O O . PRO A 1 341 ? -15.502 5.716 29.252 1.00 94.56 341 PRO A O 1
ATOM 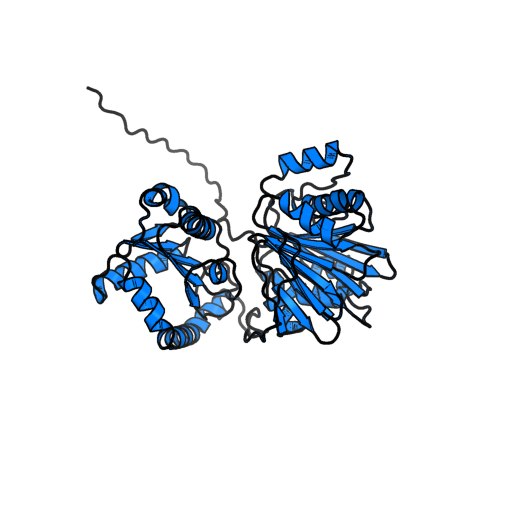2655 N N . LEU A 1 342 ? -14.963 7.846 28.761 1.00 96.06 342 LEU A N 1
ATOM 2656 C CA . LEU A 1 342 ? -14.098 7.570 27.622 1.00 96.06 342 LEU A CA 1
ATOM 2657 C C . LE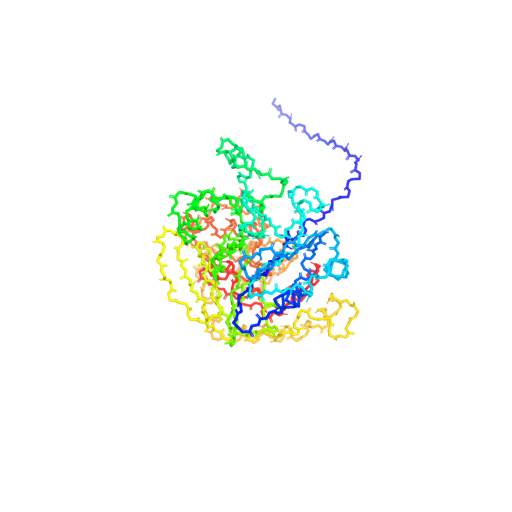U A 1 342 ? -12.821 8.388 27.790 1.00 96.06 342 LEU A C 1
ATOM 2659 O O . LEU A 1 342 ? -12.889 9.601 27.979 1.00 96.06 342 LEU A O 1
ATOM 2663 N N . VAL A 1 343 ? -11.663 7.732 27.754 1.00 97.19 343 VAL A N 1
ATOM 2664 C CA . VAL A 1 343 ? -10.367 8.396 27.931 1.00 97.19 343 VAL A CA 1
ATOM 2665 C C . VAL A 1 343 ? -9.773 8.688 26.551 1.00 97.19 343 VAL A C 1
ATOM 2667 O O . VAL A 1 343 ? -9.338 7.746 25.886 1.00 97.19 343 VAL A O 1
ATOM 2670 N N . PRO A 1 344 ? -9.750 9.951 26.084 1.00 97.69 344 PRO A N 1
ATOM 2671 C CA . PRO A 1 344 ? -9.062 10.297 24.850 1.00 97.69 344 PRO A CA 1
ATOM 2672 C C . PRO A 1 344 ? -7.548 10.275 25.087 1.00 97.69 344 PRO A C 1
ATOM 2674 O O . PRO A 1 344 ? -7.054 10.840 26.063 1.00 97.69 344 PRO A O 1
ATOM 2677 N N . VAL A 1 345 ? -6.803 9.631 24.192 1.00 97.81 345 VAL A N 1
ATOM 2678 C CA . VAL A 1 345 ? -5.349 9.471 24.300 1.00 97.81 345 VAL A CA 1
ATOM 2679 C C . VAL A 1 345 ? -4.694 9.732 22.948 1.00 97.81 345 VAL A C 1
ATOM 2681 O O . VAL A 1 345 ? -5.142 9.234 21.915 1.00 97.81 345 VAL A O 1
ATOM 2684 N N . ILE A 1 346 ? -3.601 10.494 22.954 1.00 97.50 346 ILE A N 1
ATOM 2685 C CA . ILE A 1 346 ? -2.764 10.676 21.766 1.00 97.50 346 ILE A CA 1
ATOM 2686 C C . ILE A 1 346 ? -2.052 9.351 21.466 1.00 97.50 346 ILE A C 1
ATOM 2688 O O . ILE A 1 346 ? -1.418 8.788 22.359 1.00 97.50 346 ILE A O 1
ATOM 2692 N N . GLY A 1 347 ? -2.108 8.871 20.220 1.00 95.94 347 GLY A N 1
ATOM 2693 C CA . GLY A 1 347 ? -1.590 7.556 19.811 1.00 95.94 347 GLY A CA 1
ATOM 2694 C C . GLY A 1 347 ? -0.195 7.228 20.348 1.00 95.94 347 GLY A C 1
ATOM 2695 O O . GLY A 1 347 ? -0.031 6.255 21.084 1.00 95.94 347 GLY A O 1
ATOM 2696 N N . GLY A 1 348 ? 0.795 8.086 20.079 1.00 93.06 348 GLY A N 1
ATOM 2697 C CA . GLY A 1 348 ? 2.175 7.882 20.540 1.00 93.06 348 GLY A CA 1
ATOM 2698 C C . GLY A 1 348 ? 2.362 7.869 22.067 1.00 93.06 348 GLY A C 1
ATOM 2699 O O . GLY A 1 348 ? 3.400 7.433 22.558 1.00 93.06 348 GLY A O 1
ATOM 2700 N N . GLN A 1 349 ? 1.370 8.318 22.843 1.00 96.88 349 GLN A N 1
ATOM 2701 C CA . GLN A 1 349 ? 1.394 8.308 24.311 1.00 96.88 349 GLN A CA 1
ATOM 2702 C C . GLN A 1 349 ? 0.654 7.110 24.915 1.00 96.88 349 GLN A C 1
ATOM 2704 O O . GLN A 1 349 ? 0.844 6.806 26.093 1.00 96.88 349 GLN A O 1
ATOM 2709 N N . PHE A 1 350 ? -0.162 6.401 24.131 1.00 97.56 350 PHE A N 1
ATOM 2710 C CA . PHE A 1 350 ? -1.000 5.326 24.650 1.00 97.56 350 PHE A CA 1
ATOM 2711 C C . PHE A 1 350 ? -0.185 4.205 25.294 1.00 97.56 350 PHE A C 1
ATOM 2713 O O . PHE A 1 350 ? -0.413 3.855 26.450 1.00 97.56 350 PHE A O 1
ATOM 2720 N N . ILE A 1 351 ? 0.793 3.665 24.567 1.00 96.81 351 ILE A N 1
ATOM 2721 C CA . ILE A 1 351 ? 1.612 2.541 25.034 1.00 96.81 351 ILE A CA 1
ATOM 2722 C C . ILE A 1 351 ? 2.346 2.873 26.346 1.00 96.81 351 ILE A C 1
ATOM 2724 O O . ILE A 1 351 ? 2.180 2.116 27.307 1.00 96.81 351 ILE A O 1
ATOM 2728 N N . PRO A 1 352 ? 3.111 3.982 26.459 1.00 96.62 352 PRO A N 1
ATOM 2729 C CA . PRO A 1 352 ? 3.815 4.295 27.702 1.00 96.62 352 PRO A CA 1
ATOM 2730 C C . PRO A 1 352 ? 2.888 4.637 28.879 1.00 96.62 352 PRO A C 1
ATOM 2732 O O . PRO A 1 352 ? 3.282 4.410 30.021 1.00 96.62 352 PRO A O 1
ATOM 2735 N N . MET A 1 353 ? 1.676 5.155 28.637 1.00 96.75 353 MET A N 1
ATOM 2736 C CA . MET A 1 353 ? 0.743 5.530 29.711 1.00 96.75 353 MET A CA 1
ATOM 2737 C C . MET A 1 353 ? -0.177 4.388 30.158 1.00 96.75 353 MET A C 1
ATOM 2739 O O . MET A 1 353 ? -0.419 4.222 31.353 1.00 96.75 353 MET A O 1
ATOM 2743 N N . TYR A 1 354 ? -0.695 3.603 29.213 1.00 96.44 354 TYR A N 1
ATOM 2744 C CA . TYR A 1 354 ? -1.790 2.657 29.447 1.00 96.44 354 TYR A CA 1
ATOM 2745 C C . TYR A 1 354 ? -1.494 1.234 28.984 1.00 96.44 354 TYR A C 1
ATOM 2747 O O . TYR A 1 354 ? -2.195 0.321 29.412 1.00 96.44 354 TYR A O 1
ATOM 2755 N N . GLY A 1 355 ? -0.449 1.002 28.182 1.00 93.88 355 GLY A N 1
ATOM 2756 C CA . GLY A 1 355 ? -0.187 -0.313 27.587 1.00 93.88 355 GLY A CA 1
ATOM 2757 C C . GLY A 1 355 ? -0.049 -1.446 28.613 1.00 93.88 355 GLY A C 1
ATOM 2758 O O . GLY A 1 355 ? -0.574 -2.535 28.408 1.00 93.88 355 GLY A O 1
ATOM 2759 N N . LYS A 1 356 ? 0.572 -1.181 29.772 1.00 93.38 356 LYS A N 1
ATOM 2760 C CA . LYS A 1 356 ? 0.680 -2.156 30.880 1.00 93.38 356 LYS A CA 1
ATOM 2761 C C . LYS A 1 356 ? -0.598 -2.311 31.712 1.00 93.38 356 LYS A C 1
ATOM 2763 O O . LYS A 1 356 ? -0.705 -3.259 32.486 1.00 93.38 356 LYS A O 1
ATOM 2768 N N . SER A 1 357 ? -1.535 -1.381 31.571 1.00 92.94 357 SER A N 1
ATOM 2769 C CA . SER A 1 357 ? -2.793 -1.319 32.319 1.00 92.94 357 SER A CA 1
ATOM 2770 C C . SER A 1 357 ? -3.984 -1.851 31.516 1.00 92.94 357 SER A C 1
ATOM 2772 O O . SER A 1 357 ? -5.112 -1.798 32.012 1.00 92.94 357 SER A O 1
ATOM 2774 N N . LEU A 1 358 ? -3.753 -2.362 30.300 1.00 95.25 358 LEU A N 1
ATOM 2775 C CA . LEU A 1 358 ? -4.759 -3.086 29.527 1.00 95.25 358 LEU A CA 1
ATOM 2776 C C . LEU A 1 358 ? -5.259 -4.310 30.307 1.00 95.25 358 LEU A C 1
ATOM 2778 O O . LEU A 1 358 ? -4.482 -5.046 30.924 1.00 95.25 358 LEU A O 1
ATOM 2782 N N . ALA A 1 359 ? -6.571 -4.503 30.272 1.00 95.50 359 ALA A N 1
ATOM 2783 C CA . ALA A 1 359 ? -7.291 -5.610 30.885 1.00 95.50 359 ALA A CA 1
ATOM 2784 C C . ALA A 1 359 ? -8.263 -6.225 29.868 1.00 95.50 359 ALA A C 1
ATOM 2786 O O . ALA A 1 359 ? -8.520 -5.629 28.824 1.00 95.50 359 ALA A O 1
ATOM 2787 N N . ASP A 1 360 ? -8.811 -7.397 30.178 1.00 95.81 360 ASP A N 1
ATOM 2788 C CA . ASP A 1 360 ? -9.668 -8.156 29.255 1.00 95.81 360 ASP A CA 1
ATOM 2789 C C . ASP A 1 360 ? -10.961 -7.407 28.888 1.00 95.81 360 ASP A C 1
ATOM 2791 O O . ASP A 1 360 ? -11.503 -7.588 27.802 1.00 95.81 360 ASP A O 1
ATOM 2795 N N . ASP A 1 361 ? -11.420 -6.513 29.767 1.00 96.31 361 ASP A N 1
ATOM 2796 C CA . ASP A 1 361 ? -12.584 -5.641 29.585 1.00 96.31 361 ASP A CA 1
ATOM 2797 C C . ASP A 1 361 ? -12.238 -4.276 28.956 1.00 96.31 361 ASP A C 1
ATOM 2799 O O . ASP A 1 361 ? -13.066 -3.360 28.958 1.00 96.31 361 ASP A O 1
ATOM 2803 N N . SER A 1 362 ? -11.003 -4.092 28.480 1.00 97.69 362 SER A N 1
ATOM 2804 C CA . SER A 1 362 ? -10.576 -2.845 27.843 1.00 97.69 362 SER A CA 1
ATOM 2805 C C . SER A 1 362 ? -11.029 -2.784 26.387 1.00 97.69 362 SER A C 1
ATOM 2807 O O . SER A 1 362 ? -10.904 -3.756 25.651 1.00 97.69 362 SER A O 1
ATOM 2809 N N . LEU A 1 363 ? -11.484 -1.618 25.943 1.00 98.12 363 LEU A N 1
ATOM 2810 C CA . LEU A 1 363 ? -11.789 -1.313 24.552 1.00 98.12 363 LEU A CA 1
ATOM 2811 C C . LEU A 1 363 ? -10.929 -0.151 24.076 1.00 98.12 363 LEU A C 1
ATOM 2813 O O . LEU A 1 363 ? -10.988 0.948 24.632 1.00 98.12 363 LEU A O 1
ATOM 2817 N N . CYS A 1 364 ? -10.175 -0.393 23.012 1.00 98.19 364 CYS A N 1
ATOM 2818 C CA . CYS A 1 364 ? -9.440 0.626 22.282 1.00 98.19 364 CYS A CA 1
ATOM 2819 C C . CYS A 1 364 ? -10.229 1.008 21.025 1.00 98.19 364 CYS A C 1
ATOM 2821 O O . CYS A 1 364 ? -10.258 0.264 20.046 1.00 98.19 364 CYS A O 1
ATOM 2823 N N . ILE A 1 365 ? -10.866 2.176 21.050 1.00 98.12 365 ILE A N 1
ATOM 2824 C CA . ILE A 1 365 ? -11.479 2.804 19.880 1.00 98.12 365 ILE A CA 1
ATOM 2825 C C . ILE A 1 365 ? -10.368 3.526 19.119 1.00 98.12 365 ILE A C 1
ATOM 2827 O O . ILE A 1 365 ? -9.839 4.536 19.584 1.00 98.12 365 ILE A O 1
ATOM 2831 N N . LEU A 1 366 ? -9.974 2.978 17.977 1.00 98.06 366 LEU A N 1
ATOM 2832 C CA . LEU A 1 366 ? -8.826 3.416 17.192 1.00 98.06 366 LEU A CA 1
ATOM 2833 C C . LEU A 1 366 ? -9.309 4.285 16.031 1.00 98.06 366 LEU A C 1
ATOM 2835 O O . LEU A 1 366 ? -9.903 3.769 15.090 1.00 98.06 366 LEU A O 1
ATOM 2839 N N . VAL A 1 367 ? -9.069 5.595 16.086 1.00 96.62 367 VAL A N 1
ATOM 2840 C CA . VAL A 1 367 ? -9.558 6.536 15.065 1.00 96.62 367 VAL A CA 1
ATOM 2841 C C . VAL A 1 367 ? -8.432 6.896 14.105 1.00 96.62 367 VAL A C 1
ATOM 2843 O O . VAL A 1 367 ? -7.418 7.473 14.507 1.00 96.62 367 VAL A O 1
ATOM 2846 N N . SER A 1 368 ? -8.613 6.573 12.826 1.00 92.56 368 SER A N 1
ATOM 2847 C CA . SER A 1 368 ? -7.655 6.911 11.774 1.00 92.56 368 SER A CA 1
ATOM 2848 C C . SER A 1 368 ? -8.364 7.083 10.436 1.00 92.56 368 SER A C 1
ATOM 2850 O O . SER A 1 368 ? -8.973 6.149 9.923 1.00 92.56 368 SER A O 1
ATOM 2852 N N . GLN A 1 369 ? -8.234 8.271 9.842 1.00 87.88 369 GLN A N 1
ATOM 2853 C CA . GLN A 1 369 ? -8.737 8.556 8.497 1.00 87.88 369 GLN A CA 1
ATOM 2854 C C . GLN A 1 369 ? -8.163 7.567 7.474 1.00 87.88 369 GLN A C 1
ATOM 2856 O O . GLN A 1 369 ? -8.921 6.887 6.781 1.00 87.88 369 GLN A O 1
ATOM 2861 N N . SER A 1 370 ? -6.836 7.419 7.445 1.00 85.00 370 SER A N 1
ATOM 2862 C CA . SER A 1 370 ? -6.152 6.548 6.489 1.00 85.00 370 SER A CA 1
ATOM 2863 C C . SER A 1 370 ? -6.234 5.067 6.850 1.00 85.00 370 SER A C 1
ATOM 2865 O O . SER A 1 370 ? -6.072 4.223 5.977 1.00 85.00 370 SER A O 1
ATOM 2867 N N . GLY A 1 371 ? -6.444 4.740 8.129 1.00 89.06 371 GLY A N 1
ATOM 2868 C CA . GLY A 1 371 ? -6.345 3.372 8.640 1.00 89.06 371 GLY A CA 1
ATOM 2869 C C . GLY A 1 371 ? -4.917 2.810 8.644 1.00 89.06 371 GLY A C 1
ATOM 2870 O O . GLY A 1 371 ? -4.745 1.617 8.869 1.00 89.06 371 GLY A O 1
ATOM 2871 N N . GLU A 1 372 ? -3.908 3.664 8.428 1.00 86.50 372 GLU A N 1
ATOM 2872 C CA . GLU A 1 372 ? -2.482 3.299 8.326 1.00 86.50 372 GLU A CA 1
ATOM 2873 C C . GLU A 1 372 ? -1.594 4.117 9.289 1.00 86.50 372 GLU A C 1
ATOM 2875 O O . GLU A 1 372 ? -0.367 4.054 9.248 1.00 86.50 372 GLU A O 1
ATOM 2880 N N . THR A 1 373 ? -2.181 4.951 10.160 1.00 88.50 373 THR A N 1
ATOM 2881 C CA . THR A 1 373 ? -1.404 5.799 11.081 1.00 88.50 373 THR A CA 1
ATOM 2882 C C . THR A 1 373 ? -0.551 4.942 12.025 1.00 88.50 373 THR A C 1
ATOM 2884 O O . THR A 1 373 ? -1.092 4.219 12.861 1.00 88.50 373 THR A O 1
ATOM 2887 N N . LYS A 1 374 ? 0.781 5.071 11.948 1.00 86.62 374 LYS A N 1
ATOM 2888 C CA . LYS A 1 374 ? 1.754 4.219 12.663 1.00 86.62 374 LYS A CA 1
ATOM 2889 C C . LYS A 1 374 ? 1.488 4.079 14.161 1.00 86.62 374 LYS A C 1
ATOM 2891 O O . LYS A 1 374 ? 1.451 2.966 14.672 1.00 86.62 374 LYS A O 1
ATOM 2896 N N . ASP A 1 375 ? 1.257 5.186 14.861 1.00 93.06 375 ASP A N 1
ATOM 2897 C CA . ASP A 1 375 ? 0.974 5.148 16.300 1.00 93.06 375 ASP A CA 1
ATOM 2898 C C . ASP A 1 375 ? -0.308 4.371 16.625 1.00 93.06 375 ASP A C 1
ATOM 2900 O O . ASP A 1 375 ? -0.367 3.677 17.635 1.00 93.06 375 ASP A O 1
ATOM 2904 N N . ILE A 1 376 ? -1.314 4.434 15.751 1.00 96.75 376 ILE A N 1
ATOM 2905 C CA . ILE A 1 376 ? -2.560 3.676 15.896 1.00 96.75 376 ILE A CA 1
ATOM 2906 C C . ILE A 1 376 ? -2.319 2.190 15.615 1.00 96.75 376 ILE A C 1
ATOM 2908 O O . ILE A 1 376 ? -2.815 1.343 16.356 1.00 96.75 376 ILE A O 1
ATOM 2912 N N . MET A 1 377 ? -1.499 1.867 14.607 1.00 94.06 377 MET A N 1
ATOM 2913 C CA . MET A 1 377 ? -1.131 0.482 14.289 1.00 94.06 377 MET A CA 1
ATOM 2914 C C . MET A 1 377 ? -0.326 -0.155 15.422 1.00 94.06 377 MET A C 1
ATOM 2916 O O . MET A 1 377 ? -0.548 -1.312 15.761 1.00 94.06 377 MET A O 1
ATOM 2920 N N . ASN A 1 378 ? 0.545 0.610 16.083 1.00 94.19 378 ASN A N 1
ATOM 2921 C CA . ASN A 1 378 ? 1.281 0.131 17.251 1.00 94.19 378 ASN A CA 1
ATOM 2922 C C . ASN A 1 378 ? 0.339 -0.253 18.403 1.00 94.19 378 ASN A C 1
ATOM 2924 O O . ASN A 1 378 ? 0.577 -1.247 19.084 1.00 94.19 378 ASN A O 1
ATOM 2928 N N . VAL A 1 379 ? -0.741 0.507 18.620 1.00 97.19 379 VAL A N 1
ATOM 2929 C CA . VAL A 1 379 ? -1.743 0.174 19.646 1.00 97.19 379 VAL A CA 1
ATOM 2930 C C . VAL A 1 379 ? -2.566 -1.048 19.250 1.00 97.19 379 VAL A C 1
ATOM 2932 O O . VAL A 1 379 ? -2.786 -1.920 20.088 1.00 97.19 379 VAL A O 1
ATOM 2935 N N . LEU A 1 380 ? -2.974 -1.146 17.983 1.00 97.19 380 LEU A N 1
ATOM 2936 C CA . LEU A 1 380 ? -3.639 -2.333 17.446 1.00 97.19 380 LEU A CA 1
ATOM 2937 C C . LEU A 1 380 ? -2.791 -3.596 17.663 1.00 97.19 380 LEU A C 1
ATOM 2939 O O . LEU A 1 380 ? -3.284 -4.590 18.194 1.00 97.19 380 LEU A O 1
ATOM 2943 N N . ASN A 1 381 ? -1.509 -3.535 17.299 1.00 94.12 381 ASN A N 1
ATOM 2944 C CA . ASN A 1 381 ? -0.574 -4.646 17.452 1.00 94.12 381 ASN A CA 1
ATOM 2945 C C . ASN A 1 381 ? -0.356 -5.000 18.924 1.00 94.12 381 ASN A C 1
ATOM 2947 O O . ASN A 1 381 ? -0.421 -6.174 19.267 1.00 94.12 381 ASN A O 1
ATOM 2951 N N . LEU A 1 382 ? -0.215 -4.012 19.814 1.00 96.38 382 LEU A N 1
ATOM 2952 C CA . LEU A 1 382 ? -0.103 -4.260 21.253 1.00 96.38 382 LEU A CA 1
ATOM 2953 C C . LEU A 1 382 ? -1.310 -5.038 21.804 1.00 96.38 382 LEU A C 1
ATOM 2955 O O . LEU A 1 382 ? -1.134 -5.984 22.573 1.00 96.38 382 LEU A O 1
ATOM 2959 N N . VAL A 1 383 ? -2.537 -4.649 21.438 1.00 96.88 383 VAL A N 1
ATOM 2960 C CA . VAL A 1 383 ? -3.751 -5.347 21.902 1.00 96.88 383 VAL A CA 1
ATOM 2961 C C . VAL A 1 383 ? -3.766 -6.791 21.395 1.00 96.88 383 VAL A C 1
ATOM 2963 O O . VAL A 1 383 ? -4.019 -7.706 22.176 1.00 96.88 383 VAL A O 1
ATOM 2966 N N . LYS A 1 384 ? -3.394 -7.016 20.129 1.00 94.56 384 LYS A N 1
ATOM 2967 C CA . LYS A 1 384 ? -3.282 -8.362 19.546 1.00 94.56 384 LYS A CA 1
ATOM 2968 C C . LYS A 1 384 ? -2.213 -9.223 20.213 1.00 94.56 384 LYS A C 1
ATOM 2970 O O . LYS A 1 384 ? -2.489 -10.360 20.574 1.00 94.56 384 LYS A O 1
ATOM 2975 N N . GLU A 1 385 ? -1.008 -8.687 20.382 1.00 94.38 385 GLU A N 1
ATOM 2976 C CA . GLU A 1 385 ? 0.137 -9.392 20.970 1.00 94.38 385 GLU A CA 1
ATOM 2977 C C . GLU A 1 385 ? -0.115 -9.767 22.431 1.00 94.38 385 GLU A C 1
ATOM 2979 O O . GLU A 1 385 ? 0.268 -10.845 22.881 1.00 94.38 385 GLU A O 1
ATOM 2984 N N . THR A 1 386 ? -0.766 -8.878 23.186 1.00 94.50 386 THR A N 1
ATOM 2985 C CA . THR A 1 386 ? -1.089 -9.132 24.595 1.00 94.50 386 THR A CA 1
ATOM 2986 C C . THR A 1 386 ? -2.333 -9.996 24.776 1.00 94.50 386 THR A C 1
ATOM 2988 O O . THR A 1 386 ? -2.487 -10.597 25.839 1.00 94.50 386 THR A O 1
ATOM 2991 N N . GLY A 1 387 ? -3.223 -10.035 23.779 1.00 94.50 387 GLY A N 1
ATOM 2992 C CA . GLY A 1 387 ? -4.531 -10.683 23.861 1.00 94.50 387 GLY A CA 1
ATOM 2993 C C . GLY A 1 387 ? -5.483 -10.023 24.864 1.00 94.50 387 GLY A C 1
ATOM 2994 O O . GLY A 1 387 ? -6.437 -10.665 25.298 1.00 94.50 387 GLY A O 1
ATOM 2995 N N . LYS A 1 388 ? -5.208 -8.778 25.282 1.00 94.50 388 LYS A N 1
ATOM 2996 C CA . LYS A 1 388 ? -5.962 -8.078 26.331 1.00 94.50 388 LYS A CA 1
ATOM 2997 C C . LYS A 1 388 ? -6.809 -6.953 25.768 1.00 94.50 388 LYS A C 1
ATOM 2999 O O . LYS A 1 388 ? -6.282 -5.948 25.288 1.00 94.50 388 LYS A O 1
ATOM 3004 N N . GLY A 1 389 ? -8.114 -7.083 25.961 1.00 95.56 389 GLY A N 1
ATOM 3005 C CA . GLY A 1 389 ? -9.099 -6.125 25.490 1.00 95.56 389 GLY A CA 1
ATOM 3006 C C . GLY A 1 389 ? -9.478 -6.350 24.031 1.00 95.56 389 GLY A C 1
ATOM 3007 O O . GLY A 1 389 ? -9.115 -7.353 23.420 1.00 95.56 389 GLY A O 1
ATOM 3008 N N . LYS A 1 390 ? -10.243 -5.410 23.485 1.00 97.75 390 LYS A N 1
ATOM 3009 C CA . LYS A 1 390 ? -10.745 -5.428 22.111 1.00 97.75 390 LYS A CA 1
ATOM 3010 C C . LYS A 1 390 ? -10.457 -4.111 21.402 1.00 97.75 390 LYS A C 1
ATOM 3012 O O . LYS A 1 390 ? -10.169 -3.089 22.030 1.00 97.75 390 LYS A O 1
ATOM 3017 N N . THR A 1 391 ? -10.582 -4.123 20.085 1.00 98.12 391 THR A N 1
ATOM 3018 C CA . THR A 1 391 ? -10.310 -2.993 19.200 1.00 98.12 391 THR A CA 1
ATOM 3019 C C . THR A 1 391 ? -11.500 -2.680 18.301 1.00 98.12 391 THR A C 1
ATOM 3021 O O . THR A 1 391 ? -12.011 -3.546 17.597 1.00 98.12 391 THR A O 1
ATOM 3024 N N . LEU A 1 392 ? -11.923 -1.416 18.301 1.00 97.88 392 LEU A N 1
ATOM 3025 C CA . LEU A 1 392 ? -12.951 -0.893 17.402 1.00 97.88 392 LEU A CA 1
ATOM 3026 C C . LEU A 1 392 ? -12.321 0.179 16.511 1.00 97.88 392 LEU A C 1
ATOM 3028 O O . LEU A 1 392 ? -11.993 1.265 16.984 1.00 97.88 392 LEU A O 1
ATOM 3032 N N . GLY A 1 393 ? -12.117 -0.125 15.232 1.00 97.00 393 GLY A N 1
ATOM 3033 C CA . GLY A 1 393 ? -11.545 0.818 14.272 1.00 97.00 393 GLY A CA 1
ATOM 3034 C C . GLY A 1 393 ? -12.585 1.815 13.761 1.00 97.00 393 GLY A C 1
ATOM 3035 O O . GLY A 1 393 ? -13.623 1.412 13.258 1.00 97.00 393 GLY A O 1
ATOM 3036 N N . VAL A 1 394 ? -12.311 3.113 13.822 1.00 95.75 394 VAL A N 1
ATOM 3037 C CA . VAL A 1 394 ? -13.090 4.145 13.121 1.00 95.75 394 VAL A CA 1
ATOM 3038 C C . VAL A 1 394 ? -12.252 4.604 11.936 1.00 95.75 394 VAL A C 1
ATOM 3040 O O . VAL A 1 394 ? -11.218 5.252 12.120 1.00 95.75 394 VAL A O 1
ATOM 3043 N N . VAL A 1 395 ? -12.659 4.198 10.731 1.00 92.38 395 VAL A N 1
ATOM 3044 C CA . VAL A 1 395 ? -11.832 4.255 9.514 1.00 92.38 395 VAL A CA 1
ATOM 3045 C C . VAL A 1 395 ? -12.585 4.860 8.343 1.00 92.38 395 VAL A C 1
ATOM 3047 O O . VAL A 1 395 ? -13.779 4.625 8.184 1.00 92.38 395 VAL A O 1
ATOM 3050 N N . ASN A 1 396 ? -11.891 5.613 7.491 1.00 87.94 396 ASN A N 1
ATOM 3051 C CA . ASN A 1 396 ? -12.480 6.118 6.249 1.00 87.94 396 ASN A CA 1
ATOM 3052 C C . ASN A 1 396 ? -12.054 5.276 5.038 1.00 87.94 396 ASN A C 1
ATOM 3054 O O . ASN A 1 396 ? -12.874 4.968 4.176 1.00 87.94 396 ASN A O 1
ATOM 3058 N N . VAL A 1 397 ? -10.786 4.855 4.986 1.00 82.88 397 VAL A N 1
ATOM 3059 C CA . VAL A 1 397 ? -10.268 4.024 3.891 1.00 82.88 397 VAL A CA 1
ATOM 3060 C C . VAL A 1 397 ? -10.651 2.556 4.101 1.00 82.88 397 VAL A C 1
ATOM 3062 O O . VAL A 1 397 ? -10.106 1.862 4.968 1.00 82.88 397 VAL A O 1
ATOM 3065 N N . ILE A 1 398 ? -11.590 2.080 3.282 1.00 84.69 398 ILE A N 1
ATOM 3066 C CA . ILE A 1 398 ? -11.979 0.667 3.197 1.00 84.69 398 ILE A CA 1
ATOM 3067 C C . ILE A 1 398 ? -10.822 -0.150 2.616 1.00 84.69 398 ILE A C 1
ATOM 3069 O O . ILE A 1 398 ? -10.197 0.250 1.635 1.00 84.69 398 ILE A O 1
ATOM 3073 N N . GLY A 1 399 ? -10.540 -1.293 3.238 1.00 82.19 399 GLY A N 1
ATOM 3074 C CA . GLY A 1 399 ? -9.408 -2.154 2.898 1.00 82.19 399 GLY A CA 1
ATOM 3075 C C . GLY A 1 399 ? -8.088 -1.776 3.573 1.00 82.19 399 GLY A C 1
ATOM 3076 O O . GLY A 1 399 ? -7.056 -2.366 3.262 1.00 82.19 399 GLY A O 1
ATOM 3077 N N . SER A 1 400 ? -8.104 -0.801 4.484 1.00 87.00 400 SER A N 1
ATOM 3078 C CA . SER A 1 400 ? -6.930 -0.419 5.274 1.00 87.00 400 SER A CA 1
ATOM 3079 C C . SER A 1 400 ? -6.508 -1.498 6.275 1.00 87.00 400 SER A C 1
ATOM 3081 O O . SER A 1 400 ? -7.298 -2.359 6.681 1.00 87.00 400 SER A O 1
ATOM 3083 N N . THR A 1 401 ? -5.258 -1.413 6.731 1.00 88.38 401 THR A N 1
ATOM 3084 C CA . THR A 1 401 ? -4.693 -2.310 7.749 1.00 88.38 401 THR A CA 1
ATOM 3085 C C . THR A 1 401 ? -5.530 -2.303 9.032 1.00 88.38 401 THR A C 1
ATOM 3087 O O . THR A 1 401 ? -5.827 -3.367 9.579 1.00 88.38 401 THR A O 1
ATOM 3090 N N . LEU A 1 402 ? -6.002 -1.132 9.480 1.00 93.75 402 LEU A N 1
ATOM 3091 C CA . LEU A 1 402 ? -6.877 -1.033 10.652 1.00 93.75 402 LEU A CA 1
ATOM 3092 C C . LEU A 1 402 ? -8.231 -1.726 10.451 1.00 93.75 402 LEU A C 1
ATOM 3094 O O . LEU A 1 402 ? -8.703 -2.389 11.371 1.00 93.75 402 LEU A O 1
ATOM 3098 N N . MET A 1 403 ? -8.846 -1.606 9.268 1.00 92.94 403 MET A N 1
ATOM 3099 C CA . MET A 1 403 ? -10.148 -2.224 8.988 1.00 92.94 403 MET A CA 1
ATOM 3100 C C . MET A 1 403 ? -10.095 -3.747 9.128 1.00 92.94 403 MET A C 1
ATOM 3102 O O . MET A 1 403 ? -10.970 -4.333 9.760 1.00 92.94 403 MET A O 1
ATOM 3106 N N . PHE A 1 404 ? -9.086 -4.389 8.534 1.00 90.44 404 PHE A N 1
ATOM 3107 C CA . PHE A 1 404 ? -8.927 -5.844 8.629 1.00 90.44 404 PHE A CA 1
ATOM 3108 C C . PHE A 1 404 ? -8.326 -6.290 9.954 1.00 90.44 404 PHE A C 1
ATOM 3110 O O . PHE A 1 404 ? -8.454 -7.451 10.339 1.00 90.44 404 PHE A O 1
ATOM 3117 N N . GLY A 1 405 ? -7.604 -5.390 10.614 1.00 92.06 405 GLY A N 1
ATOM 3118 C CA . GLY A 1 405 ? -6.890 -5.708 11.823 1.00 92.06 405 GLY A CA 1
ATOM 3119 C C . GLY A 1 405 ? -7.745 -5.631 13.085 1.00 92.06 405 GLY A C 1
ATOM 3120 O O . GLY A 1 405 ? -7.485 -6.417 13.989 1.00 92.06 405 GLY A O 1
ATOM 3121 N N . ALA A 1 406 ? -8.707 -4.714 13.167 1.00 96.31 406 ALA A N 1
ATOM 3122 C CA . ALA A 1 406 ? -9.543 -4.536 14.353 1.00 96.31 406 ALA A CA 1
ATOM 3123 C C . ALA A 1 406 ? -10.603 -5.644 14.511 1.00 96.31 406 ALA A C 1
ATOM 3125 O O . ALA A 1 406 ? -11.011 -6.265 13.532 1.00 96.31 406 ALA A O 1
ATOM 3126 N N . ASP A 1 407 ? -11.090 -5.856 15.739 1.00 96.56 407 ASP A N 1
ATOM 3127 C CA . ASP A 1 407 ? -12.162 -6.829 16.021 1.00 96.56 407 ASP A CA 1
ATOM 3128 C C . ASP A 1 407 ? -13.497 -6.414 15.380 1.00 96.56 407 ASP A C 1
ATOM 3130 O O . ASP A 1 407 ? -14.297 -7.253 14.967 1.00 96.56 407 ASP A O 1
ATOM 3134 N N . ALA A 1 408 ? -13.733 -5.104 15.280 1.00 95.62 408 ALA A N 1
ATOM 3135 C CA . ALA A 1 408 ? -14.832 -4.505 14.535 1.00 95.62 408 ALA A CA 1
ATOM 3136 C C . ALA A 1 408 ? -14.409 -3.141 13.972 1.00 95.62 408 ALA A C 1
ATOM 3138 O O . ALA A 1 408 ? -13.437 -2.539 14.434 1.00 95.62 408 ALA A O 1
ATOM 3139 N N . TYR A 1 409 ? -15.159 -2.622 12.996 1.00 94.94 409 TYR A N 1
ATOM 3140 C CA . TYR A 1 409 ? -14.928 -1.280 12.464 1.00 94.94 409 TYR A CA 1
ATOM 3141 C C . TYR A 1 409 ? -16.225 -0.516 12.173 1.00 94.94 409 TYR A C 1
ATOM 3143 O O . TYR A 1 409 ? -17.245 -1.113 11.822 1.00 94.94 409 TYR A O 1
ATOM 3151 N N . ILE A 1 410 ? -16.139 0.811 12.284 1.00 94.19 410 ILE A N 1
ATOM 3152 C CA . ILE A 1 410 ? -17.141 1.800 11.885 1.00 94.19 410 ILE A CA 1
ATOM 3153 C C . ILE A 1 410 ? -16.585 2.554 10.669 1.00 94.19 410 ILE A C 1
ATOM 3155 O O . ILE A 1 410 ? -15.564 3.240 10.801 1.00 94.19 410 ILE A O 1
ATOM 3159 N N . PRO A 1 411 ? -17.211 2.443 9.484 1.00 90.62 411 PRO A N 1
ATOM 3160 C CA . PRO A 1 411 ? -16.820 3.248 8.338 1.00 90.62 411 PRO A CA 1
ATOM 3161 C C . PRO A 1 411 ? -17.291 4.696 8.529 1.00 90.62 411 PRO A C 1
ATOM 3163 O O . PRO A 1 411 ? -18.470 4.940 8.756 1.00 90.62 411 PRO A O 1
ATOM 3166 N N . MET A 1 412 ? -16.388 5.666 8.396 1.00 88.25 412 MET A N 1
ATOM 3167 C CA . MET A 1 412 ? -16.746 7.091 8.428 1.00 88.25 412 MET A CA 1
ATOM 3168 C C . MET A 1 412 ? -17.539 7.519 7.190 1.00 88.25 412 MET A C 1
ATOM 3170 O O . MET A 1 412 ? -18.271 8.495 7.248 1.00 88.25 412 MET A O 1
ATOM 3174 N N . ALA A 1 413 ? -17.396 6.801 6.070 1.00 81.12 413 ALA A N 1
ATOM 3175 C CA . ALA A 1 413 ? -18.128 7.051 4.826 1.00 81.12 413 ALA A CA 1
ATOM 3176 C C . ALA A 1 413 ? -18.054 8.508 4.315 1.00 81.12 413 ALA A C 1
ATOM 3178 O O . ALA A 1 413 ? -18.928 8.952 3.576 1.00 81.12 413 ALA A O 1
ATOM 3179 N N . CYS A 1 414 ? -16.997 9.256 4.649 1.00 80.69 414 CYS A N 1
ATOM 3180 C CA . CYS A 1 414 ? -16.848 10.655 4.237 1.00 80.69 414 CYS A CA 1
ATOM 3181 C C . CYS A 1 414 ? -16.221 10.822 2.839 1.00 80.69 414 CYS A C 1
ATOM 3183 O O . CYS A 1 414 ? -15.990 11.941 2.362 1.00 80.69 414 CYS A O 1
ATOM 3185 N N . GLY A 1 415 ? -15.968 9.703 2.154 1.00 77.75 415 GLY A N 1
ATOM 3186 C CA . GLY A 1 415 ? -15.313 9.658 0.852 1.00 77.75 415 GLY A CA 1
ATOM 3187 C C . GLY A 1 415 ? -13.842 10.069 0.933 1.00 77.75 415 GLY A C 1
ATOM 3188 O O . GLY A 1 415 ? -13.297 10.295 2.010 1.00 77.75 415 GLY A O 1
ATOM 3189 N N . TYR A 1 416 ? -13.170 10.180 -0.213 1.00 78.94 416 TYR A N 1
ATOM 3190 C CA . TYR A 1 416 ? -11.753 10.557 -0.228 1.00 78.94 416 TYR A CA 1
ATOM 3191 C C . TYR A 1 416 ? -11.549 11.973 0.298 1.00 78.94 416 TYR A C 1
ATOM 3193 O O . TYR A 1 416 ? -12.146 12.922 -0.213 1.00 78.94 416 TYR A O 1
ATOM 3201 N N . GLU A 1 417 ? -10.694 12.100 1.308 1.00 81.75 417 GLU A N 1
ATOM 3202 C CA . GLU A 1 417 ? -10.157 13.377 1.761 1.00 81.75 417 GLU A CA 1
ATOM 3203 C C . GLU A 1 417 ? -8.732 13.496 1.228 1.00 81.75 417 GLU A C 1
ATOM 3205 O O . GLU A 1 417 ? -7.888 12.630 1.459 1.00 81.75 417 GLU A O 1
ATOM 3210 N N . VAL A 1 418 ? -8.526 14.524 0.419 1.00 80.12 418 VAL A N 1
ATOM 3211 C CA . VAL A 1 418 ? -7.329 14.772 -0.373 1.00 80.12 418 VAL A CA 1
ATOM 3212 C C . VAL A 1 418 ? -6.523 15.917 0.234 1.00 80.12 418 VAL A C 1
ATOM 3214 O O . VAL A 1 418 ? -5.300 15.951 0.100 1.00 80.12 418 VAL A O 1
ATOM 3217 N N . SER A 1 419 ? -7.179 16.884 0.883 1.00 84.88 419 SER A N 1
ATOM 3218 C CA . SER A 1 419 ? -6.456 17.959 1.553 1.00 84.88 419 SER A CA 1
ATOM 3219 C C . SER A 1 419 ? -5.700 17.459 2.788 1.00 84.88 419 SER A C 1
ATOM 3221 O O . SER A 1 419 ? -6.140 16.564 3.500 1.00 84.88 419 SER A O 1
ATOM 3223 N N . VAL A 1 420 ? -4.519 18.042 3.027 1.00 80.00 420 VAL A N 1
ATOM 3224 C CA . VAL A 1 420 ? -3.671 17.674 4.173 1.00 80.00 420 VAL A CA 1
ATOM 3225 C C . VAL A 1 420 ? -4.328 18.050 5.512 1.00 80.00 420 VAL A C 1
ATOM 3227 O O . VAL A 1 420 ? -4.297 17.232 6.432 1.00 80.00 420 VAL A O 1
ATOM 3230 N N . PRO A 1 421 ? -4.911 19.256 5.688 1.00 86.69 421 PRO A N 1
ATOM 3231 C CA . PRO A 1 421 ? -5.667 19.565 6.896 1.00 86.69 421 PRO A CA 1
ATOM 3232 C C . PRO A 1 421 ? -7.043 18.894 6.847 1.00 86.69 421 PRO A C 1
ATOM 3234 O O . PRO A 1 421 ? -7.860 19.249 6.005 1.00 86.69 421 PRO A O 1
ATOM 3237 N N . ALA A 1 422 ? -7.312 17.990 7.790 1.00 88.06 422 ALA A N 1
ATOM 3238 C CA . ALA A 1 422 ? -8.607 17.320 7.892 1.00 88.06 422 ALA A CA 1
ATOM 3239 C C . ALA A 1 422 ? -9.766 18.319 8.059 1.00 88.06 422 ALA A C 1
ATOM 3241 O O . ALA A 1 422 ? -9.672 19.262 8.855 1.00 88.06 422 ALA A O 1
ATOM 3242 N N . THR A 1 423 ? -10.859 18.097 7.327 1.00 92.19 423 THR A N 1
ATOM 3243 C CA . THR A 1 423 ? -12.060 18.944 7.354 1.00 92.19 423 THR A CA 1
ATOM 3244 C C . THR A 1 423 ? -13.353 18.149 7.456 1.00 92.19 423 THR A C 1
ATOM 3246 O O . THR A 1 423 ? -14.186 18.492 8.292 1.00 92.19 423 THR A O 1
ATOM 3249 N N . LYS A 1 424 ? -13.570 17.137 6.612 1.00 89.31 424 LYS A N 1
ATOM 3250 C CA . LYS A 1 424 ? -14.837 16.386 6.549 1.00 89.31 424 LYS A CA 1
ATOM 3251 C C . LYS A 1 424 ? -14.792 15.055 7.298 1.00 89.31 424 LYS A C 1
ATOM 3253 O O . LYS A 1 424 ? -15.848 14.469 7.519 1.00 89.31 424 LYS A O 1
ATOM 3258 N N . THR A 1 425 ? -13.594 14.581 7.642 1.00 84.94 425 THR A N 1
ATOM 3259 C CA . THR A 1 425 ? -13.344 13.340 8.397 1.00 84.94 425 THR A CA 1
ATOM 3260 C C . THR A 1 425 ? -13.370 13.533 9.900 1.00 84.94 425 THR A C 1
ATOM 3262 O O . THR A 1 425 ? -12.833 14.570 10.359 1.00 84.94 425 THR A O 1
#

Sequence (425 aa):
MRTVYLVLFGITSSHHFSIRGSDLCGITGIVTKNRDDIGALLVMCSRKLTYRGYDSVGVAAVKDGVVDLRKDVGTIDEVDKMLGLSKMRGDRGIAQLRWATYGAPTKVNAQPHFGCTPDFYGAHNGNIHNYAEYRQELIETGHIVRSENDGELCVHAVDKYYEETGDMFEAVRLSTRDLKGAFAFSVGRADEEKIYAVKMGSSLVAGVAKDSTIVSSDLPSILPLTNNVVYLRDWEMVELTAERVRVFRIEDGKELDREPEISNVDPHAAEKGGYHHFMLKEINEQPKVAQDVMGVLEGSRSEDWLKMIEDSGRKFLVACGSSYNAGIVGAYYFNRLAGTPLVPVIGGQFIPMYGKSLADDSLCILVSQSGETKDIMNVLNLVKETGKGKTLGVVNVIGSTLMFGADAYIPMACGYEVSVPATKT

Solvent-accessible surface area (backbone atoms only — not comparable to full-atom values): 22323 Å² total; per-residue (Å²): 138,85,85,80,81,88,81,87,77,91,77,93,70,95,69,85,77,75,78,85,64,80,82,35,34,29,41,40,38,40,23,38,50,100,50,52,52,39,20,38,52,45,49,57,27,51,60,58,42,55,74,51,44,60,48,16,22,16,36,32,28,30,38,98,59,38,58,50,74,52,55,30,59,40,52,67,68,58,40,28,69,73,71,39,45,50,71,34,45,14,35,30,37,39,27,27,34,37,51,73,83,47,49,70,82,33,52,72,45,21,32,42,32,54,25,80,49,76,47,31,38,20,36,49,32,60,45,53,72,48,42,74,63,51,52,51,52,41,45,76,74,67,45,69,81,87,54,59,25,51,46,42,53,60,31,39,37,26,46,56,35,24,75,74,64,75,34,67,71,58,6,48,36,57,28,54,73,75,60,42,62,36,25,21,37,37,38,38,40,30,90,46,85,44,37,39,34,40,22,34,68,30,63,42,35,34,31,54,34,98,48,24,20,38,37,22,40,48,65,66,29,44,38,88,70,27,48,31,31,35,76,52,52,68,56,27,31,36,45,33,30,26,85,48,76,46,42,25,34,40,90,79,65,46,75,46,94,67,77,67,42,80,55,87,72,63,68,60,49,90,51,47,87,90,42,96,40,48,53,60,40,39,55,70,40,34,70,59,26,53,53,44,33,49,54,53,59,74,33,89,65,36,62,60,54,50,49,57,56,69,73,30,76,43,41,35,34,34,11,55,73,70,52,30,57,52,31,50,55,47,27,53,47,38,37,74,76,68,74,37,78,44,45,56,36,50,25,83,51,37,55,88,74,40,54,88,69,57,38,74,43,24,32,41,35,36,43,29,64,66,20,60,52,63,45,52,51,53,52,55,48,50,32,62,76,67,67,34,33,49,36,39,21,39,27,49,40,85,67,20,64,36,54,76,66,29,82,40,65,47,67,45,59,49,67,67,79,66,39,88,71,81,69,54,115

Radius of gyration: 22.75 Å; Cα contacts (8 Å, |Δi|>4): 978; chains: 1; bounding box: 58×51×80 Å

Nearest PDB structures (foldseek):
  2j6h-assembly1_B  TM=8.550E-01  e=8.031E-39  Escherichia coli
  3ooj-assembly1_E  TM=5.904E-01  e=5.803E-40  Escherichia coli
  3ooj-assembly1_D  TM=5.866E-01  e=1.777E-38  Escherichia coli
  1xfg-assembly1_A  TM=9.595E-01  e=1.948E-27  Escherichia coli
  6lbp-assembly1_A  TM=5.394E-01  e=9.645E-17  Arabidopsis thaliana

Foldseek 3Di:
DDDDDDDDDDDDDDDPPPPDFPFWKKKKKKAFDPFWQQLQLQLQLVVLVCLSPAQKKKKWAADPLATDIFIFTDDSVVSCVVVVSRVGTHRIIMMIGHDDDWADRGRQQHDFDAWLDRQKTKFKTFDFPCQVVLVVVLVVVPTDQRGRHSRRSLRHQLVVVCVVPVDSLLSNLRSVVVTDGQMKMKMDGSPDSKIKIAGALQAKKKFAAPGMIMMMSDDLSCVVGFQFIWFDAHQKMWITHRHDIWIARSVPRDTDDTGTDGHPADNCLSPCPPPPDLLVVLLVLQVVLVVVLVVLCPDPCVVVVVCLLVQADAAEEEEADVSLVVVVVVQVCCCVPVVHHYHRDYLQCCCVPCLVVFAQRYEYEQEDAQLSPPSSVVVLVSCVVVVGYFYEYEYADPSHNNCVSGPYYRHSVSHDRSDSDDNND

pLDDT: mean 89.4, std 15.9, range [21.05, 98.69]

Secondary structure (DSSP, 8-state):
-------------------------EEEEEEESS--BHHHHHHHHHHTTGGG--SEEEEEEEETTEEEEEEEES-HHHHHHHH-GGG--BSEEEEEEE--SSS-S-TTTSS-EE-SSTTEEEEEEEEETTHHHHHHHHHHTT-----S-THHHHHHHHHHHHHHHS-HHHHHHHHHHH--EEEEEEEEETT-S-EEEEEEBS--EEEEETTEEEEESSGGGTTTT-SEEEE--TTEEEEE-SS-EEEEETTT-PEE----EE----TTTTS-TT-SSHHHHHHHHHHHHHHHHHHHHTSTTHHHHHHHHHT-SEEEEEE-THHHHHHHHHHHHHHHHH----EEEEHHHHHHHHGGG--TTEEEEEEESSS--HHHHHHHHHHHHHT-SEEEEEESSTT-HHHHHSSEEEE-------SSS-S--